Protein AF-0000000087533884 (afdb_homodimer)

Solvent-accessible surface area (backbone atoms only — not comparable to full-atom values): 26232 Å² total; per-residue (Å²): 124,80,74,74,57,83,64,92,46,55,67,60,48,50,40,49,46,63,72,70,50,83,48,59,67,35,56,43,48,51,43,68,72,65,62,40,49,29,36,37,28,45,60,34,49,60,36,67,68,52,66,65,42,54,90,74,40,65,33,42,37,31,31,24,64,39,62,66,26,44,54,52,22,58,70,34,65,66,32,66,78,35,52,93,36,49,46,79,42,80,41,55,60,72,80,44,74,65,100,55,66,24,36,28,36,36,34,45,72,62,43,68,25,66,48,73,44,68,68,54,47,52,46,29,52,53,34,49,55,71,26,40,40,84,86,19,38,39,38,37,35,39,63,37,78,57,72,82,63,48,46,74,40,93,56,74,36,85,73,53,70,46,70,64,97,44,52,29,39,36,28,38,26,31,45,48,36,51,50,67,32,31,33,34,39,39,35,38,37,40,37,66,88,65,50,72,49,74,50,68,37,71,31,32,64,58,50,53,53,46,46,52,48,57,44,42,74,68,46,32,38,76,76,42,54,19,11,48,64,85,64,44,69,54,50,55,84,32,58,27,43,30,36,38,29,31,65,106,126,80,72,75,57,82,64,91,45,57,67,60,50,50,41,51,46,64,71,71,52,81,48,59,66,35,54,44,48,53,42,69,74,64,62,40,49,28,37,36,29,47,64,33,48,59,37,68,67,50,66,65,43,53,90,74,40,65,33,42,36,31,30,23,62,37,62,66,24,44,53,53,23,60,69,33,65,66,34,64,77,34,51,92,35,49,47,79,41,81,40,55,60,73,80,44,72,64,100,53,66,23,36,28,38,36,34,45,74,61,40,68,25,66,48,71,43,69,69,54,47,52,46,29,53,54,33,49,55,71,27,40,38,83,86,18,38,39,38,38,35,40,62,35,78,57,72,82,61,47,47,73,42,94,55,75,36,83,72,53,71,48,70,63,96,44,53,29,40,36,28,38,25,31,44,50,36,51,50,69,31,32,32,34,40,36,35,38,38,40,38,64,88,67,52,74,49,74,51,69,37,72,31,31,63,57,49,54,54,45,48,52,46,56,44,43,74,67,48,33,38,76,76,42,52,20,11,48,64,85,63,45,70,55,50,55,83,33,59,27,42,28,37,38,30,32,67,106

Secondary structure (DSSP, 8-state):
-----SSS-HHHHHHHHHHH---HHHHHHHHHHH--SEEEEET-TT-HHHHHHGGG-SEEEEEES-HHHHHHHHHSHHHHHTTTTEEEEE--GGG---S--EEEEEE-TTTGGG--SHHHHHHHHHHHHHTEEEEEEEEEEEE---HHHHS--SS-EEEEEEESSSEEEEEEEEEEETTTTEEEEEEEEEETTS-EEEEEEEEE---HHHHHHHHHHTTEEEEEEESSTT-PBP-TT-SEEEEEEEE-/-----SSS-HHHHHHHHHHH---HHHHHHHHHHH--SEEEEET-TT-HHHHHHGGG-SEEEEEES-HHHHHHHHHSHHHHHTTTTEEEEE--GGG---S--EEEEEE-TTTGGG--SHHHHHHHHHHHHHTEEEEEEEEEEEE---HHHHS--SS-EEEEEEESSSEEEEEEEEEEETTTTEEEEEEEEEETTS-EEEEEEEEE---HHHHHHHHHHTTEEEEEEESSTT-PBP-TT-SEEEEEEEE-

Sequence (496 aa):
MQVKSLYKNPQLYDAECSKMMNDKKFWKNMINAYLPKTILEVGCGTGRVASYIINDIEEYIGIDISHDFLKYFKNKKIYLYNSNKIKLYERDIINTILDKKVNMIILSSQFLGHIYLYSDFIQIFANLKKMLLPDGKIIIDYCNPDLRFLEYKKEYNYCYEFQYKGNVKVYERNKYNQNTQINYEDRKYIFENGQELKQIIPFRIYFPQELDALLELQKLHIDYKYGDYSGGNFKDYCVKQLYVLSPNMQVKSLYKNPQLYDAECSKMMNDKKFWKNMINAYLPKTILEVGCGTGRVASYIINDIEEYIGIDISHDFLKYFKNKKIYLYNSNKIKLYERDIINTILDKKVNMIILSSQFLGHIYLYSDFIQIFANLKKMLLPDGKIIIDYCNPDLRFLEYKKEYNYCYEFQYKGNVKVYERNKYNQNTQINYEDRKYIFENGQELKQIIPFRIYFPQELDALLELQKLHIDYKYGDYSGGNFKDYCVKQLYVLSPN

Organism: NCBI:txid39488

Foldseek 3Di:
DQPPDLDDDLQVVVQVCVVPPPQLLLLCVVCVVQVWQEEEEEQCFLPPSVLSPVVSHQAYEYEDQHPNRVVNNCPDPSCVVRVVRYHYYNDDLLPDADPAATQEYEYAEQNVQPQQDLVSVLSNVVSNVNRYDQNHKYKYKYWADDPVQQDFDPDWDWDDWGDDVAIKTKTWTWHADPVSQWIWIWIWIAGPVGDIDIHTRITHDDHDVNVVVSCVVSQKDFPAWALDSVRHGNDPPGTITITIIGHD/DQPPDLDDDLLVVVQVCVVPPPQLLLLCVVCVVQVWQEEEEEQCFLPPSVLSPVVSHQAYEYEDQDPNRVVNNCPDPSCVVRVVRYHYYNDDLLPDADPAATQEYEYAEQNVQPQQDLVSVLSNVVSNVNRYDQNHKYKYKYWADDPVQQDFDPDWDWDDWGDDVAIKTKTWTWHADPVSQWIWIWIWIAGPVGDIDIHTRITHDDHDVNVVVSCVVSQKDFPAWALDSVRHGNDPPGTITITIIGHD

Nearest PDB structures (foldseek):
  3d2l-assembly1_A  TM=8.458E-01  e=2.831E-17  Exiguobacterium sibiricum 255-15
  7wzf-assembly1_A  TM=8.200E-01  e=2.798E-16  Streptomyces yunnanensis
  3bxo-assembly1_B  TM=8.136E-01  e=1.366E-15  Streptomyces venezuelae
  6m81-assembly1_C-2  TM=8.142E-01  e=1.288E-15  Streptomyces fradiae
  3px2-assembly1_D  TM=8.065E-01  e=5.595E-15  Streptomyces fradiae

pLDDT: mean 94.24, std 8.63, range [27.72, 98.88]

Radius of gyration: 26.24 Å; Cα contacts (8 Å, |Δi|>4): 1010; chains: 2; bounding box: 43×82×61 Å

InterPro domains:
  IPR025714 Methyltransferase domain [PF13847] (38-154)
  IPR029063 S-adenosyl-L-methionine-dependent methyltransferase superfamily [G3DSA:3.40.50.150] (9-188)
  IPR029063 S-adenosyl-L-methionine-dependent methyltransferase superfamily [SSF53335] (13-236)

Structure (mmCIF, N/CA/C/O backbone):
data_AF-0000000087533884-model_v1
#
loop_
_entity.id
_entity.type
_entity.pdbx_description
1 polymer 'Class I SAM-dependent methyltransferase'
#
loop_
_atom_site.group_PDB
_atom_site.id
_atom_site.type_symbol
_atom_site.label_atom_id
_atom_site.label_alt_id
_atom_site.label_comp_id
_atom_site.label_asym_id
_atom_site.label_entity_id
_atom_site.label_seq_id
_atom_site.pdbx_PDB_ins_code
_atom_site.Cartn_x
_atom_site.Cartn_y
_atom_site.Cartn_z
_atom_site.occupancy
_atom_site.B_iso_or_equiv
_atom_site.auth_seq_id
_atom_site.auth_comp_id
_atom_site.auth_asym_id
_atom_site.auth_atom_id
_atom_site.pdbx_PDB_model_num
ATOM 1 N N . MET A 1 1 ? -19.125 -25.484 2.527 1 27.72 1 MET A N 1
ATOM 2 C CA . MET A 1 1 ? -19.438 -24.656 1.362 1 27.72 1 MET A CA 1
ATOM 3 C C . MET A 1 1 ? -18.25 -24.625 0.397 1 27.72 1 MET A 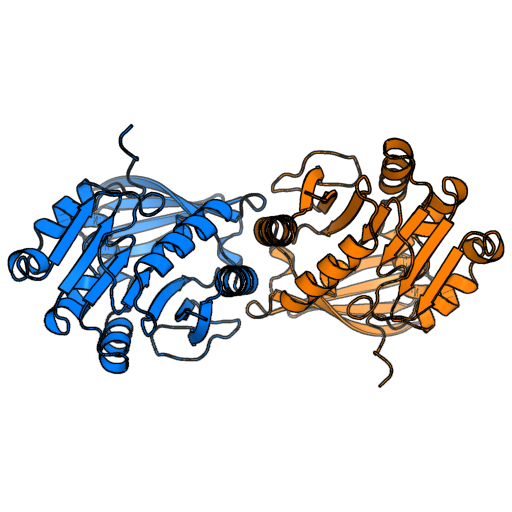C 1
ATOM 5 O O . MET A 1 1 ? -17.125 -24.359 0.806 1 27.72 1 MET A O 1
ATOM 9 N N . GLN A 1 2 ? -18.328 -25.375 -0.679 1 36.03 2 GLN A N 1
ATOM 10 C CA . GLN A 1 2 ? -17.312 -25.531 -1.704 1 36.03 2 GLN A CA 1
ATOM 11 C C . GLN A 1 2 ? -16.594 -24.203 -1.972 1 36.03 2 GLN A C 1
ATOM 13 O O . GLN A 1 2 ? -17.25 -23.188 -2.219 1 36.03 2 GLN A O 1
ATOM 18 N N . VAL A 1 3 ? -15.555 -23.953 -1.38 1 42.38 3 VAL A N 1
ATOM 19 C CA . VAL A 1 3 ? -14.797 -22.75 -1.733 1 42.38 3 VAL A CA 1
ATOM 20 C C . VAL A 1 3 ? -14.812 -22.562 -3.248 1 42.38 3 VAL A C 1
ATOM 22 O O . VAL A 1 3 ? -14.398 -23.438 -3.998 1 42.38 3 VAL A O 1
ATOM 25 N N . LYS A 1 4 ? -15.742 -21.828 -3.885 1 52.94 4 LYS A N 1
ATOM 26 C CA . LYS A 1 4 ? -15.953 -21.469 -5.285 1 52.94 4 LYS A CA 1
ATOM 27 C C . LYS A 1 4 ? -14.641 -21.031 -5.941 1 52.94 4 LYS A C 1
ATOM 29 O O . LYS A 1 4 ? -13.898 -20.234 -5.379 1 52.94 4 LYS A O 1
ATOM 34 N N . SER A 1 5 ? -14.125 -21.891 -6.883 1 66.56 5 SER A N 1
ATOM 35 C CA . SER A 1 5 ? -12.93 -21.656 -7.684 1 66.56 5 SER A CA 1
ATOM 36 C C . SER A 1 5 ? -12.945 -20.25 -8.297 1 66.56 5 SER A C 1
ATOM 38 O O . SER A 1 5 ? -13.984 -19.781 -8.742 1 66.56 5 SER A O 1
ATOM 40 N N . LEU A 1 6 ? -11.883 -19.5 -8 1 73.69 6 LEU A N 1
ATOM 41 C CA . LEU A 1 6 ? -11.703 -18.172 -8.586 1 73.69 6 LEU A CA 1
ATOM 42 C C . LEU A 1 6 ? -11.734 -18.234 -10.109 1 73.69 6 LEU A C 1
ATOM 44 O O . LEU A 1 6 ? -12.273 -17.344 -10.766 1 73.69 6 LEU A O 1
ATOM 48 N N . TYR A 1 7 ? -11.297 -19.469 -10.586 1 85.38 7 TYR A N 1
ATOM 49 C CA . TYR A 1 7 ? -11.266 -19.703 -12.023 1 85.38 7 TYR A CA 1
ATOM 50 C C . TYR A 1 7 ? -12.156 -20.891 -12.398 1 85.38 7 TYR A C 1
ATOM 52 O O . TYR A 1 7 ? -12.141 -21.922 -11.727 1 85.38 7 TYR A O 1
ATOM 60 N N . LYS A 1 8 ? -12.914 -20.844 -13.406 1 83.06 8 LYS A N 1
ATOM 61 C CA . LYS A 1 8 ? -13.984 -21.781 -13.719 1 83.06 8 LYS A CA 1
ATOM 62 C C . LYS A 1 8 ? -13.453 -23 -14.477 1 83.06 8 LYS A C 1
ATOM 64 O O . LYS A 1 8 ? -13.992 -24.094 -14.352 1 83.06 8 LYS A O 1
ATOM 69 N N . ASN A 1 9 ? -12.438 -22.781 -15.297 1 91.19 9 ASN A N 1
ATOM 70 C CA . ASN A 1 9 ? -11.969 -23.828 -16.203 1 91.19 9 ASN A CA 1
ATOM 71 C C . ASN A 1 9 ? -10.461 -24.016 -16.109 1 91.19 9 ASN A C 1
ATOM 73 O O . ASN A 1 9 ? -9.695 -23.234 -16.703 1 91.19 9 ASN A O 1
ATOM 77 N N . PRO A 1 10 ? -10.07 -25.125 -15.484 1 95 10 PRO A N 1
ATOM 78 C CA . PRO A 1 10 ? -8.633 -25.344 -15.297 1 95 10 PRO A CA 1
ATOM 79 C C . PRO A 1 10 ? -7.887 -25.516 -16.609 1 95 10 PRO A C 1
ATOM 81 O O . PRO A 1 10 ? -6.738 -25.078 -16.734 1 95 10 PRO A O 1
ATOM 84 N N . GLN A 1 11 ? -8.523 -26.141 -17.578 1 95.06 11 GLN A N 1
ATOM 85 C CA . GLN A 1 11 ? -7.875 -26.344 -18.859 1 95.06 11 GLN A CA 1
ATOM 86 C C . GLN A 1 11 ? -7.664 -25.031 -19.594 1 95.06 11 GLN A C 1
ATOM 88 O O . GLN A 1 11 ? -6.598 -24.781 -20.172 1 95.06 11 GLN A O 1
ATOM 93 N N . LEU A 1 12 ? -8.695 -24.266 -19.609 1 94.88 12 LEU A N 1
ATOM 94 C CA . LEU A 1 12 ? -8.602 -22.938 -20.203 1 94.88 12 LEU A CA 1
ATOM 95 C C . LEU A 1 12 ? -7.52 -22.109 -19.516 1 94.88 12 LEU A C 1
ATOM 97 O O . LEU A 1 12 ? -6.703 -21.469 -20.172 1 94.88 12 LEU A O 1
ATOM 101 N N . TYR A 1 13 ? -7.551 -22.156 -18.219 1 94.81 13 TYR A N 1
ATOM 102 C CA . TYR A 1 13 ? -6.57 -21.438 -17.422 1 94.81 13 TYR A CA 1
ATOM 103 C C . TYR A 1 13 ? -5.152 -21.891 -17.75 1 94.81 13 TYR A C 1
ATOM 105 O O . TYR A 1 13 ? -4.254 -21.062 -17.906 1 94.81 13 TYR A O 1
ATOM 113 N N . ASP A 1 14 ? -4.957 -23.156 -17.828 1 95.19 14 ASP A N 1
ATOM 114 C CA . ASP A 1 14 ? -3.654 -23.75 -18.125 1 95.19 14 ASP A CA 1
ATOM 115 C C . ASP A 1 14 ? -3.143 -23.266 -19.484 1 95.19 14 ASP A C 1
ATOM 117 O O . ASP A 1 14 ? -1.976 -22.891 -19.609 1 95.19 14 ASP A O 1
ATOM 121 N N . ALA A 1 15 ? -4.023 -23.266 -20.469 1 95.06 15 ALA A N 1
ATOM 122 C CA . ALA A 1 15 ? -3.672 -22.812 -21.812 1 95.06 15 ALA A CA 1
ATOM 123 C C . ALA A 1 15 ? -3.324 -21.328 -21.828 1 95.06 15 ALA A C 1
ATOM 125 O O . ALA A 1 15 ? -2.357 -20.922 -22.469 1 95.06 15 ALA A O 1
ATOM 126 N N . GLU A 1 16 ? -4.109 -20.594 -21.125 1 94.62 16 GLU A N 1
ATOM 127 C CA . GLU A 1 16 ? -3.885 -19.156 -21.047 1 94.62 16 GLU A CA 1
ATOM 128 C C . GLU A 1 16 ? -2.533 -18.844 -20.406 1 94.62 16 GLU A C 1
ATOM 130 O O . GLU A 1 16 ? -1.757 -18.047 -20.938 1 94.62 16 GLU A O 1
ATOM 135 N N . CYS A 1 17 ? -2.232 -19.438 -19.281 1 93.31 17 CYS A N 1
ATOM 136 C CA . CYS A 1 17 ? -0.999 -19.188 -18.547 1 93.31 17 CYS A CA 1
ATOM 137 C C . CYS A 1 17 ? 0.215 -19.656 -19.344 1 93.31 17 CYS A C 1
ATOM 139 O O . CYS A 1 17 ? 1.27 -19.016 -19.312 1 93.31 17 CYS A O 1
ATOM 141 N N . SER A 1 18 ? 0.055 -20.766 -20.016 1 88.62 18 SER A N 1
ATOM 142 C CA . SER A 1 18 ? 1.146 -21.281 -20.828 1 88.62 18 SER A CA 1
ATOM 143 C C . SER A 1 18 ? 1.545 -20.281 -21.906 1 88.62 18 SER A C 1
ATOM 145 O O . SER A 1 18 ? 2.723 -20.172 -22.266 1 88.62 18 SER A O 1
ATOM 147 N N . LYS A 1 19 ? 0.582 -19.578 -22.422 1 88.19 19 LYS A N 1
ATOM 148 C CA . LYS A 1 19 ? 0.828 -18.562 -23.438 1 88.19 19 LYS A CA 1
ATOM 149 C C . LYS A 1 19 ? 1.412 -17.297 -22.828 1 88.19 19 LYS A C 1
ATOM 151 O O . LYS A 1 19 ? 2.348 -16.703 -23.375 1 88.19 19 LYS A O 1
ATOM 156 N N . MET A 1 20 ? 0.884 -16.953 -21.688 1 87.06 20 MET A N 1
ATOM 157 C CA . MET A 1 20 ? 1.109 -15.602 -21.188 1 87.06 20 MET A CA 1
ATOM 158 C C . MET A 1 20 ? 2.322 -15.547 -20.266 1 87.06 20 MET A C 1
ATOM 160 O O . MET A 1 20 ? 2.979 -14.516 -20.156 1 87.06 20 MET A O 1
ATOM 164 N N . MET A 1 21 ? 2.551 -16.75 -19.719 1 87.12 21 MET A N 1
ATOM 165 C CA . MET A 1 21 ? 3.605 -16.719 -18.719 1 87.12 21 MET A CA 1
ATOM 166 C C . MET A 1 21 ? 4.938 -17.156 -19.297 1 87.12 21 MET A C 1
ATOM 168 O O . MET A 1 21 ? 5.031 -18.234 -19.906 1 87.12 21 MET A O 1
ATOM 172 N N . ASN A 1 22 ? 5.93 -16.391 -19.406 1 90.81 22 ASN A N 1
ATOM 173 C CA . ASN A 1 22 ? 7.281 -16.703 -19.844 1 90.81 22 ASN A CA 1
ATOM 174 C C . ASN A 1 22 ? 8.266 -16.734 -18.688 1 90.81 22 ASN A C 1
ATOM 176 O O . ASN A 1 22 ? 9.297 -16.062 -18.719 1 90.81 22 ASN A O 1
ATOM 180 N N . ASP A 1 23 ? 7.824 -17.609 -17.703 1 95.81 23 ASP A N 1
ATOM 181 C CA . ASP A 1 23 ? 8.57 -17.562 -16.453 1 95.81 23 ASP A CA 1
ATOM 182 C C . ASP A 1 23 ? 9.398 -18.828 -16.25 1 95.81 23 ASP A C 1
ATOM 184 O O . ASP A 1 23 ? 9.969 -19.047 -15.18 1 95.81 23 ASP A O 1
ATOM 188 N N . LYS A 1 24 ? 9.461 -19.719 -17.266 1 96.25 24 LYS A N 1
ATOM 189 C CA . LYS A 1 24 ? 10.164 -21 -17.125 1 96.25 24 LYS A CA 1
ATOM 190 C C . LYS A 1 24 ? 11.625 -20.781 -16.766 1 96.25 24 LYS A C 1
ATOM 192 O O . LYS A 1 24 ? 12.133 -21.406 -15.82 1 96.25 24 LYS A O 1
ATOM 197 N N . LYS A 1 25 ? 12.273 -19.938 -17.516 1 96.44 25 LYS A N 1
ATOM 198 C CA . LYS A 1 25 ? 13.695 -19.703 -17.297 1 96.44 25 LYS A CA 1
ATOM 199 C C . LYS A 1 25 ? 13.953 -19.156 -15.891 1 96.44 25 LYS A C 1
ATOM 201 O O . LYS A 1 25 ? 14.938 -19.516 -15.25 1 96.44 25 LYS A O 1
ATOM 206 N N . PHE A 1 26 ? 13.141 -18.344 -15.414 1 97.25 26 PHE A N 1
ATOM 207 C CA . PHE A 1 26 ? 13.273 -17.766 -14.086 1 97.25 26 PHE A CA 1
ATOM 208 C C . PHE A 1 26 ? 13.242 -18.844 -13.016 1 97.25 26 PHE A C 1
ATOM 210 O O . PHE A 1 26 ? 14.125 -18.906 -12.156 1 97.25 26 PHE A O 1
ATOM 217 N N . TRP A 1 27 ? 12.242 -19.703 -13.062 1 97.62 27 TRP A N 1
ATOM 218 C CA . TRP A 1 27 ? 12.086 -20.75 -12.055 1 97.62 27 TRP A CA 1
ATOM 219 C C . TRP A 1 27 ? 13.242 -21.734 -12.109 1 97.62 27 TRP A C 1
ATOM 221 O O . TRP A 1 27 ? 13.758 -22.156 -11.07 1 97.62 27 TRP A O 1
ATOM 231 N N . LYS A 1 28 ? 13.68 -22.062 -13.328 1 97.69 28 LYS A N 1
ATOM 232 C CA . LYS A 1 28 ? 14.836 -22.953 -13.461 1 97.69 28 LYS A CA 1
ATOM 233 C C . LYS A 1 28 ? 16.078 -22.328 -12.844 1 97.69 28 LYS A C 1
ATOM 235 O O . LYS A 1 28 ? 16.875 -23.016 -12.188 1 97.69 28 LYS A O 1
ATOM 240 N N . ASN A 1 29 ? 16.234 -21.047 -13.078 1 97.69 29 ASN A N 1
ATOM 241 C CA . ASN A 1 29 ? 17.375 -20.328 -12.5 1 97.69 29 ASN A CA 1
ATOM 242 C C . ASN A 1 29 ? 17.328 -20.359 -10.977 1 97.69 29 ASN A C 1
ATOM 244 O O . ASN A 1 29 ? 18.359 -20.5 -10.32 1 97.69 29 ASN A O 1
ATOM 248 N N . MET A 1 30 ? 16.156 -20.188 -10.422 1 97.81 30 MET A N 1
ATOM 249 C CA . MET A 1 30 ? 16.016 -20.234 -8.969 1 97.81 30 MET A CA 1
ATOM 250 C C . MET A 1 30 ? 16.406 -21.594 -8.422 1 97.81 30 MET A C 1
ATOM 252 O O . MET A 1 30 ? 17.094 -21.688 -7.406 1 97.81 30 MET A O 1
ATOM 256 N N . ILE A 1 31 ? 15.984 -22.656 -9.109 1 98.31 31 ILE A N 1
ATOM 257 C CA . ILE A 1 31 ? 16.281 -24 -8.672 1 98.31 31 ILE A CA 1
ATOM 258 C C . ILE A 1 31 ? 17.781 -24.266 -8.781 1 98.31 31 ILE A C 1
ATOM 260 O O . ILE A 1 31 ? 18.391 -24.828 -7.871 1 98.31 31 ILE A O 1
ATOM 264 N N . ASN A 1 32 ? 18.344 -23.797 -9.836 1 97.88 32 ASN A N 1
ATOM 265 C CA . ASN A 1 32 ? 19.766 -23.984 -10.055 1 97.88 32 ASN A CA 1
ATOM 266 C C . ASN A 1 32 ? 20.594 -23.203 -9.039 1 97.88 32 ASN A C 1
ATOM 268 O O . ASN A 1 32 ? 21.672 -23.656 -8.633 1 97.88 32 ASN A O 1
ATOM 272 N N . ALA A 1 33 ? 20.141 -22.062 -8.68 1 97.75 33 ALA A N 1
ATOM 273 C CA . ALA A 1 33 ? 20.891 -21.172 -7.793 1 97.75 33 ALA A CA 1
ATOM 274 C C . ALA A 1 33 ? 20.859 -21.703 -6.359 1 97.75 33 ALA A C 1
ATOM 276 O O . ALA A 1 33 ? 21.859 -21.578 -5.637 1 97.75 33 ALA A O 1
ATOM 277 N N . TYR A 1 34 ? 19.688 -22.297 -5.992 1 98.19 34 TYR A N 1
ATOM 278 C CA . TYR A 1 34 ? 19.547 -22.594 -4.57 1 98.19 34 TYR A CA 1
ATOM 279 C C . TYR A 1 34 ? 19.531 -24.094 -4.316 1 98.19 34 TYR A C 1
ATOM 281 O O . TYR A 1 34 ? 19.656 -24.547 -3.174 1 98.19 34 TYR A O 1
ATOM 289 N N . LEU A 1 35 ? 19.297 -24.906 -5.266 1 98.31 35 LEU A N 1
ATOM 290 C CA . LEU A 1 35 ? 19.375 -26.359 -5.258 1 98.31 35 LEU A CA 1
ATOM 291 C C . LEU A 1 35 ? 18.5 -26.953 -4.152 1 98.31 35 LEU A C 1
ATOM 293 O O . LEU A 1 35 ? 18.969 -27.75 -3.346 1 98.31 35 LEU A O 1
ATOM 297 N N . PRO A 1 36 ? 17.234 -26.547 -4.121 1 98.56 36 PRO A N 1
ATOM 298 C CA . PRO A 1 36 ? 16.344 -27.125 -3.115 1 98.56 36 PRO A CA 1
ATOM 299 C C . PRO A 1 36 ? 16.031 -28.594 -3.385 1 98.56 36 PRO A C 1
ATOM 301 O O . PRO A 1 36 ? 15.82 -28.984 -4.535 1 98.56 36 PRO A O 1
ATOM 304 N N . LYS A 1 37 ? 16 -29.359 -2.307 1 98.5 37 LYS A N 1
ATOM 305 C CA . LYS A 1 37 ? 15.602 -30.766 -2.43 1 98.5 37 LYS A CA 1
ATOM 306 C C . LYS A 1 37 ? 14.086 -30.906 -2.383 1 98.5 37 LYS A C 1
ATOM 308 O O . LYS A 1 37 ? 13.508 -31.734 -3.102 1 98.5 37 LYS A O 1
ATOM 313 N N . THR A 1 38 ? 13.484 -30.125 -1.549 1 98.81 38 THR A N 1
ATOM 314 C CA . THR A 1 38 ? 12.039 -30.188 -1.336 1 98.81 38 THR A CA 1
ATOM 315 C C . THR A 1 38 ? 11.414 -28.812 -1.529 1 98.81 38 THR A C 1
ATOM 317 O O . THR A 1 38 ? 11.953 -27.797 -1.077 1 98.81 38 THR A O 1
ATOM 320 N N . ILE A 1 39 ? 10.25 -28.766 -2.262 1 98.81 39 ILE A N 1
ATOM 321 C CA . ILE A 1 39 ? 9.594 -27.5 -2.586 1 98.81 39 ILE A CA 1
ATOM 322 C C . ILE A 1 39 ? 8.109 -27.594 -2.248 1 98.81 39 ILE A C 1
ATOM 324 O O . ILE A 1 39 ? 7.465 -28.609 -2.516 1 98.81 39 ILE A O 1
ATOM 328 N N . LEU A 1 40 ? 7.645 -26.594 -1.583 1 98.88 40 LEU A N 1
ATOM 329 C CA . LEU A 1 40 ? 6.215 -26.391 -1.39 1 98.88 40 LEU A CA 1
ATOM 330 C C . LEU A 1 40 ? 5.711 -25.234 -2.256 1 98.88 40 LEU A C 1
ATOM 332 O O . LEU A 1 40 ? 6.23 -24.125 -2.184 1 98.88 40 LEU A O 1
ATOM 336 N N . GLU A 1 41 ? 4.781 -25.5 -3.152 1 98.75 41 GLU A N 1
ATOM 337 C CA . GLU A 1 41 ? 4.105 -24.438 -3.898 1 98.75 41 GLU A CA 1
ATOM 338 C C . GLU A 1 41 ? 2.689 -24.219 -3.383 1 98.75 41 GLU A C 1
ATOM 340 O O . GLU A 1 41 ? 1.889 -25.156 -3.326 1 98.75 41 GLU A O 1
ATOM 345 N N . VAL A 1 42 ? 2.402 -22.969 -2.969 1 98.06 42 VAL A N 1
ATOM 346 C CA . VAL A 1 42 ? 1.066 -22.562 -2.547 1 98.06 42 VAL A CA 1
ATOM 347 C C . VAL A 1 42 ? 0.28 -22.047 -3.748 1 98.06 42 VAL A C 1
ATOM 349 O O . VAL A 1 42 ? 0.782 -21.219 -4.516 1 98.06 42 VAL A O 1
ATOM 352 N N . GLY A 1 43 ? -0.931 -22.484 -3.867 1 96.69 43 GLY A N 1
ATOM 353 C CA . GLY A 1 43 ? -1.665 -22.203 -5.09 1 96.69 43 GLY A CA 1
ATOM 354 C C . GLY A 1 43 ? -1.049 -22.844 -6.316 1 96.69 43 GLY A C 1
ATOM 355 O O . GLY A 1 43 ? -0.786 -22.156 -7.312 1 96.69 43 GLY A O 1
ATOM 356 N N . CYS A 1 44 ? -0.885 -24.172 -6.262 1 97.44 44 CYS A N 1
ATOM 357 C CA . CYS A 1 44 ? -0.125 -24.859 -7.305 1 97.44 44 CYS A CA 1
ATOM 358 C C . CYS A 1 44 ? -0.96 -25.016 -8.57 1 97.44 44 CYS A C 1
ATOM 360 O O . CYS A 1 44 ? -0.421 -25.297 -9.641 1 97.44 44 CYS A O 1
ATOM 362 N N . GLY A 1 45 ? -2.291 -24.859 -8.453 1 95.88 45 GLY A N 1
ATOM 363 C CA . GLY A 1 45 ? -3.178 -24.875 -9.609 1 95.88 45 GLY A CA 1
ATOM 364 C C . GLY A 1 45 ? -2.994 -26.094 -10.484 1 95.88 45 GLY A C 1
ATOM 365 O O . GLY A 1 45 ? -3.043 -27.234 -9.992 1 95.88 45 GLY A O 1
ATOM 366 N N . THR A 1 46 ? -2.688 -25.859 -11.734 1 96.25 46 THR A N 1
ATOM 367 C CA . THR A 1 46 ? -2.605 -26.938 -12.727 1 96.25 46 THR A CA 1
ATOM 368 C C . THR A 1 46 ? -1.197 -27.516 -12.781 1 96.25 46 THR A C 1
ATOM 370 O O . THR A 1 46 ? -0.906 -28.375 -13.617 1 96.25 46 THR A O 1
ATOM 373 N N . GLY A 1 47 ? -0.293 -27.047 -12.031 1 97.06 47 GLY A N 1
ATOM 374 C CA . GLY A 1 47 ? 1.041 -27.609 -11.93 1 97.06 47 GLY A CA 1
ATOM 375 C C . GLY A 1 47 ? 2.01 -27.047 -12.953 1 97.06 47 GLY A C 1
ATOM 376 O O . GLY A 1 47 ? 2.951 -27.734 -13.367 1 97.06 47 GLY A O 1
ATOM 377 N N . ARG A 1 48 ? 1.796 -25.812 -13.391 1 95.62 48 ARG A N 1
ATOM 378 C CA . ARG A 1 48 ? 2.65 -25.188 -14.391 1 95.62 48 ARG A CA 1
ATOM 379 C C . ARG A 1 48 ? 4.094 -25.094 -13.906 1 95.62 48 ARG A C 1
ATOM 381 O O . ARG A 1 48 ? 5.012 -25.562 -14.586 1 95.62 48 ARG A O 1
ATOM 388 N N . VAL A 1 49 ? 4.32 -24.594 -12.75 1 97.12 49 VAL A N 1
ATOM 389 C CA . VAL A 1 49 ? 5.668 -24.422 -12.219 1 97.12 49 VAL A CA 1
ATOM 390 C C . VAL A 1 49 ? 6.293 -25.797 -11.945 1 97.12 49 VAL A C 1
ATOM 392 O O . VAL A 1 49 ? 7.473 -26.016 -12.227 1 97.12 49 VAL A O 1
ATOM 395 N N . ALA A 1 50 ? 5.508 -26.703 -11.414 1 97.62 50 ALA A N 1
ATOM 396 C CA . ALA A 1 50 ? 5.98 -28.062 -11.188 1 97.62 50 ALA A CA 1
ATOM 397 C C . ALA A 1 50 ? 6.574 -28.656 -12.469 1 97.62 50 ALA A C 1
ATOM 399 O O . ALA A 1 50 ? 7.609 -29.312 -12.43 1 97.62 50 ALA A O 1
ATOM 400 N N . SER A 1 51 ? 5.945 -28.375 -13.555 1 96.38 51 SER A N 1
ATOM 401 C CA . SER A 1 51 ? 6.375 -28.938 -14.828 1 96.38 51 SER A CA 1
ATOM 402 C C . SER A 1 51 ? 7.758 -28.438 -15.219 1 96.38 51 SER A C 1
ATOM 404 O O . SER A 1 51 ? 8.477 -29.094 -15.977 1 96.38 51 SER A O 1
ATOM 406 N N . TYR A 1 52 ? 8.133 -27.234 -14.727 1 96.62 52 TYR A N 1
ATOM 407 C CA . TYR A 1 52 ? 9.43 -26.656 -15.055 1 96.62 52 TYR A CA 1
ATOM 408 C C . TYR A 1 52 ? 10.531 -27.281 -14.188 1 96.62 52 TYR A C 1
ATOM 410 O O . TYR A 1 52 ? 11.688 -27.344 -14.609 1 96.62 52 TYR A O 1
ATOM 418 N N . ILE A 1 53 ? 10.148 -27.797 -12.953 1 97.62 53 ILE A N 1
ATOM 419 C CA . ILE A 1 53 ? 11.234 -27.891 -11.984 1 97.62 53 ILE A CA 1
ATOM 420 C C . ILE A 1 53 ? 11.289 -29.312 -11.422 1 97.62 53 ILE A C 1
ATOM 422 O O . ILE A 1 53 ? 12.25 -29.672 -10.742 1 97.62 53 ILE A O 1
ATOM 426 N N . ILE A 1 54 ? 10.328 -30.172 -11.68 1 97.94 54 ILE A N 1
ATOM 427 C CA . ILE A 1 54 ? 10.133 -31.438 -10.984 1 97.94 54 ILE A CA 1
ATOM 428 C C . ILE A 1 54 ? 11.359 -32.312 -11.188 1 97.94 54 ILE A C 1
ATOM 430 O O . ILE A 1 54 ? 11.75 -33.062 -10.281 1 97.94 54 ILE A O 1
ATOM 434 N N . ASN A 1 55 ? 12 -32.281 -12.305 1 96.56 55 ASN A N 1
ATOM 435 C CA . ASN A 1 55 ? 13.117 -33.156 -12.633 1 96.56 55 ASN A CA 1
ATOM 436 C C . ASN A 1 55 ? 14.383 -32.719 -11.875 1 96.56 55 ASN A C 1
ATOM 438 O O . ASN A 1 55 ? 15.352 -33.5 -11.828 1 96.56 55 ASN A O 1
ATOM 442 N N . ASP A 1 56 ? 14.383 -31.578 -11.305 1 97.56 56 ASP A N 1
ATOM 443 C CA . ASP A 1 56 ? 15.586 -31.047 -10.68 1 97.56 56 ASP A CA 1
ATOM 444 C C . ASP A 1 56 ? 15.469 -31.078 -9.156 1 97.56 56 ASP A C 1
ATOM 446 O O . ASP A 1 56 ? 16.328 -30.547 -8.453 1 97.56 56 ASP A O 1
ATOM 450 N N . ILE A 1 57 ? 14.383 -31.688 -8.617 1 98.25 57 ILE A N 1
ATOM 451 C CA . ILE A 1 57 ? 14.188 -31.703 -7.172 1 98.25 57 ILE A CA 1
ATOM 452 C C . ILE A 1 57 ? 13.805 -33.125 -6.719 1 98.25 57 ILE A C 1
ATOM 454 O O . ILE A 1 57 ? 13.531 -34 -7.547 1 98.25 57 ILE A O 1
ATOM 458 N N . GLU A 1 58 ? 13.812 -33.312 -5.371 1 98.31 58 GLU A N 1
ATOM 459 C CA . GLU A 1 58 ? 13.516 -34.656 -4.816 1 98.31 58 GLU A CA 1
ATOM 460 C C . GLU A 1 58 ? 12.031 -34.781 -4.512 1 98.31 58 GLU A C 1
ATOM 462 O O . GLU A 1 58 ? 11.469 -35.875 -4.648 1 98.31 58 GLU A O 1
ATOM 467 N N . GLU A 1 59 ? 11.438 -33.719 -4.098 1 98.69 59 GLU A N 1
ATOM 468 C CA . GLU A 1 59 ? 10.031 -33.781 -3.703 1 98.69 59 GLU A CA 1
ATOM 469 C C . GLU A 1 59 ? 9.328 -32.469 -3.953 1 98.69 59 GLU A C 1
ATOM 471 O O . GLU A 1 59 ? 9.859 -31.406 -3.637 1 98.69 59 GLU A O 1
ATOM 476 N N . TYR A 1 60 ? 8.18 -32.531 -4.535 1 98.69 60 TYR A N 1
ATOM 477 C CA . TYR A 1 60 ? 7.301 -31.406 -4.785 1 98.69 60 TYR A CA 1
ATOM 478 C C . TYR A 1 60 ? 5.988 -31.562 -4.023 1 98.69 60 TYR A C 1
ATOM 480 O O . TYR A 1 60 ? 5.301 -32.562 -4.156 1 98.69 60 TYR A O 1
ATOM 488 N N . ILE A 1 61 ? 5.699 -30.594 -3.205 1 98.81 61 ILE A N 1
ATOM 489 C CA . ILE A 1 61 ? 4.426 -30.531 -2.5 1 98.81 61 ILE A CA 1
ATOM 490 C C . ILE A 1 61 ? 3.6 -29.359 -3.025 1 98.81 61 ILE A C 1
ATOM 492 O O . ILE A 1 61 ? 4.074 -28.234 -3.059 1 98.81 61 ILE A O 1
ATOM 496 N N . GLY A 1 62 ? 2.393 -29.625 -3.477 1 98.5 62 GLY A N 1
ATOM 497 C CA . GLY A 1 62 ? 1.478 -28.594 -3.936 1 98.5 62 GLY A CA 1
ATOM 498 C C . GLY A 1 62 ? 0.227 -28.484 -3.084 1 98.5 62 GLY A C 1
ATOM 499 O O . GLY A 1 62 ? -0.39 -29.484 -2.742 1 98.5 62 GLY A O 1
ATOM 500 N N . ILE A 1 63 ? -0.119 -27.266 -2.693 1 97.94 63 ILE A N 1
ATOM 501 C CA . ILE A 1 63 ? -1.367 -27 -1.986 1 97.94 63 ILE A CA 1
ATOM 502 C C . ILE A 1 63 ? -2.26 -26.109 -2.838 1 97.94 63 ILE A C 1
ATOM 504 O O . ILE A 1 63 ? -1.792 -25.109 -3.402 1 97.94 63 ILE A O 1
ATOM 508 N N . ASP A 1 64 ? -3.471 -26.469 -3.004 1 96.94 64 ASP A N 1
ATOM 509 C CA . ASP A 1 64 ? -4.488 -25.641 -3.658 1 96.94 64 ASP A CA 1
ATOM 510 C C . ASP A 1 64 ? -5.867 -25.891 -3.053 1 96.94 64 ASP A C 1
ATOM 512 O O . ASP A 1 64 ? -6.16 -27 -2.592 1 96.94 64 ASP A O 1
ATOM 516 N N . ILE A 1 65 ? -6.645 -24.844 -3.064 1 95.5 65 ILE A N 1
ATOM 517 C CA . ILE A 1 65 ? -7.973 -24.953 -2.469 1 95.5 65 ILE A CA 1
ATOM 518 C C . ILE A 1 65 ? -8.938 -25.594 -3.471 1 95.5 65 ILE A C 1
ATOM 520 O O . ILE A 1 65 ? -9.961 -26.156 -3.084 1 95.5 65 ILE A O 1
ATOM 524 N N . SER A 1 66 ? -8.617 -25.5 -4.75 1 94.94 66 SER A N 1
ATOM 525 C CA . SER A 1 66 ? -9.547 -25.891 -5.805 1 94.94 66 SER A CA 1
ATOM 526 C C . SER A 1 66 ? -9.406 -27.375 -6.137 1 94.94 66 SER A C 1
ATOM 528 O O . SER A 1 66 ? -8.375 -27.812 -6.656 1 94.94 66 SER A O 1
ATOM 530 N N . HIS A 1 67 ? -10.469 -28.062 -5.961 1 95.69 67 HIS A N 1
ATOM 531 C CA . HIS A 1 67 ? -10.508 -29.469 -6.301 1 95.69 67 HIS A CA 1
ATOM 532 C C . HIS A 1 67 ? -10.305 -29.688 -7.797 1 95.69 67 HIS A C 1
ATOM 534 O O . HIS A 1 67 ? -9.531 -30.562 -8.203 1 95.69 67 HIS A O 1
ATOM 540 N N . ASP A 1 68 ? -10.945 -28.922 -8.586 1 95.75 68 ASP A N 1
ATOM 541 C CA . ASP A 1 68 ? -10.914 -29.078 -10.039 1 95.75 68 ASP A CA 1
ATOM 542 C C . ASP A 1 68 ? -9.508 -28.844 -10.586 1 95.75 68 ASP A C 1
ATOM 544 O O . ASP A 1 68 ? -9.078 -29.531 -11.516 1 95.75 68 ASP A O 1
ATOM 548 N N . PHE A 1 69 ? -8.82 -27.922 -10.078 1 96.5 69 PHE A N 1
ATOM 549 C CA . PHE A 1 69 ? -7.465 -27.625 -10.539 1 96.5 69 PHE A CA 1
ATOM 550 C C . PHE A 1 69 ? -6.504 -28.734 -10.156 1 96.5 69 PHE A C 1
ATOM 552 O O . PHE A 1 69 ? -5.684 -29.172 -10.969 1 96.5 69 PHE A O 1
ATOM 559 N N . LEU A 1 70 ? -6.719 -29.281 -8.969 1 97.5 70 LEU A N 1
ATOM 560 C CA . LEU A 1 70 ? -5.875 -30.391 -8.539 1 97.5 70 LEU A CA 1
ATOM 561 C C . LEU A 1 70 ? -6.172 -31.656 -9.344 1 97.5 70 LEU A C 1
ATOM 563 O O . LEU A 1 70 ? -5.258 -32.406 -9.68 1 97.5 70 LEU A O 1
ATOM 567 N N . LYS A 1 71 ? -7.426 -31.859 -9.578 1 97.44 71 LYS A N 1
ATOM 568 C CA . LYS A 1 71 ? -7.805 -33 -10.398 1 97.44 71 LYS A CA 1
ATOM 569 C C . LYS A 1 71 ? -7.168 -32.906 -11.781 1 97.44 71 LYS A C 1
ATOM 571 O O . LYS A 1 71 ? -6.641 -33.906 -12.297 1 97.44 71 LYS A O 1
ATOM 576 N N . TYR A 1 72 ? -7.23 -31.734 -12.383 1 97.44 72 TYR A N 1
ATOM 577 C CA . TYR A 1 72 ? -6.59 -31.531 -13.672 1 97.44 72 TYR A CA 1
ATOM 578 C C . TYR A 1 72 ? -5.09 -31.766 -13.578 1 97.44 72 TYR A C 1
ATOM 580 O O . TYR A 1 72 ? -4.5 -32.406 -14.453 1 97.44 72 TYR A O 1
ATOM 588 N N . PHE A 1 73 ? -4.461 -31.234 -12.516 1 97.81 73 PHE A N 1
ATOM 589 C CA . PHE A 1 73 ? -3.039 -31.438 -12.266 1 97.81 73 PHE A CA 1
ATOM 590 C C . PHE A 1 73 ? -2.697 -32.906 -12.234 1 97.81 73 PHE A C 1
ATOM 592 O O . PHE A 1 73 ? -1.756 -33.375 -12.891 1 97.81 73 PHE A O 1
ATOM 599 N N . LYS A 1 74 ? -3.463 -33.75 -11.602 1 97.81 74 LYS A N 1
ATOM 600 C CA . LYS A 1 74 ? -3.227 -35.156 -11.414 1 97.81 74 LYS A CA 1
ATOM 601 C C . LYS A 1 74 ? -3.359 -35.938 -12.734 1 97.81 74 LYS A C 1
ATOM 603 O O . LYS A 1 74 ? -2.812 -37.031 -12.883 1 97.81 74 LYS A O 1
ATOM 608 N N . ASN A 1 75 ? -4.039 -35.312 -13.656 1 97.44 75 ASN A N 1
ATOM 609 C CA . ASN A 1 75 ? -4.27 -36 -14.938 1 97.44 75 ASN A CA 1
ATOM 610 C C . ASN A 1 75 ? -3.215 -35.594 -15.969 1 97.44 75 ASN A C 1
ATOM 612 O O . ASN A 1 75 ? -3.158 -36.188 -17.047 1 97.44 75 ASN A O 1
ATOM 616 N N . LYS A 1 76 ? -2.422 -34.688 -15.664 1 97.12 76 LYS A N 1
ATOM 617 C CA . LYS A 1 76 ? -1.379 -34.25 -16.594 1 97.12 76 LYS A CA 1
ATOM 618 C C . LYS A 1 76 ? -0.192 -35.219 -16.562 1 97.12 76 LYS A C 1
ATOM 620 O O . LYS A 1 76 ? 0.064 -35.875 -15.547 1 97.12 76 LYS A O 1
ATOM 625 N N . LYS A 1 77 ? 0.562 -35.281 -17.625 1 94.94 77 LYS A N 1
ATOM 626 C CA . LYS A 1 77 ? 1.703 -36.156 -17.766 1 94.94 77 LYS A CA 1
ATOM 627 C C . LYS A 1 77 ? 2.74 -35.938 -16.672 1 94.94 77 LYS A C 1
ATOM 629 O O . LYS A 1 77 ? 3.367 -36.875 -16.188 1 94.94 77 LYS A O 1
ATOM 634 N N . ILE A 1 78 ? 2.848 -34.688 -16.359 1 94.12 78 ILE A N 1
ATOM 635 C CA . ILE A 1 78 ? 3.875 -34.344 -15.391 1 94.12 78 ILE A CA 1
ATOM 636 C C . ILE A 1 78 ? 3.594 -35.031 -14.07 1 94.12 78 ILE A C 1
ATOM 638 O O . ILE A 1 78 ? 4.52 -35.5 -13.391 1 94.12 78 ILE A O 1
ATOM 642 N N . TYR A 1 79 ? 2.365 -35.094 -13.672 1 96 79 TYR A N 1
ATOM 643 C CA . TYR A 1 79 ? 2.018 -35.812 -12.453 1 96 79 TYR A CA 1
ATOM 644 C C . TYR A 1 79 ? 2.148 -37.312 -12.641 1 96 79 TYR A C 1
ATOM 646 O O . TYR A 1 79 ? 2.768 -38 -11.82 1 96 79 TYR A O 1
ATOM 654 N N . LEU A 1 80 ? 1.646 -37.812 -13.688 1 96 80 LEU A N 1
ATOM 655 C CA . LEU A 1 80 ? 1.58 -39.25 -13.93 1 96 80 LEU A CA 1
ATOM 656 C C . LEU A 1 80 ? 2.979 -39.844 -13.969 1 96 80 LEU A C 1
ATOM 658 O O . LEU A 1 80 ? 3.195 -40.938 -13.469 1 96 80 LEU A O 1
ATOM 662 N N . TYR A 1 81 ? 3.889 -39.125 -14.469 1 96.62 81 TYR A N 1
ATOM 663 C CA . TYR A 1 81 ? 5.238 -39.656 -14.625 1 96.62 81 TYR A CA 1
ATOM 664 C C . TYR A 1 81 ? 6.074 -39.406 -13.383 1 96.62 81 TYR A C 1
ATOM 666 O O . TYR A 1 81 ? 7.168 -39.969 -13.234 1 96.62 81 TYR A O 1
ATOM 674 N N . ASN A 1 82 ? 5.59 -38.562 -12.547 1 97.12 82 ASN A N 1
ATOM 675 C CA . ASN A 1 82 ? 6.363 -38.188 -11.367 1 97.12 82 ASN A CA 1
ATOM 676 C C . ASN A 1 82 ? 5.539 -38.312 -10.086 1 97.12 82 ASN A C 1
ATOM 678 O O . ASN A 1 82 ? 5.746 -37.594 -9.125 1 97.12 82 ASN A O 1
ATOM 682 N N . SER A 1 83 ? 4.578 -39.156 -10.07 1 95.44 83 SER A N 1
ATOM 683 C CA . SER A 1 83 ? 3.627 -39.312 -8.977 1 95.44 83 SER A CA 1
ATOM 684 C C . SER A 1 83 ? 4.332 -39.656 -7.676 1 95.44 83 SER A C 1
ATOM 686 O O . SER A 1 83 ? 3.826 -39.375 -6.586 1 95.44 83 SER A O 1
ATOM 688 N N . ASN A 1 84 ? 5.48 -40.281 -7.746 1 95.75 84 ASN A N 1
ATOM 689 C CA . ASN A 1 84 ? 6.238 -40.688 -6.562 1 95.75 84 ASN A CA 1
ATOM 690 C C . ASN A 1 84 ? 6.902 -39.5 -5.895 1 95.75 84 ASN A C 1
ATOM 692 O O . ASN A 1 84 ? 7.254 -39.531 -4.719 1 95.75 84 ASN A O 1
ATOM 696 N N . LYS A 1 85 ? 7.078 -38.375 -6.641 1 97.31 85 LYS A N 1
ATOM 697 C CA . LYS A 1 85 ? 7.773 -37.188 -6.145 1 97.31 85 LYS A CA 1
ATOM 698 C C . LYS A 1 85 ? 6.789 -36.062 -5.816 1 97.31 85 LYS A C 1
ATOM 700 O O . LYS A 1 85 ? 7.156 -35.094 -5.176 1 97.31 85 LYS A O 1
ATOM 705 N N . ILE A 1 86 ? 5.527 -36.188 -6.238 1 98.62 86 ILE A N 1
ATOM 706 C CA . ILE A 1 86 ? 4.574 -35.094 -6.125 1 98.62 86 ILE A CA 1
ATOM 707 C C . ILE A 1 86 ? 3.494 -35.438 -5.105 1 98.62 86 ILE A C 1
ATOM 709 O O . ILE A 1 86 ? 2.854 -36.5 -5.215 1 98.62 86 ILE A O 1
ATOM 713 N N . LYS A 1 87 ? 3.305 -34.656 -4.109 1 98.38 87 LYS A N 1
ATOM 714 C CA . LYS A 1 87 ? 2.197 -34.75 -3.16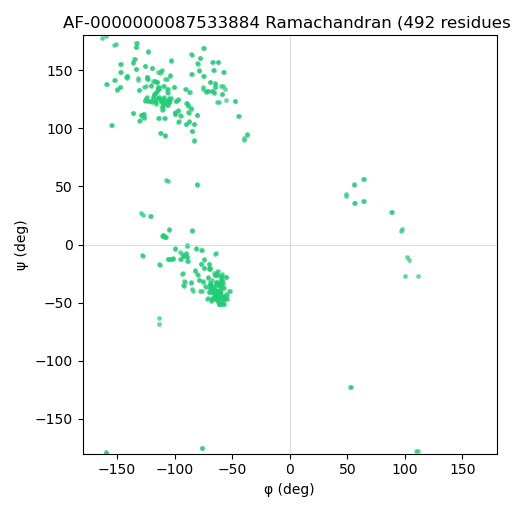2 1 98.38 87 LYS A CA 1
ATOM 715 C C . LYS A 1 87 ? 1.288 -33.531 -3.268 1 98.38 87 LYS A C 1
ATOM 717 O O . LYS A 1 87 ? 1.759 -32.375 -3.215 1 98.38 87 LYS A O 1
ATOM 722 N N . LEU A 1 88 ? 0.022 -33.75 -3.463 1 98.5 88 LEU A N 1
ATOM 723 C CA . LEU A 1 88 ? -0.94 -32.656 -3.611 1 98.5 88 LEU A CA 1
ATOM 724 C C . LEU A 1 88 ? -1.923 -32.656 -2.445 1 98.5 88 LEU A C 1
ATOM 726 O O . LEU A 1 88 ? -2.385 -33.719 -2 1 98.5 88 LEU A O 1
ATOM 730 N N . TYR A 1 89 ? -2.178 -31.5 -1.915 1 98.06 89 TYR A N 1
ATOM 731 C CA . TYR A 1 89 ? -3.131 -31.312 -0.827 1 98.06 89 TYR A CA 1
ATOM 732 C C . TYR A 1 89 ? -4.219 -30.312 -1.22 1 98.06 89 TYR A C 1
ATOM 734 O O . TYR A 1 89 ? -3.924 -29.188 -1.63 1 98.06 89 TYR A O 1
ATOM 742 N N . GLU A 1 90 ? -5.484 -30.734 -1.134 1 97.38 90 GLU A N 1
ATOM 743 C CA . GLU A 1 90 ? -6.625 -29.844 -1.262 1 97.38 90 GLU A CA 1
ATOM 744 C C . GLU A 1 90 ? -6.934 -29.156 0.064 1 97.38 90 GLU A C 1
ATOM 746 O O . GLU A 1 90 ? -7.746 -29.641 0.85 1 97.38 90 GLU A O 1
ATOM 751 N N . ARG A 1 91 ? -6.289 -27.984 0.272 1 96.75 91 ARG A N 1
ATOM 752 C CA . ARG A 1 91 ? -6.379 -27.297 1.551 1 96.75 91 ARG A CA 1
ATOM 753 C C . ARG A 1 91 ? -6.32 -25.781 1.354 1 96.75 91 ARG A C 1
ATOM 755 O O . ARG A 1 91 ? -5.863 -25.297 0.314 1 96.75 91 ARG A O 1
ATOM 762 N N . ASP A 1 92 ? -6.875 -25.109 2.309 1 96.56 92 ASP A N 1
ATOM 763 C CA . ASP A 1 92 ? -6.66 -23.672 2.449 1 96.56 92 ASP A CA 1
ATOM 764 C C . ASP A 1 92 ? -5.387 -23.391 3.242 1 96.56 92 ASP A C 1
ATOM 766 O O . ASP A 1 92 ? -5.281 -23.75 4.414 1 96.56 92 ASP A O 1
ATOM 770 N N . ILE A 1 93 ? -4.453 -22.766 2.65 1 97.06 93 ILE A N 1
ATOM 771 C CA . ILE A 1 93 ? -3.145 -22.531 3.252 1 97.06 93 ILE A CA 1
ATOM 772 C C . ILE A 1 93 ? -3.305 -21.734 4.539 1 97.06 93 ILE A C 1
ATOM 774 O O . ILE A 1 93 ? -2.482 -21.844 5.453 1 97.06 93 ILE A O 1
ATOM 778 N N . ILE A 1 94 ? -4.355 -20.938 4.629 1 96.56 94 ILE A N 1
ATOM 779 C CA . ILE A 1 94 ? -4.543 -20.078 5.78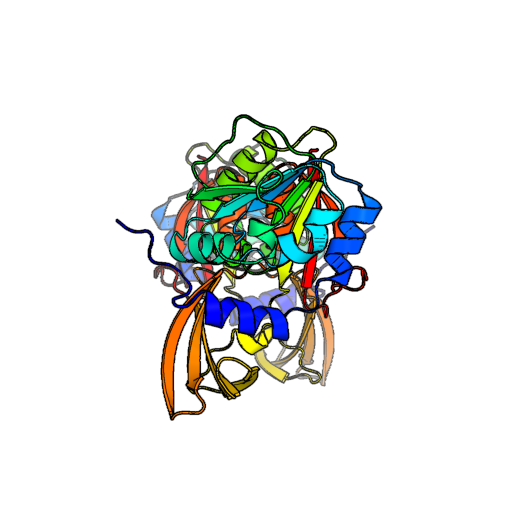9 1 96.56 94 ILE A CA 1
ATOM 780 C C . ILE A 1 94 ? -4.711 -20.922 7.043 1 96.56 94 ILE A C 1
ATOM 782 O O . ILE A 1 94 ? -4.375 -20.484 8.148 1 96.56 94 ILE A O 1
ATOM 786 N N . ASN A 1 95 ? -5.145 -22.188 6.848 1 96.56 95 ASN A N 1
ATOM 787 C CA . ASN A 1 95 ? -5.375 -23.078 7.977 1 96.56 95 ASN A CA 1
ATOM 788 C C . ASN A 1 95 ? -4.504 -24.328 7.883 1 96.56 95 ASN A C 1
ATOM 790 O O . ASN A 1 95 ? -4.867 -25.391 8.398 1 96.56 95 ASN A O 1
ATOM 794 N N . THR A 1 96 ? -3.43 -24.234 7.211 1 97.5 96 THR A N 1
ATOM 795 C CA . THR A 1 96 ? -2.664 -25.438 6.941 1 97.5 96 THR A CA 1
ATOM 796 C C . THR A 1 96 ? -1.217 -25.281 7.402 1 97.5 96 THR A C 1
ATOM 798 O O . THR A 1 96 ? -0.547 -24.312 7.035 1 97.5 96 THR A O 1
ATOM 801 N N . ILE A 1 97 ? -0.793 -26.141 8.227 1 98.06 97 ILE A N 1
ATOM 802 C CA . ILE A 1 97 ? 0.609 -26.375 8.562 1 98.06 97 ILE A CA 1
ATOM 803 C C . ILE A 1 97 ? 0.958 -27.844 8.383 1 98.06 97 ILE A C 1
ATOM 805 O O . ILE A 1 97 ? 0.43 -28.703 9.102 1 98.06 97 ILE A O 1
ATOM 809 N N . LEU A 1 98 ? 1.741 -28.109 7.461 1 97.69 98 LEU A N 1
ATOM 810 C CA . LEU A 1 98 ? 2.166 -29.484 7.234 1 97.69 98 LEU A CA 1
ATOM 811 C C . LEU A 1 98 ? 3.256 -29.891 8.219 1 97.69 98 LEU A C 1
ATOM 813 O O . LEU A 1 98 ? 4.023 -29.047 8.68 1 97.69 98 LEU A O 1
ATOM 817 N N . ASP A 1 99 ? 3.246 -31.188 8.531 1 95.62 99 ASP A N 1
ATOM 818 C CA . ASP A 1 99 ? 4.289 -31.719 9.398 1 95.62 99 ASP A CA 1
ATOM 819 C C . ASP A 1 99 ? 5.574 -31.984 8.617 1 95.62 99 ASP A C 1
ATOM 821 O O . ASP A 1 99 ? 6.074 -33.094 8.586 1 95.62 99 ASP A O 1
ATOM 825 N N . LYS A 1 100 ? 6.008 -31.062 7.93 1 95.94 100 LYS A N 1
ATOM 826 C CA . LYS A 1 100 ? 7.223 -31.141 7.121 1 95.94 100 LYS A CA 1
ATOM 827 C C . LYS A 1 100 ? 7.77 -29.75 6.816 1 95.94 100 LYS A C 1
ATOM 829 O O . LYS A 1 100 ? 7.012 -28.828 6.512 1 95.94 100 LYS A O 1
ATOM 834 N N . LYS A 1 101 ? 9.094 -29.672 6.922 1 98.19 101 LYS A N 1
ATOM 835 C CA . LYS A 1 101 ? 9.758 -28.438 6.508 1 98.19 101 LYS A CA 1
ATOM 836 C C . LYS A 1 101 ? 10.445 -28.609 5.156 1 98.19 101 LYS A C 1
ATOM 838 O O . LYS A 1 101 ? 10.977 -29.688 4.855 1 98.19 101 LYS A O 1
ATOM 843 N N . VAL A 1 102 ? 10.453 -27.578 4.398 1 98.81 102 VAL A N 1
ATOM 844 C CA . VAL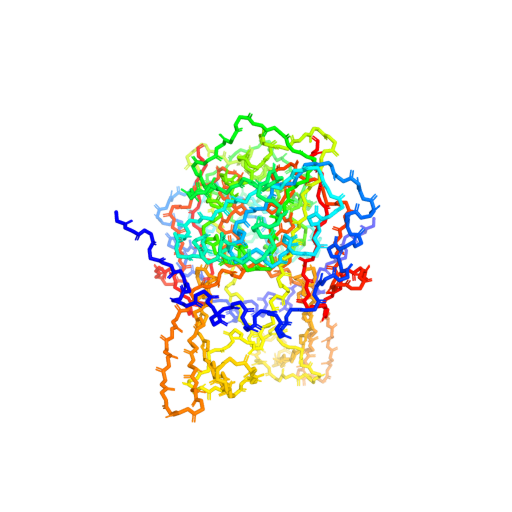 A 1 102 ? 10.977 -27.672 3.041 1 98.81 102 VAL A CA 1
ATOM 845 C C . VAL A 1 102 ? 12.102 -26.656 2.852 1 98.81 102 VAL A C 1
ATOM 847 O O . VAL A 1 102 ? 12.273 -25.75 3.668 1 98.81 102 VAL A O 1
ATOM 850 N N . ASN A 1 103 ? 12.828 -26.875 1.751 1 98.75 103 ASN A N 1
ATOM 851 C CA . ASN A 1 103 ? 13.945 -26 1.421 1 98.75 103 ASN A CA 1
ATOM 852 C C . ASN A 1 103 ? 13.461 -24.688 0.782 1 98.75 103 ASN A C 1
ATOM 854 O O . ASN A 1 103 ? 14.125 -23.656 0.888 1 98.75 103 ASN A O 1
ATOM 858 N N . MET A 1 104 ? 12.344 -24.797 0.077 1 98.88 104 MET A N 1
ATOM 859 C CA . MET A 1 104 ? 11.875 -23.641 -0.69 1 98.88 104 MET A CA 1
ATOM 860 C C . MET A 1 104 ? 10.352 -23.609 -0.756 1 98.88 104 MET A C 1
ATOM 862 O O . MET A 1 104 ? 9.711 -24.656 -0.922 1 98.88 104 MET A O 1
ATOM 866 N N . ILE A 1 105 ? 9.82 -22.469 -0.557 1 98.88 105 ILE A N 1
ATOM 867 C CA . ILE A 1 105 ? 8.391 -22.234 -0.746 1 98.88 105 ILE A CA 1
ATOM 868 C C . ILE A 1 105 ? 8.18 -21.266 -1.911 1 98.88 105 ILE A C 1
ATOM 870 O O . ILE A 1 105 ? 8.867 -20.25 -2.016 1 98.88 105 ILE A O 1
ATOM 874 N N . ILE A 1 106 ? 7.242 -21.625 -2.779 1 98.81 106 ILE A N 1
ATOM 875 C CA . ILE A 1 106 ? 6.973 -20.844 -3.979 1 98.81 106 ILE A CA 1
ATOM 876 C C . ILE A 1 106 ? 5.547 -20.297 -3.932 1 98.81 106 ILE A C 1
ATOM 878 O O . ILE A 1 106 ? 4.598 -21.047 -3.701 1 98.81 106 ILE A O 1
ATOM 882 N N . LEU A 1 107 ? 5.449 -19.031 -4.023 1 98.38 107 LEU A N 1
ATOM 883 C CA . LEU A 1 107 ? 4.199 -18.359 -4.355 1 98.38 107 LEU A CA 1
ATOM 884 C C . LEU A 1 107 ? 4.25 -17.781 -5.766 1 98.38 107 LEU A C 1
ATOM 886 O O . LEU A 1 107 ? 4.766 -16.672 -5.969 1 98.38 107 LEU A O 1
ATOM 890 N N . SER A 1 108 ? 3.783 -18.531 -6.695 1 95.19 108 SER A N 1
ATOM 891 C CA . SER A 1 108 ? 3.9 -18.141 -8.094 1 95.19 108 SER A CA 1
ATOM 892 C C . SER A 1 108 ? 2.889 -17.047 -8.445 1 95.19 108 SER A C 1
ATOM 894 O O . SER A 1 108 ? 2.199 -16.531 -7.57 1 95.19 108 SER A O 1
ATOM 896 N N . SER A 1 109 ? 2.893 -16.734 -9.711 1 84.12 109 SER A N 1
ATOM 897 C CA . SER A 1 109 ? 2.125 -15.578 -10.172 1 84.12 109 SER A CA 1
ATOM 898 C C . SER A 1 109 ? 0.658 -15.695 -9.773 1 84.12 109 SER A C 1
ATOM 900 O O . SER A 1 109 ? 0.178 -16.781 -9.461 1 84.12 109 SER A O 1
ATOM 902 N N . GLN A 1 110 ? -0.07 -14.742 -9.234 1 82.88 110 GLN A N 1
ATOM 903 C CA . GLN A 1 110 ? -1.503 -14.586 -9.008 1 82.88 110 GLN A CA 1
ATOM 904 C C . GLN A 1 110 ? -1.873 -14.914 -7.566 1 82.88 110 GLN A C 1
ATOM 906 O O . GLN A 1 110 ? -2.91 -14.469 -7.07 1 82.88 110 GLN A O 1
ATOM 911 N N . PHE A 1 111 ? -0.99 -15.828 -6.965 1 95.44 111 PHE A N 1
ATOM 912 C CA . PHE A 1 111 ? -1.414 -16.297 -5.652 1 95.44 111 PHE A CA 1
ATOM 913 C C . PHE A 1 111 ? -1.621 -15.125 -4.699 1 95.44 111 PHE A C 1
ATOM 915 O O . PHE A 1 111 ? -2.676 -15.008 -4.07 1 95.44 111 PHE A O 1
ATOM 922 N N . LEU A 1 112 ? -0.626 -14.211 -4.578 1 97.06 112 LEU A N 1
ATOM 923 C CA . LEU A 1 112 ? -0.703 -13.117 -3.617 1 97.06 112 LEU A CA 1
ATOM 924 C C . LEU A 1 112 ? -1.94 -12.258 -3.865 1 97.06 112 LEU A C 1
ATOM 926 O O . LEU A 1 112 ? -2.537 -11.734 -2.922 1 97.06 112 LEU A O 1
ATOM 930 N N . GLY A 1 113 ? -2.305 -12.148 -5.164 1 97 113 GLY A N 1
ATOM 931 C CA . GLY A 1 113 ? -3.475 -11.367 -5.527 1 97 113 GLY A CA 1
ATOM 932 C C . GLY A 1 113 ? -4.77 -11.938 -4.98 1 97 113 GLY A C 1
ATOM 933 O O . GLY A 1 113 ? -5.801 -11.266 -4.988 1 97 113 GLY A O 1
ATOM 934 N N . HIS A 1 114 ? -4.707 -13.109 -4.402 1 96.62 114 HIS A N 1
ATOM 935 C CA . HIS A 1 114 ? -5.91 -13.75 -3.887 1 96.62 114 HIS A CA 1
ATOM 936 C C . HIS A 1 114 ? -5.91 -13.781 -2.361 1 96.62 114 HIS A C 1
ATOM 938 O O . HIS A 1 114 ? -6.75 -14.438 -1.748 1 96.62 114 HIS A O 1
ATOM 944 N N . ILE A 1 115 ? -4.973 -13.117 -1.75 1 97.31 115 ILE A N 1
ATOM 945 C CA . ILE A 1 115 ? -4.996 -12.789 -0.329 1 97.31 115 ILE A CA 1
ATOM 946 C C . ILE A 1 115 ? -5.531 -11.375 -0.134 1 97.31 115 ILE A C 1
ATOM 948 O O . ILE A 1 115 ? -4.797 -10.398 -0.295 1 97.31 115 ILE A O 1
ATOM 952 N N . TYR A 1 116 ? -6.762 -11.258 0.335 1 97 116 TYR A N 1
ATOM 953 C CA . TYR A 1 116 ? -7.473 -9.992 0.23 1 97 116 TYR A CA 1
ATOM 954 C C . TYR A 1 116 ? -7.242 -9.133 1.471 1 97 116 TYR A C 1
ATOM 956 O O . TYR A 1 116 ? -7.129 -7.91 1.376 1 97 116 TYR A O 1
ATOM 964 N N . LEU A 1 117 ? -7.086 -9.805 2.613 1 96.44 117 LEU A N 1
ATOM 965 C CA . LEU A 1 117 ? -6.914 -9.078 3.863 1 96.44 117 LEU A CA 1
ATOM 966 C C . LEU A 1 117 ? -5.473 -9.164 4.355 1 96.44 117 LEU A C 1
ATOM 968 O O . LEU A 1 117 ? -4.84 -10.219 4.242 1 96.44 117 LEU A O 1
ATOM 972 N N . TYR A 1 118 ? -5 -8.086 4.902 1 95.25 118 TYR A N 1
ATOM 973 C CA . TYR A 1 118 ? -3.639 -8.125 5.426 1 95.25 118 TYR A CA 1
ATOM 974 C C . TYR A 1 118 ? -3.523 -9.117 6.574 1 95.25 118 TYR A C 1
ATOM 976 O O . TYR A 1 118 ? -2.467 -9.719 6.785 1 95.25 118 TYR A O 1
ATOM 984 N N . SER A 1 119 ? -4.617 -9.273 7.371 1 96.38 119 SER A N 1
ATOM 985 C CA . SER A 1 119 ? -4.598 -10.242 8.461 1 96.38 119 SER A CA 1
ATOM 986 C C . SER A 1 119 ? -4.363 -11.656 7.93 1 96.38 119 SER A C 1
ATOM 988 O O . SER A 1 119 ? -3.652 -12.445 8.547 1 96.38 119 SER A O 1
ATOM 990 N N . ASP A 1 120 ? -5.02 -11.977 6.785 1 97.62 120 ASP A N 1
ATOM 991 C CA . ASP A 1 120 ? -4.793 -13.273 6.145 1 97.62 120 ASP A CA 1
ATOM 992 C C . ASP A 1 120 ? -3.346 -13.406 5.676 1 97.62 120 ASP A C 1
ATOM 994 O O . ASP A 1 120 ? -2.742 -14.469 5.809 1 97.62 120 ASP A O 1
ATOM 998 N N . PHE A 1 121 ? -2.805 -12.297 5.125 1 98 121 PHE A N 1
ATOM 999 C CA . PHE A 1 121 ? -1.407 -12.266 4.711 1 98 121 PHE A CA 1
ATOM 1000 C C . PHE A 1 121 ? -0.49 -12.641 5.871 1 98 121 PHE A C 1
ATOM 1002 O O . PHE A 1 121 ? 0.376 -13.5 5.727 1 98 121 PHE A O 1
ATOM 1009 N N . ILE A 1 122 ? -0.735 -12.07 7 1 97.44 122 ILE A N 1
ATOM 1010 C CA . ILE A 1 122 ? 0.074 -12.305 8.188 1 97.44 122 ILE A CA 1
ATOM 1011 C C . ILE A 1 122 ? -0.033 -13.773 8.602 1 97.44 122 ILE A C 1
ATOM 1013 O O . ILE A 1 122 ? 0.98 -14.43 8.859 1 97.44 122 ILE A O 1
ATOM 1017 N N . GLN A 1 123 ? -1.227 -14.273 8.633 1 97.81 123 GLN A N 1
ATOM 1018 C CA . GLN A 1 123 ? -1.456 -15.656 9.055 1 97.81 123 GLN A CA 1
ATOM 1019 C C . GLN A 1 123 ? -0.799 -16.641 8.094 1 97.81 123 GLN A C 1
ATOM 1021 O O . GLN A 1 123 ? -0.153 -17.594 8.523 1 97.81 123 GLN A O 1
ATOM 1026 N N . ILE A 1 124 ? -0.952 -16.391 6.852 1 98.25 124 ILE A N 1
ATOM 1027 C CA . ILE A 1 124 ? -0.415 -17.281 5.832 1 98.25 124 ILE A CA 1
ATOM 1028 C C . ILE A 1 124 ? 1.109 -17.312 5.922 1 98.25 124 ILE A C 1
ATOM 1030 O O . ILE A 1 124 ? 1.717 -18.375 5.93 1 98.25 124 ILE A O 1
ATOM 1034 N N . PHE A 1 125 ? 1.73 -16.172 6.031 1 98.38 125 PHE A N 1
ATOM 1035 C CA . PHE A 1 125 ? 3.188 -16.141 6.066 1 98.38 125 PHE A CA 1
ATOM 1036 C C . PHE A 1 125 ? 3.713 -16.703 7.379 1 98.38 125 PHE A C 1
ATOM 1038 O O . PHE A 1 125 ? 4.805 -17.266 7.426 1 98.38 125 PHE A O 1
ATOM 1045 N N . ALA A 1 126 ? 2.93 -16.594 8.445 1 97.75 126 ALA A N 1
ATOM 1046 C CA . ALA A 1 126 ? 3.283 -17.266 9.68 1 97.75 126 ALA A CA 1
ATOM 1047 C C . ALA A 1 126 ? 3.312 -18.781 9.484 1 97.75 126 ALA A C 1
ATOM 1049 O O . ALA A 1 126 ? 4.242 -19.453 9.938 1 97.75 126 ALA A O 1
ATOM 1050 N N . ASN A 1 127 ? 2.283 -19.266 8.812 1 98.19 127 ASN A N 1
ATOM 1051 C CA . ASN A 1 127 ? 2.217 -20.703 8.523 1 98.19 127 ASN A CA 1
ATOM 1052 C C . ASN A 1 127 ? 3.363 -21.141 7.621 1 98.19 127 ASN A C 1
ATOM 1054 O O . ASN A 1 127 ? 3.965 -22.188 7.848 1 98.19 127 ASN A O 1
ATOM 1058 N N . LEU A 1 128 ? 3.686 -20.344 6.613 1 98.5 128 LEU A N 1
ATOM 1059 C CA . LEU A 1 128 ? 4.754 -20.672 5.68 1 98.5 128 LEU A CA 1
ATOM 1060 C C . LEU A 1 128 ? 6.098 -20.766 6.398 1 98.5 128 LEU A C 1
ATOM 1062 O O . LEU A 1 128 ? 6.875 -21.688 6.152 1 98.5 128 LEU A O 1
ATOM 1066 N N . LYS A 1 129 ? 6.324 -19.859 7.254 1 98.06 129 LYS A N 1
ATOM 1067 C CA . LYS A 1 129 ? 7.594 -19.844 7.98 1 98.06 129 LYS A CA 1
ATOM 1068 C C . LYS A 1 129 ? 7.75 -21.094 8.836 1 98.06 129 LYS A C 1
ATOM 1070 O O . LYS A 1 129 ? 8.859 -21.609 9 1 98.06 129 LYS A O 1
ATOM 1075 N N . LYS A 1 130 ? 6.652 -21.625 9.352 1 98.06 130 LYS A N 1
ATOM 1076 C CA . LYS A 1 130 ? 6.68 -22.828 10.172 1 98.06 130 LYS A CA 1
ATOM 1077 C C . LYS A 1 130 ? 7.02 -24.062 9.32 1 98.06 130 LYS A C 1
ATOM 1079 O O . LYS A 1 130 ? 7.41 -25.094 9.852 1 98.06 130 LYS A O 1
ATOM 1084 N N . MET A 1 131 ? 6.879 -23.875 8 1 98.62 131 MET A N 1
ATOM 1085 C CA . MET A 1 131 ? 7.102 -25 7.105 1 98.62 131 MET A CA 1
ATOM 1086 C C . MET A 1 131 ? 8.391 -24.812 6.309 1 98.62 131 MET A C 1
ATOM 1088 O O . MET A 1 131 ? 8.648 -25.562 5.355 1 98.62 131 MET A O 1
ATOM 1092 N N . LEU A 1 132 ? 9.109 -23.812 6.645 1 98.75 132 LEU A N 1
ATOM 1093 C CA . LEU A 1 132 ? 10.359 -23.5 5.957 1 98.75 132 LEU A CA 1
ATOM 1094 C C . LEU A 1 132 ? 11.562 -23.859 6.816 1 98.75 132 LEU A C 1
ATOM 1096 O O . LEU A 1 132 ? 11.578 -23.562 8.016 1 98.75 132 LEU A O 1
ATOM 1100 N N . LEU A 1 133 ? 12.547 -24.516 6.27 1 98.25 133 LEU A N 1
ATOM 1101 C CA . LEU A 1 133 ? 13.812 -24.781 6.961 1 98.25 133 LEU A CA 1
ATOM 1102 C C . LEU A 1 133 ? 14.523 -23.469 7.297 1 98.25 133 LEU A C 1
ATOM 1104 O O . LEU A 1 133 ? 14.328 -22.453 6.621 1 98.25 133 LEU A O 1
ATOM 1108 N N . PRO A 1 134 ? 15.414 -23.453 8.289 1 96.62 134 PRO A N 1
ATOM 1109 C CA . PRO A 1 134 ? 16.094 -22.219 8.719 1 96.62 134 PRO A CA 1
ATOM 1110 C C . PRO A 1 134 ? 16.891 -21.578 7.586 1 96.62 134 PRO A C 1
ATOM 1112 O O . PRO A 1 134 ? 16.984 -20.344 7.52 1 96.62 134 PRO A O 1
ATOM 1115 N N . ASP A 1 135 ? 17.375 -22.359 6.703 1 96.94 135 ASP A N 1
ATOM 1116 C CA . ASP A 1 135 ? 18.156 -21.828 5.594 1 96.94 135 ASP A CA 1
ATOM 1117 C C . ASP A 1 135 ? 17.344 -21.828 4.297 1 96.94 135 ASP A C 1
ATOM 1119 O O . ASP A 1 135 ? 17.906 -21.688 3.209 1 96.94 135 ASP A O 1
ATOM 1123 N N . GLY A 1 136 ? 16.047 -22.047 4.449 1 98.5 136 GLY A N 1
ATOM 1124 C CA . GLY A 1 136 ? 15.188 -22.125 3.283 1 98.5 136 GLY A CA 1
ATOM 1125 C C . GLY A 1 136 ? 14.906 -20.766 2.658 1 98.5 136 GLY A C 1
ATOM 1126 O O . GLY A 1 136 ? 15.289 -19.734 3.203 1 98.5 136 GLY A O 1
ATOM 1127 N N . LYS A 1 137 ? 14.305 -20.812 1.451 1 98.81 137 LYS A N 1
ATOM 1128 C CA . LYS A 1 137 ? 13.945 -19.609 0.716 1 98.81 137 LYS A CA 1
ATOM 1129 C C . LYS A 1 137 ? 12.461 -19.578 0.377 1 98.81 137 LYS A C 1
ATOM 1131 O O . LYS A 1 137 ? 11.844 -20.641 0.185 1 98.81 137 LYS A O 1
ATOM 1136 N N . ILE A 1 138 ? 11.922 -18.438 0.411 1 98.88 138 ILE A N 1
ATOM 1137 C CA . ILE A 1 138 ? 10.609 -18.188 -0.168 1 98.88 138 ILE A CA 1
ATOM 1138 C C . ILE A 1 138 ? 10.75 -17.359 -1.44 1 98.88 138 ILE A C 1
ATOM 1140 O O . ILE A 1 138 ? 11.391 -16.297 -1.431 1 98.88 138 ILE A O 1
ATOM 1144 N N . ILE A 1 139 ? 10.242 -17.844 -2.531 1 98.81 139 ILE A N 1
ATOM 1145 C CA . ILE A 1 139 ? 10.25 -17.094 -3.789 1 98.81 139 ILE A CA 1
ATOM 1146 C C . ILE A 1 139 ? 8.828 -16.656 -4.133 1 98.81 139 ILE A C 1
ATOM 1148 O O . ILE A 1 139 ? 7.902 -17.469 -4.148 1 98.81 139 ILE A O 1
ATOM 1152 N N . ILE A 1 140 ? 8.672 -15.367 -4.363 1 98.69 140 ILE A N 1
ATOM 1153 C CA . ILE A 1 140 ? 7.367 -14.797 -4.676 1 98.69 140 ILE A CA 1
ATOM 1154 C C . ILE A 1 140 ? 7.398 -14.18 -6.074 1 98.69 140 ILE A C 1
ATOM 1156 O O . ILE A 1 140 ? 8.328 -13.445 -6.418 1 98.69 140 ILE A O 1
ATOM 1160 N N . ASP A 1 141 ? 6.441 -14.539 -6.887 1 97.94 141 ASP A N 1
ATOM 1161 C CA . ASP A 1 141 ? 6.164 -13.891 -8.164 1 97.94 141 ASP A CA 1
ATOM 1162 C C . ASP A 1 141 ? 4.867 -13.086 -8.102 1 97.94 141 ASP A C 1
ATOM 1164 O O . ASP A 1 141 ? 3.777 -13.656 -8.039 1 97.94 141 ASP A O 1
ATOM 1168 N N . TYR A 1 142 ? 4.984 -11.789 -8.117 1 97.5 142 TYR A N 1
ATOM 1169 C CA . TYR A 1 142 ? 3.84 -10.883 -8.094 1 97.5 142 TYR A CA 1
ATOM 1170 C C . TYR A 1 142 ? 4.016 -9.766 -9.109 1 97.5 142 TYR A C 1
ATOM 1172 O O . TYR A 1 142 ? 5.133 -9.5 -9.562 1 97.5 142 TYR A O 1
ATOM 1180 N N . CYS A 1 143 ? 2.938 -9.156 -9.484 1 95.75 143 CYS A N 1
ATOM 1181 C CA . CYS A 1 143 ? 2.998 -8.086 -10.477 1 95.75 143 CYS A CA 1
ATOM 1182 C C . CYS A 1 143 ? 3.318 -6.754 -9.812 1 95.75 143 CYS A C 1
ATOM 1184 O O . CYS A 1 143 ? 3.057 -6.562 -8.625 1 95.75 143 CYS A O 1
ATOM 1186 N N . ASN A 1 144 ? 4.016 -5.938 -10.492 1 95.81 144 ASN A N 1
ATOM 1187 C CA . ASN A 1 144 ? 4.008 -4.508 -10.195 1 95.81 144 ASN A CA 1
ATOM 1188 C C . ASN A 1 144 ? 2.785 -3.818 -10.789 1 95.81 144 ASN A C 1
ATOM 1190 O O . ASN A 1 144 ? 2.633 -3.752 -12.008 1 95.81 144 ASN A O 1
ATOM 1194 N N . PRO A 1 145 ? 1.854 -3.344 -9.906 1 93 145 PRO A N 1
ATOM 1195 C CA . PRO A 1 145 ? 0.586 -2.832 -10.43 1 93 145 PRO A CA 1
ATOM 1196 C C . PRO A 1 145 ? 0.776 -1.667 -11.398 1 93 145 PRO A C 1
ATOM 1198 O O . PRO A 1 145 ? 1.537 -0.74 -11.109 1 93 145 PRO A O 1
ATOM 1201 N N . ASP A 1 146 ? 0.154 -1.784 -12.531 1 88.31 146 ASP A N 1
ATOM 1202 C CA . ASP A 1 146 ? 0.088 -0.688 -13.492 1 88.31 146 ASP A CA 1
ATOM 1203 C C . ASP A 1 146 ? -1.104 0.223 -13.211 1 88.31 146 ASP A C 1
ATOM 1205 O O . ASP A 1 146 ? -2.254 -0.168 -13.414 1 88.31 146 ASP A O 1
ATOM 1209 N N . LEU A 1 147 ? -0.82 1.446 -12.812 1 86.62 147 LEU A N 1
ATOM 1210 C CA . LEU A 1 147 ? -1.854 2.383 -12.391 1 86.62 147 LEU A CA 1
ATOM 1211 C C . LEU A 1 147 ? -2.855 2.637 -13.516 1 86.62 147 LEU A C 1
ATOM 1213 O O . LEU A 1 147 ? -4.035 2.889 -13.258 1 86.62 147 LEU A O 1
ATOM 1217 N N . ARG A 1 148 ? -2.504 2.584 -14.75 1 79.94 148 ARG A N 1
ATOM 1218 C CA . ARG A 1 148 ? -3.352 2.832 -15.914 1 79.94 148 ARG A CA 1
ATOM 1219 C C . ARG A 1 148 ? -4.461 1.791 -16.016 1 79.94 148 ARG A C 1
ATOM 1221 O O . ARG A 1 148 ? -5.527 2.064 -16.562 1 79.94 148 ARG A O 1
ATOM 1228 N N . PHE A 1 149 ? -4.176 0.659 -15.445 1 79.44 149 PHE A N 1
ATOM 1229 C CA . PHE A 1 149 ? -5.133 -0.437 -15.547 1 79.44 149 PHE A CA 1
ATOM 1230 C C . PHE A 1 149 ? -6.098 -0.426 -14.367 1 79.44 149 PHE A C 1
ATOM 1232 O O . PHE A 1 149 ? -7.086 -1.164 -14.359 1 79.44 149 PHE A O 1
ATOM 1239 N N . LEU A 1 150 ? -5.77 0.4 -13.414 1 84.12 150 LEU A N 1
ATOM 1240 C CA . LEU A 1 150 ? -6.637 0.451 -12.234 1 84.12 150 LEU A CA 1
ATOM 1241 C C . LEU A 1 150 ? -7.73 1.5 -12.414 1 84.12 150 LEU A C 1
ATOM 1243 O O . LEU A 1 150 ? -8.68 1.546 -11.633 1 84.12 150 LEU A O 1
ATOM 1247 N N . GLU A 1 151 ? -7.598 2.229 -13.461 1 76.62 151 GLU A N 1
ATOM 1248 C CA . GLU A 1 151 ? -8.648 3.193 -13.766 1 76.62 151 GLU A CA 1
ATOM 1249 C C . GLU A 1 151 ? -9.891 2.5 -14.328 1 76.62 151 GLU A C 1
ATOM 1251 O O . GLU A 1 151 ? -9.773 1.572 -15.133 1 76.62 151 GLU A O 1
ATOM 1256 N N . TYR A 1 152 ? -11 2.889 -13.812 1 71.62 152 TYR A N 1
ATOM 1257 C CA . TYR A 1 152 ? -12.242 2.258 -14.25 1 71.62 152 TYR A CA 1
ATOM 1258 C C . TYR A 1 152 ? -12.469 2.48 -15.742 1 71.62 152 TYR A C 1
ATOM 1260 O O . TYR A 1 152 ? -12.391 3.611 -16.234 1 71.62 152 TYR A O 1
ATOM 1268 N N . LYS A 1 153 ? -12.594 1.354 -16.375 1 71.38 153 LYS A N 1
ATOM 1269 C CA . LYS A 1 153 ? -12.984 1.386 -17.781 1 71.38 153 LYS A CA 1
ATOM 1270 C C . LYS A 1 153 ? -14.383 0.816 -17.969 1 71.38 153 LYS A C 1
ATOM 1272 O O . LYS A 1 153 ? -14.648 -0.339 -17.625 1 71.38 153 LYS A O 1
ATOM 1277 N N . LYS A 1 154 ? -15.227 1.546 -18.5 1 77 154 LYS A N 1
ATOM 1278 C CA . LYS A 1 154 ? -16.625 1.156 -18.688 1 77 154 LYS A CA 1
ATOM 1279 C C . LYS A 1 154 ? -16.75 0.055 -19.734 1 77 154 LYS A C 1
ATOM 1281 O O . LYS A 1 154 ? -17.547 -0.87 -19.578 1 77 154 LYS A O 1
ATOM 1286 N N . GLU A 1 155 ? -15.969 0.004 -20.672 1 86.12 155 GLU A N 1
ATOM 1287 C CA . GLU A 1 155 ? -16.109 -0.926 -21.797 1 86.12 155 GLU A CA 1
ATOM 1288 C C . GLU A 1 155 ? -15.016 -1.985 -21.766 1 86.12 155 GLU A C 1
ATOM 1290 O O . GLU A 1 155 ? -13.93 -1.755 -21.219 1 86.12 155 GLU A O 1
ATOM 1295 N N . TYR A 1 156 ? -15.461 -3.203 -22.328 1 89.75 156 TYR A N 1
ATOM 1296 C CA . TYR A 1 156 ? -14.453 -4.238 -22.516 1 89.75 156 TYR A CA 1
ATOM 1297 C C . TYR A 1 156 ? -13.414 -3.807 -23.547 1 89.75 156 TYR A C 1
ATOM 1299 O O . TYR A 1 156 ? -13.758 -3.223 -24.578 1 89.75 156 TYR A O 1
ATOM 1307 N N . ASN A 1 157 ? -12.195 -4.055 -23.203 1 90.19 157 ASN A N 1
ATOM 1308 C CA . ASN A 1 157 ? -11.102 -3.822 -24.125 1 90.19 157 ASN A CA 1
ATOM 1309 C C . ASN A 1 157 ? -10.422 -5.129 -24.531 1 90.19 157 ASN A C 1
ATOM 1311 O O . ASN A 1 157 ? -10.227 -6.016 -23.703 1 90.19 157 ASN A O 1
ATOM 1315 N N . TYR A 1 158 ? -10.211 -5.184 -25.844 1 91.5 158 TYR A N 1
ATOM 1316 C CA . TYR A 1 158 ? -9.438 -6.332 -26.312 1 91.5 158 TYR A CA 1
ATOM 1317 C C . TYR A 1 158 ? -8.07 -6.375 -25.641 1 91.5 158 TYR A C 1
ATOM 1319 O O . TYR A 1 158 ? -7.383 -5.355 -25.547 1 91.5 158 TYR A O 1
ATOM 1327 N N . CYS A 1 159 ? -7.691 -7.609 -25.219 1 92.19 159 CYS A N 1
ATOM 1328 C CA . CYS A 1 159 ? -6.41 -7.773 -24.531 1 92.19 159 CYS A CA 1
ATOM 1329 C C . CYS A 1 159 ? -5.449 -8.602 -25.391 1 92.19 159 CYS A C 1
ATOM 1331 O O . CYS A 1 159 ? -4.461 -8.078 -25.906 1 92.19 159 CYS A O 1
ATOM 1333 N N . TYR A 1 160 ? -5.773 -9.812 -25.531 1 94.5 160 TYR A N 1
ATOM 1334 C CA . TYR A 1 160 ? -4.934 -10.727 -26.281 1 94.5 160 TYR A CA 1
ATOM 1335 C C . TYR A 1 160 ? -5.723 -11.953 -26.734 1 94.5 160 TYR A C 1
ATOM 1337 O O . TYR A 1 160 ? -6.938 -12.031 -26.516 1 94.5 160 TYR A O 1
ATOM 1345 N N . GLU A 1 161 ? -5.027 -12.852 -27.453 1 96.62 161 GLU A N 1
ATOM 1346 C CA . GLU A 1 161 ? -5.617 -14.125 -27.859 1 96.62 161 GLU A CA 1
ATOM 1347 C C . GLU A 1 161 ? -4.645 -15.273 -27.641 1 96.62 161 GLU A C 1
ATOM 1349 O O . GLU A 1 161 ? -3.439 -15.062 -27.5 1 96.62 161 GLU A O 1
ATOM 1354 N N . PHE A 1 162 ? -5.207 -16.453 -27.516 1 96.12 162 PHE A N 1
ATOM 1355 C CA . PHE A 1 162 ? -4.41 -17.656 -27.359 1 96.12 162 PHE A CA 1
ATOM 1356 C C . PHE A 1 162 ? -5.156 -18.875 -27.891 1 96.12 162 PHE A C 1
ATOM 1358 O O . PHE A 1 162 ? -6.301 -18.766 -28.344 1 96.12 162 PHE A O 1
ATOM 1365 N N . GLN A 1 163 ? -4.414 -19.984 -27.938 1 96.06 163 GLN A N 1
ATOM 1366 C CA . GLN A 1 163 ? -4.996 -21.188 -28.531 1 96.06 163 GLN A CA 1
ATOM 1367 C C . GLN A 1 163 ? -5.527 -22.125 -27.438 1 96.06 163 GLN A C 1
ATOM 1369 O O . GLN A 1 163 ? -4.805 -22.484 -26.516 1 96.06 163 GLN A O 1
ATOM 1374 N N . TYR A 1 164 ? -6.773 -22.516 -27.422 1 95.94 164 TYR A N 1
ATOM 1375 C CA . TYR A 1 164 ? -7.488 -23.5 -26.625 1 95.94 164 TYR A CA 1
ATOM 1376 C C . TYR A 1 164 ? -8.719 -24.016 -27.359 1 95.94 164 TYR A C 1
ATOM 1378 O O . TYR A 1 164 ? -9.766 -23.359 -27.375 1 95.94 164 TYR A O 1
ATOM 1386 N N . LYS A 1 165 ? -8.633 -25.219 -27.922 1 95.31 165 LYS A N 1
ATOM 1387 C CA . LYS A 1 165 ? -9.672 -25.766 -28.797 1 95.31 165 LYS A CA 1
ATOM 1388 C C . LYS A 1 165 ? -10.086 -24.766 -29.859 1 95.31 165 LYS A C 1
ATOM 1390 O O . LYS A 1 165 ? -11.273 -24.547 -30.094 1 95.31 165 LYS A O 1
ATOM 1395 N N . GLY A 1 166 ? -9.062 -24.156 -30.406 1 96.56 166 GLY A N 1
ATOM 1396 C CA . GLY A 1 166 ? -9.227 -23.047 -31.328 1 96.56 166 GLY A CA 1
ATOM 1397 C C . GLY A 1 166 ? -8.797 -21.719 -30.75 1 96.56 166 GLY A C 1
ATOM 1398 O O . GLY A 1 166 ? -8.242 -21.656 -29.656 1 96.56 166 GLY A O 1
ATOM 1399 N N . ASN A 1 167 ? -9 -20.734 -31.578 1 97.25 167 ASN A N 1
ATOM 1400 C CA . ASN A 1 167 ? -8.594 -19.406 -31.141 1 97.25 167 ASN A CA 1
ATOM 1401 C C . ASN A 1 167 ? -9.531 -18.844 -30.078 1 97.25 167 ASN A C 1
ATOM 1403 O O . ASN A 1 167 ? -10.75 -18.938 -30.219 1 97.25 167 ASN A O 1
ATOM 1407 N N . VAL A 1 168 ? -8.984 -18.344 -29.031 1 97.75 168 VAL A N 1
ATOM 1408 C CA . VAL A 1 168 ? -9.75 -17.703 -27.969 1 97.75 168 VAL A CA 1
ATOM 1409 C C . VAL A 1 168 ? -9.328 -16.25 -27.828 1 97.75 168 VAL A C 1
ATOM 1411 O O . VAL A 1 168 ? -8.141 -15.953 -27.688 1 97.75 168 VAL A O 1
ATOM 1414 N N . LYS A 1 169 ? -10.289 -15.328 -27.875 1 98 169 LYS A N 1
ATOM 1415 C CA . LYS A 1 169 ? -10.031 -13.906 -27.656 1 98 169 LYS A CA 1
ATOM 1416 C C . LYS A 1 169 ? -10.422 -13.492 -26.25 1 98 169 LYS A C 1
ATOM 1418 O O . LYS A 1 169 ? -11.469 -13.898 -25.734 1 98 169 LYS A O 1
ATOM 1423 N N . VAL A 1 170 ? -9.578 -12.742 -25.641 1 96.88 170 VAL A N 1
ATOM 1424 C CA . VAL A 1 170 ? -9.828 -12.312 -24.266 1 96.88 170 VAL A CA 1
ATOM 1425 C C . VAL A 1 170 ? -10.055 -10.805 -24.234 1 96.88 170 VAL A C 1
ATOM 1427 O O . VAL A 1 170 ? -9.25 -10.039 -24.766 1 96.88 170 VAL A O 1
ATOM 1430 N N . TYR A 1 171 ? -11.148 -10.406 -23.656 1 95.81 171 TYR A N 1
ATOM 1431 C CA . TYR A 1 171 ? -11.492 -9.023 -23.359 1 95.81 171 TYR A CA 1
ATOM 1432 C C . TYR A 1 171 ? -11.555 -8.781 -21.859 1 95.81 171 TYR A C 1
ATOM 1434 O O . TYR A 1 171 ? -11.852 -9.703 -21.094 1 95.81 171 TYR A O 1
ATOM 1442 N N . GLU A 1 172 ? -11.219 -7.586 -21.516 1 93.19 172 GLU A N 1
ATOM 1443 C CA . GLU A 1 172 ? -11.211 -7.32 -20.078 1 93.19 172 GLU A CA 1
ATOM 1444 C C . GLU A 1 172 ? -11.711 -5.91 -19.766 1 93.19 172 GLU A C 1
ATOM 1446 O O . GLU A 1 172 ? -11.555 -5 -20.594 1 93.19 172 GLU A O 1
ATOM 1451 N N . ARG A 1 173 ? -12.414 -5.781 -18.672 1 92.56 173 ARG A N 1
ATOM 1452 C CA . ARG A 1 173 ? -12.695 -4.508 -18.016 1 92.56 173 ARG A CA 1
ATOM 1453 C C . ARG A 1 173 ? -12.414 -4.59 -16.516 1 92.56 173 ARG A C 1
ATOM 1455 O O . ARG A 1 173 ? -12.664 -5.621 -15.891 1 92.56 173 ARG A O 1
ATOM 1462 N N . ASN A 1 174 ? -11.875 -3.498 -16.016 1 91.19 174 ASN A N 1
ATOM 1463 C CA . ASN A 1 174 ? -11.445 -3.51 -14.617 1 91.19 174 ASN A CA 1
ATOM 1464 C C . ASN A 1 174 ? -12.227 -2.494 -13.789 1 91.19 174 ASN A C 1
ATOM 1466 O O . ASN A 1 174 ? -12.594 -1.428 -14.289 1 91.19 174 ASN A O 1
ATOM 1470 N N . LYS A 1 175 ? -12.539 -2.873 -12.664 1 91.62 175 LYS A N 1
ATOM 1471 C CA . LYS A 1 175 ? -13.094 -1.997 -11.633 1 91.62 175 LYS A CA 1
ATOM 1472 C C . LYS A 1 175 ? -12.297 -2.09 -10.336 1 91.62 175 LYS A C 1
ATOM 1474 O O . LYS A 1 175 ? -12.391 -3.084 -9.617 1 91.62 175 LYS A O 1
ATOM 1479 N N . TYR A 1 176 ? -11.594 -1.035 -10.078 1 92.88 176 TYR A N 1
ATOM 1480 C CA . TYR A 1 176 ? -10.727 -1.006 -8.906 1 92.88 176 TYR A CA 1
ATOM 1481 C C . TYR A 1 176 ? -11.406 -0.323 -7.73 1 92.88 176 TYR A C 1
ATOM 1483 O O . TYR A 1 176 ? -11.969 0.767 -7.875 1 92.88 176 TYR A O 1
ATOM 1491 N N . ASN A 1 177 ? -11.477 -1.028 -6.594 1 93.75 177 ASN A N 1
ATOM 1492 C CA . ASN A 1 177 ? -11.938 -0.444 -5.336 1 93.75 177 ASN A CA 1
ATOM 1493 C C . ASN A 1 177 ? -10.766 0.042 -4.484 1 93.75 177 ASN A C 1
ATOM 1495 O O . ASN A 1 177 ? -10.008 -0.766 -3.943 1 93.75 177 ASN A O 1
ATOM 1499 N N . GLN A 1 178 ? -10.641 1.322 -4.324 1 92 178 GLN A N 1
ATOM 1500 C CA . GLN A 1 178 ? -9.492 1.912 -3.646 1 92 178 GLN A CA 1
ATOM 1501 C C . GLN A 1 178 ? -9.508 1.59 -2.154 1 92 178 GLN A C 1
ATOM 1503 O O . GLN A 1 178 ? -8.453 1.444 -1.535 1 92 178 GLN A O 1
ATOM 1508 N N . ASN A 1 179 ? -10.664 1.512 -1.589 1 93.38 179 ASN A N 1
ATOM 1509 C CA . ASN A 1 179 ? -10.781 1.219 -0.164 1 93.38 179 ASN A CA 1
ATOM 1510 C C . ASN A 1 179 ? -10.211 -0.155 0.174 1 93.38 179 ASN A C 1
ATOM 1512 O O . ASN A 1 179 ? -9.398 -0.286 1.092 1 93.38 179 ASN A O 1
ATOM 1516 N N . THR A 1 180 ? -10.578 -1.133 -0.619 1 95.62 180 THR A N 1
ATOM 1517 C CA . THR A 1 180 ? -10.164 -2.504 -0.338 1 95.62 180 THR A CA 1
ATOM 1518 C C . THR A 1 180 ? -8.898 -2.857 -1.105 1 95.62 180 THR A C 1
ATOM 1520 O O . THR A 1 180 ? -8.258 -3.873 -0.826 1 95.62 180 THR A O 1
ATOM 1523 N N . GLN A 1 181 ? -8.5 -1.985 -2.107 1 96.62 181 GLN A N 1
ATOM 1524 C CA . GLN A 1 181 ? -7.395 -2.225 -3.031 1 96.62 181 GLN A CA 1
ATOM 1525 C C . GLN A 1 181 ? -7.586 -3.541 -3.783 1 96.62 181 GLN A C 1
ATOM 1527 O O . GLN A 1 181 ? -6.629 -4.297 -3.973 1 96.62 181 GLN A O 1
ATOM 1532 N N . ILE A 1 182 ? -8.828 -3.84 -4.094 1 96.31 182 ILE A N 1
ATOM 1533 C CA . ILE A 1 182 ? -9.164 -5.016 -4.895 1 96.31 182 ILE A CA 1
ATOM 1534 C C . ILE A 1 182 ? -9.633 -4.578 -6.277 1 96.31 182 ILE A C 1
ATOM 1536 O O . ILE A 1 182 ? -10.516 -3.73 -6.402 1 96.31 182 ILE A O 1
ATOM 1540 N N . ASN A 1 183 ? -8.93 -5.047 -7.27 1 95 183 ASN A N 1
ATOM 1541 C CA . ASN A 1 183 ? -9.359 -4.867 -8.656 1 95 183 ASN A CA 1
ATOM 1542 C C . ASN A 1 183 ? -10.242 -6.02 -9.117 1 95 183 ASN A C 1
ATOM 1544 O O . ASN A 1 183 ? -9.867 -7.188 -8.992 1 95 183 ASN A O 1
ATOM 1548 N N . TYR A 1 184 ? -11.406 -5.691 -9.523 1 94.12 184 TYR A N 1
ATOM 1549 C CA . TYR A 1 184 ? -12.289 -6.699 -10.102 1 94.12 184 TYR A CA 1
ATOM 1550 C C . TYR A 1 184 ? -12.094 -6.801 -11.609 1 94.12 184 TYR A C 1
ATOM 1552 O O . TYR A 1 184 ? -12.562 -5.941 -12.359 1 94.12 184 TYR A O 1
ATOM 1560 N N . GLU A 1 185 ? -11.398 -7.848 -11.984 1 92.69 185 GLU A N 1
ATOM 1561 C CA . GLU A 1 185 ? -11.133 -8.102 -13.398 1 92.69 185 GLU A CA 1
ATOM 1562 C C . GLU A 1 185 ? -12.312 -8.812 -14.055 1 92.69 185 GLU A C 1
ATOM 1564 O O . GLU A 1 185 ? -12.516 -10.016 -13.852 1 92.69 185 GLU A O 1
ATOM 1569 N N . ASP A 1 186 ? -13.047 -8.055 -14.797 1 93.31 186 ASP A N 1
ATOM 1570 C CA . ASP A 1 186 ? -14.148 -8.617 -15.57 1 93.31 186 ASP A CA 1
ATOM 1571 C C . ASP A 1 186 ? -13.664 -9.109 -16.938 1 93.31 186 ASP A C 1
ATOM 1573 O O . ASP A 1 186 ? -13.438 -8.312 -17.844 1 93.31 186 ASP A O 1
ATOM 1577 N N . ARG A 1 187 ? -13.562 -10.422 -17.094 1 94.44 187 ARG A N 1
ATOM 1578 C CA . ARG A 1 187 ? -12.984 -11.016 -18.297 1 94.44 187 ARG A CA 1
ATOM 1579 C C . ARG A 1 187 ? -14.062 -11.695 -19.141 1 94.44 187 ARG A C 1
ATOM 1581 O O . ARG A 1 187 ? -14.969 -12.32 -18.594 1 94.44 187 ARG A O 1
ATOM 1588 N N . LYS A 1 188 ? -13.953 -11.469 -20.344 1 95.88 188 LYS A N 1
ATOM 1589 C CA . LYS A 1 188 ? -14.797 -12.125 -21.344 1 95.88 188 LYS A CA 1
ATOM 1590 C C . LYS A 1 188 ? -13.961 -12.906 -22.344 1 95.88 188 LYS A C 1
ATOM 1592 O O . LYS A 1 188 ? -13.055 -12.352 -22.969 1 95.88 188 LYS A O 1
ATOM 1597 N N . TYR A 1 189 ? -14.25 -14.203 -22.453 1 96.88 189 TYR A N 1
ATOM 1598 C CA . TYR A 1 189 ? -13.602 -15.078 -23.422 1 96.88 189 TYR A CA 1
ATOM 1599 C C . TYR A 1 189 ? -14.531 -15.383 -24.594 1 96.88 189 TYR A C 1
ATOM 1601 O O . TYR A 1 189 ? -15.68 -15.789 -24.391 1 96.88 189 TYR A O 1
ATOM 1609 N N . ILE A 1 190 ? -14.055 -15.117 -25.734 1 97.75 190 ILE A N 1
ATOM 1610 C CA . ILE A 1 190 ? -14.805 -15.469 -26.938 1 97.75 190 ILE A CA 1
ATOM 1611 C C . ILE A 1 190 ? -14.094 -16.609 -27.672 1 97.75 190 ILE A C 1
ATOM 1613 O O . ILE A 1 190 ? -12.992 -16.422 -28.203 1 97.75 190 ILE A O 1
ATOM 1617 N N . PHE A 1 191 ? -14.797 -17.719 -27.75 1 97.38 191 PHE A N 1
ATOM 1618 C CA . PHE A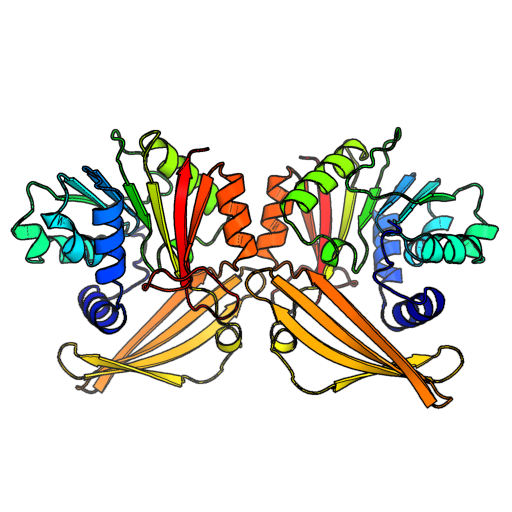 1 191 ? -14.227 -18.906 -28.359 1 97.38 191 PHE A CA 1
ATOM 1619 C C . PHE A 1 191 ? -14.438 -18.891 -29.875 1 97.38 191 PHE A C 1
ATOM 1621 O O . PHE A 1 191 ? -15.289 -18.156 -30.375 1 97.38 191 PHE A O 1
ATOM 1628 N N . GLU A 1 192 ? -13.664 -19.766 -30.578 1 96.88 192 GLU A N 1
ATOM 1629 C CA . GLU A 1 192 ? -13.727 -19.828 -32.031 1 96.88 192 GLU A CA 1
ATOM 1630 C C . GLU A 1 192 ? -15.133 -20.203 -32.5 1 96.88 192 GLU A C 1
ATOM 1632 O O . GLU A 1 192 ? -15.578 -19.734 -33.562 1 96.88 192 GLU A O 1
ATOM 1637 N N . ASN A 1 193 ? -15.844 -21.031 -31.766 1 96.19 193 ASN A N 1
ATOM 1638 C CA . ASN A 1 193 ? -17.172 -21.5 -32.156 1 96.19 193 ASN A CA 1
ATOM 1639 C C . ASN A 1 193 ? -18.25 -20.469 -31.812 1 96.19 193 ASN A C 1
ATOM 1641 O O . ASN A 1 193 ? -19.438 -20.734 -31.984 1 96.19 193 ASN A O 1
ATOM 1645 N N . GLY A 1 194 ? -17.891 -19.359 -31.172 1 95.19 194 GLY A N 1
ATOM 1646 C CA . GLY A 1 194 ? -18.828 -18.281 -30.891 1 95.19 194 GLY A CA 1
ATOM 1647 C C . GLY A 1 194 ? -19.312 -18.281 -29.453 1 95.19 194 GLY A C 1
ATOM 1648 O O . GLY A 1 194 ? -19.891 -17.297 -28.984 1 95.19 194 GLY A O 1
ATOM 1649 N N . GLN A 1 195 ? -19 -19.359 -28.766 1 96.44 195 GLN A N 1
ATOM 1650 C CA . GLN A 1 195 ? -19.375 -19.406 -27.359 1 96.44 195 GLN A CA 1
ATOM 1651 C C . GLN A 1 195 ? -18.609 -18.375 -26.547 1 96.44 195 GLN A C 1
ATOM 1653 O O . GLN A 1 195 ? -17.484 -18.016 -26.891 1 96.44 195 GLN A O 1
ATOM 1658 N N . GLU A 1 196 ? -19.281 -17.922 -25.469 1 96.19 196 GLU A N 1
ATOM 1659 C CA . GLU A 1 196 ? -18.656 -16.938 -24.594 1 96.19 196 GLU A CA 1
ATOM 1660 C C . GLU A 1 196 ? -18.609 -17.438 -23.156 1 96.19 196 GLU A C 1
ATOM 1662 O O . GLU A 1 196 ? -19.469 -18.203 -22.719 1 96.19 196 GLU A O 1
ATOM 1667 N N . LEU A 1 197 ? -17.531 -17.125 -22.484 1 95.31 197 LEU A N 1
ATOM 1668 C CA . LEU A 1 197 ? -17.391 -17.328 -21.047 1 95.31 197 LEU A CA 1
ATOM 1669 C C . LEU A 1 197 ? -17.031 -16.031 -20.344 1 95.31 197 LEU A C 1
ATOM 1671 O O . LEU A 1 197 ? -16.125 -15.312 -20.781 1 95.31 197 LEU A O 1
ATOM 1675 N N . LYS A 1 198 ? -17.797 -15.695 -19.359 1 94.62 198 LYS A N 1
ATOM 1676 C CA . LYS A 1 198 ? -17.516 -14.508 -18.547 1 94.62 198 LYS A CA 1
ATOM 1677 C C . LYS A 1 198 ? -17.188 -14.883 -17.109 1 94.62 198 LYS A C 1
ATOM 1679 O O . LYS A 1 198 ? -17.797 -15.781 -16.531 1 94.62 198 LYS A O 1
ATOM 1684 N N . GLN A 1 199 ? -16.219 -14.195 -16.562 1 94.56 199 GLN A N 1
ATOM 1685 C CA . GLN A 1 199 ? -15.891 -14.383 -15.156 1 94.56 199 GLN A CA 1
ATOM 1686 C C . GLN A 1 199 ? -15.281 -13.109 -14.562 1 94.56 199 GLN A C 1
ATOM 1688 O O . GLN A 1 199 ? -14.594 -12.359 -15.258 1 94.56 199 GLN A O 1
ATOM 1693 N N . ILE A 1 200 ? -15.633 -12.805 -13.336 1 93.81 200 ILE A N 1
ATOM 1694 C CA . ILE A 1 200 ? -15.062 -11.695 -12.586 1 93.81 200 ILE A CA 1
ATOM 1695 C C . ILE A 1 200 ? -14.086 -12.219 -11.539 1 93.81 200 ILE A C 1
ATOM 1697 O O . ILE A 1 200 ? -14.445 -13.055 -10.703 1 93.81 200 ILE A O 1
ATOM 1701 N N . ILE A 1 201 ? -12.867 -11.766 -11.602 1 93.94 201 ILE A N 1
ATOM 1702 C CA . ILE A 1 201 ? -11.812 -12.242 -10.711 1 93.94 201 ILE A CA 1
ATOM 1703 C C . ILE A 1 201 ? -11.375 -11.102 -9.789 1 93.94 201 ILE A C 1
ATOM 1705 O O . ILE A 1 201 ? -10.742 -10.148 -10.234 1 93.94 201 ILE A O 1
ATOM 1709 N N . PRO A 1 202 ? -11.703 -11.172 -8.523 1 95.69 202 PRO A N 1
ATOM 1710 C CA . PRO A 1 202 ? -11.109 -10.211 -7.59 1 95.69 202 PRO A CA 1
ATOM 1711 C C . PRO A 1 202 ? -9.609 -10.414 -7.402 1 95.69 202 PRO A C 1
ATOM 1713 O O . PRO A 1 202 ? -9.148 -11.547 -7.246 1 95.69 202 PRO A O 1
ATOM 1716 N N . PHE A 1 203 ? -8.898 -9.375 -7.484 1 96.12 203 PHE A N 1
ATOM 1717 C CA . PHE A 1 203 ? -7.445 -9.406 -7.41 1 96.12 203 PHE A CA 1
ATOM 1718 C C . PHE A 1 203 ? -6.922 -8.281 -6.52 1 96.12 203 PHE A C 1
ATOM 1720 O O . PHE A 1 203 ? -7.07 -7.105 -6.848 1 96.12 203 PHE A O 1
ATOM 1727 N N . ARG A 1 204 ? -6.336 -8.648 -5.371 1 97.69 204 ARG A N 1
ATOM 1728 C CA . ARG A 1 204 ? -5.789 -7.684 -4.426 1 97.69 204 ARG A CA 1
ATOM 1729 C C . ARG A 1 204 ? -4.527 -7.031 -4.984 1 97.69 204 ARG A C 1
ATOM 1731 O O . ARG A 1 204 ? -3.625 -7.719 -5.469 1 97.69 204 ARG A O 1
ATOM 1738 N N . ILE A 1 205 ? -4.477 -5.711 -4.891 1 96.94 205 ILE A N 1
ATOM 1739 C CA . ILE A 1 205 ? -3.342 -4.957 -5.406 1 96.94 205 ILE A CA 1
ATOM 1740 C C . ILE A 1 205 ? -2.4 -4.59 -4.262 1 96.94 205 ILE A C 1
ATOM 1742 O O . ILE A 1 205 ? -2.762 -3.812 -3.377 1 96.94 205 ILE A O 1
ATOM 1746 N N . TYR A 1 206 ? -1.214 -5.172 -4.273 1 97.62 206 TYR A N 1
ATOM 1747 C CA . TYR A 1 206 ? -0.139 -4.793 -3.365 1 97.62 206 TYR A CA 1
ATOM 1748 C C . TYR A 1 206 ? 0.86 -3.871 -4.055 1 97.62 206 TYR A C 1
ATOM 1750 O O . TYR A 1 206 ? 1.572 -4.289 -4.969 1 97.62 206 TYR A O 1
ATOM 1758 N N . PHE A 1 207 ? 0.925 -2.66 -3.615 1 96.69 207 PHE A N 1
ATOM 1759 C CA . PHE A 1 207 ? 1.945 -1.759 -4.137 1 96.69 207 PHE A CA 1
ATOM 1760 C C . PHE A 1 207 ? 3.303 -2.057 -3.512 1 96.69 207 PHE A C 1
ATOM 1762 O O . PHE A 1 207 ? 3.381 -2.701 -2.463 1 96.69 207 PHE A O 1
ATOM 1769 N N . PRO A 1 208 ? 4.383 -1.636 -4.121 1 97.12 208 PRO A N 1
ATOM 1770 C CA . PRO A 1 208 ? 5.727 -2.105 -3.768 1 97.12 208 PRO A CA 1
ATOM 1771 C C . PRO A 1 208 ? 6.074 -1.856 -2.303 1 97.12 208 PRO A C 1
ATOM 1773 O O . PRO A 1 208 ? 6.543 -2.764 -1.612 1 97.12 208 PRO A O 1
ATOM 1776 N N . GLN A 1 209 ? 5.785 -0.702 -1.779 1 97.69 209 GLN A N 1
ATOM 1777 C CA . GLN A 1 209 ? 6.199 -0.405 -0.413 1 97.69 209 GLN A CA 1
ATOM 1778 C C . GLN A 1 209 ? 5.324 -1.135 0.601 1 97.69 209 GLN A C 1
ATOM 1780 O O . GLN A 1 209 ? 5.797 -1.524 1.671 1 97.69 209 GLN A O 1
ATOM 1785 N N . GLU A 1 210 ? 4.066 -1.312 0.229 1 97.81 210 GLU A N 1
ATOM 1786 C CA . GLU A 1 210 ? 3.199 -2.121 1.082 1 97.81 210 GLU A CA 1
ATOM 1787 C C . GLU A 1 210 ? 3.725 -3.549 1.207 1 97.81 210 GLU A C 1
ATOM 1789 O O . GLU A 1 210 ? 3.836 -4.078 2.314 1 97.81 210 GLU A O 1
ATOM 1794 N N . LEU A 1 211 ? 3.984 -4.109 0.045 1 98.12 211 LEU A N 1
ATOM 1795 C CA . LEU A 1 211 ? 4.418 -5.5 0.03 1 98.12 211 LEU A CA 1
ATOM 1796 C C . LEU A 1 211 ? 5.75 -5.664 0.751 1 98.12 211 LEU A C 1
ATOM 1798 O O . LEU A 1 211 ? 5.918 -6.582 1.557 1 98.12 211 LEU A O 1
ATOM 1802 N N . ASP A 1 212 ? 6.727 -4.73 0.525 1 97.94 212 ASP A N 1
ATOM 1803 C CA . ASP A 1 212 ? 8 -4.75 1.24 1 97.94 212 ASP A CA 1
ATOM 1804 C C . ASP A 1 212 ? 7.781 -4.707 2.75 1 97.94 212 ASP A C 1
ATOM 1806 O O . ASP A 1 212 ? 8.367 -5.504 3.49 1 97.94 212 ASP A O 1
ATOM 1810 N N . ALA A 1 213 ? 6.949 -3.826 3.156 1 97.62 213 ALA A N 1
ATOM 1811 C CA . ALA A 1 213 ? 6.707 -3.637 4.582 1 97.62 213 ALA A CA 1
ATOM 1812 C C . ALA A 1 213 ? 6.078 -4.879 5.203 1 97.62 213 ALA A C 1
ATOM 1814 O O . ALA A 1 213 ? 6.5 -5.336 6.266 1 97.62 213 ALA A O 1
ATOM 1815 N N . LEU A 1 214 ? 5.043 -5.438 4.535 1 97.88 214 LEU A N 1
ATOM 1816 C CA . LEU A 1 214 ? 4.352 -6.609 5.055 1 97.88 214 LEU A CA 1
ATOM 1817 C C . LEU A 1 214 ? 5.309 -7.789 5.191 1 97.88 214 LEU A C 1
ATOM 1819 O O . LEU A 1 214 ? 5.277 -8.508 6.195 1 97.88 214 LEU A O 1
ATOM 1823 N N . LEU A 1 215 ? 6.184 -7.984 4.195 1 98.12 215 LEU A N 1
ATOM 1824 C CA . LEU A 1 215 ? 7.145 -9.086 4.227 1 98.12 215 LEU A CA 1
ATOM 1825 C C . LEU A 1 215 ? 8.148 -8.891 5.355 1 98.12 215 LEU A C 1
ATOM 1827 O O . LEU A 1 215 ? 8.406 -9.82 6.133 1 98.12 215 LEU A O 1
ATOM 1831 N N . GLU A 1 216 ? 8.68 -7.672 5.508 1 96.88 216 GLU A N 1
ATOM 1832 C CA . GLU A 1 216 ? 9.695 -7.402 6.52 1 96.88 216 GLU A CA 1
ATOM 1833 C C . GLU A 1 216 ? 9.102 -7.469 7.926 1 96.88 216 GLU A C 1
ATOM 1835 O O . GLU A 1 216 ? 9.758 -7.93 8.859 1 96.88 216 GLU A O 1
ATOM 1840 N N . LEU A 1 217 ? 7.914 -7.062 8.031 1 94.44 217 LEU A N 1
ATOM 1841 C CA . LEU A 1 217 ? 7.25 -7.094 9.328 1 94.44 217 LEU A CA 1
ATOM 1842 C C . LEU A 1 217 ? 6.945 -8.523 9.75 1 94.44 217 LEU A C 1
ATOM 1844 O O . LEU A 1 217 ? 6.684 -8.789 10.93 1 94.44 217 LEU A O 1
ATOM 1848 N N . GLN A 1 218 ? 6.91 -9.438 8.805 1 95.81 218 GLN A N 1
ATOM 1849 C CA . GLN A 1 218 ? 6.801 -10.867 9.102 1 95.81 218 GLN A CA 1
ATOM 1850 C C . GLN A 1 218 ? 8.172 -11.477 9.383 1 95.81 218 GLN A C 1
ATOM 1852 O O . GLN A 1 218 ? 8.328 -12.695 9.359 1 95.81 218 GLN A O 1
ATOM 1857 N N . LYS A 1 219 ? 9.164 -10.609 9.555 1 96 219 LYS A N 1
ATOM 1858 C CA . LYS A 1 219 ? 10.523 -11.039 9.875 1 96 219 LYS A CA 1
ATOM 1859 C C . LYS A 1 219 ? 11.125 -11.859 8.742 1 96 219 LYS A C 1
ATOM 1861 O O . LYS A 1 219 ? 11.734 -12.906 8.977 1 96 219 LYS A O 1
ATOM 1866 N N . LEU A 1 220 ? 10.836 -11.5 7.551 1 98.06 220 LEU A N 1
ATOM 1867 C CA . LEU A 1 220 ? 11.477 -12.039 6.355 1 98.06 220 LEU A CA 1
ATOM 1868 C C . LEU A 1 220 ? 12.445 -11.023 5.754 1 98.06 220 LEU A C 1
ATOM 1870 O O . LEU A 1 220 ? 12.117 -9.844 5.641 1 98.06 220 LEU A O 1
ATOM 1874 N N . HIS A 1 221 ? 13.578 -11.5 5.516 1 98.06 221 HIS A N 1
ATOM 1875 C CA . HIS A 1 221 ? 14.594 -10.672 4.879 1 98.06 221 HIS A CA 1
ATOM 1876 C C . HIS A 1 221 ? 14.477 -10.734 3.361 1 98.06 221 HIS A C 1
ATOM 1878 O O . HIS A 1 221 ? 14.375 -11.82 2.785 1 98.06 221 HIS A O 1
ATOM 1884 N N . ILE A 1 222 ? 14.484 -9.609 2.729 1 98.25 222 ILE A N 1
ATOM 1885 C CA . ILE A 1 222 ? 14.477 -9.547 1.271 1 98.25 222 ILE A CA 1
ATOM 1886 C C . ILE A 1 222 ? 15.898 -9.656 0.737 1 98.25 222 ILE A C 1
ATOM 1888 O O . ILE A 1 222 ? 16.625 -8.656 0.677 1 98.25 222 ILE A O 1
ATOM 1892 N N . ASP A 1 223 ? 16.234 -10.836 0.361 1 98.25 223 ASP A N 1
ATOM 1893 C CA . ASP A 1 223 ? 17.562 -11.055 -0.206 1 98.25 223 ASP A CA 1
ATOM 1894 C C . ASP A 1 223 ? 17.688 -10.367 -1.563 1 98.25 223 ASP A C 1
ATOM 1896 O O . ASP A 1 223 ? 18.703 -9.727 -1.841 1 98.25 223 ASP A O 1
ATOM 1900 N N . TYR A 1 224 ? 16.703 -10.57 -2.428 1 98 224 TYR A N 1
ATOM 1901 C CA . TYR A 1 224 ? 16.641 -9.977 -3.762 1 98 224 TYR A CA 1
ATOM 1902 C C . TYR A 1 224 ? 15.227 -9.562 -4.125 1 98 224 TYR A C 1
ATOM 1904 O O . TYR A 1 224 ? 14.258 -10.195 -3.697 1 98 224 TYR A O 1
ATOM 1912 N N . LYS A 1 225 ? 15.141 -8.539 -4.816 1 98 225 LYS A N 1
ATOM 1913 C CA . LYS A 1 225 ? 13.914 -8.078 -5.461 1 98 225 LYS A CA 1
ATOM 1914 C C . LYS A 1 225 ? 14.148 -7.781 -6.941 1 98 225 LYS A C 1
ATOM 1916 O O . LYS A 1 225 ? 14.836 -6.812 -7.285 1 98 225 LYS A O 1
ATOM 1921 N N . TYR A 1 226 ? 13.555 -8.602 -7.785 1 97.38 226 TYR A N 1
ATOM 1922 C CA . TYR A 1 226 ? 13.75 -8.469 -9.227 1 97.38 226 TYR A CA 1
ATOM 1923 C C . TYR A 1 226 ? 12.539 -7.824 -9.883 1 97.38 226 TYR A C 1
ATOM 1925 O O . TYR A 1 226 ? 11.422 -7.891 -9.352 1 97.38 226 TYR A O 1
ATOM 1933 N N . GLY A 1 227 ? 12.797 -7.246 -11.078 1 96.69 227 GLY A N 1
ATOM 1934 C CA . GLY A 1 227 ? 11.75 -6.5 -11.75 1 96.69 227 GLY A CA 1
ATOM 1935 C C . GLY A 1 227 ? 11.125 -7.262 -12.906 1 96.69 227 GLY A C 1
ATOM 1936 O O . GLY A 1 227 ? 10.117 -6.828 -13.469 1 96.69 227 GLY A O 1
ATOM 1937 N N . ASP A 1 228 ? 11.758 -8.328 -13.289 1 94.94 228 ASP A N 1
ATOM 1938 C CA . ASP A 1 228 ? 11.266 -9.188 -14.352 1 94.94 228 ASP A CA 1
ATOM 1939 C C . ASP A 1 228 ? 11.883 -10.586 -14.266 1 94.94 228 ASP A C 1
ATOM 1941 O O . ASP A 1 228 ? 12.672 -10.867 -13.359 1 94.94 228 ASP A O 1
ATOM 1945 N N . TYR A 1 229 ? 11.531 -11.43 -15.172 1 95.44 229 TYR A N 1
ATOM 1946 C CA . TYR A 1 229 ? 11.961 -12.82 -15.133 1 95.44 229 TYR A CA 1
ATOM 1947 C C . TYR A 1 229 ? 13.406 -12.961 -15.578 1 95.44 229 TYR A C 1
ATOM 1949 O O . TYR A 1 229 ? 14.008 -14.031 -15.453 1 95.44 229 TYR A O 1
ATOM 1957 N N . SER A 1 230 ? 14.062 -11.891 -16.031 1 92.44 230 SER A N 1
ATOM 1958 C CA . SER A 1 230 ? 15.445 -11.953 -16.5 1 92.44 230 SER A CA 1
ATOM 1959 C C . SER A 1 230 ? 16.422 -11.719 -15.359 1 92.44 230 SER A C 1
ATOM 1961 O O . SER A 1 230 ? 17.641 -11.898 -15.523 1 92.44 230 SER A O 1
ATOM 1963 N N . GLY A 1 231 ? 15.922 -11.305 -14.281 1 89.5 231 GLY A N 1
ATOM 1964 C CA . GLY A 1 231 ? 16.766 -11.18 -13.102 1 89.5 231 GLY A CA 1
ATOM 1965 C C . GLY A 1 231 ? 17.281 -9.766 -12.883 1 89.5 231 GLY A C 1
ATOM 1966 O O . GLY A 1 231 ? 18.141 -9.539 -12.039 1 89.5 231 GLY A O 1
ATOM 1967 N N . GLY A 1 232 ? 16.766 -8.812 -13.539 1 92.44 232 GLY A N 1
ATOM 1968 C CA . GLY A 1 232 ? 17.141 -7.434 -13.297 1 92.44 232 GLY A CA 1
ATOM 1969 C C . GLY A 1 232 ? 16.547 -6.863 -12.023 1 92.44 232 GLY A C 1
ATOM 1970 O O . GLY A 1 232 ? 15.43 -7.219 -11.648 1 92.44 232 GLY A O 1
ATOM 1971 N N . ASN A 1 233 ? 17.328 -6.008 -11.375 1 94.31 233 ASN A N 1
ATOM 1972 C CA . ASN A 1 233 ? 16.859 -5.402 -10.133 1 94.31 233 ASN A CA 1
ATOM 1973 C C . ASN A 1 233 ? 15.547 -4.648 -10.336 1 94.31 233 ASN A C 1
ATOM 1975 O O . ASN A 1 233 ? 15.312 -4.066 -11.398 1 94.31 233 ASN A O 1
ATOM 1979 N N . PHE A 1 234 ? 14.742 -4.617 -9.352 1 95.75 234 PHE A N 1
ATOM 1980 C CA . PHE A 1 234 ? 13.453 -3.938 -9.375 1 95.75 234 PHE A CA 1
ATOM 1981 C C . PHE A 1 234 ? 13.641 -2.43 -9.5 1 95.75 234 PHE A C 1
ATOM 1983 O O . PHE A 1 234 ? 14.484 -1.844 -8.82 1 95.75 234 PHE A O 1
ATOM 1990 N N . LYS A 1 235 ? 12.93 -1.84 -10.398 1 92.06 235 LYS A N 1
ATOM 1991 C CA . LYS A 1 235 ? 12.828 -0.397 -10.602 1 92.06 235 LYS A CA 1
ATOM 1992 C C . LYS A 1 235 ? 11.375 0.037 -10.766 1 92.06 235 LYS A C 1
ATOM 1994 O O . LYS A 1 235 ? 10.477 -0.803 -10.859 1 92.06 235 LYS A O 1
ATOM 1999 N N . ASP A 1 236 ? 11.133 1.267 -10.82 1 87.56 236 ASP A N 1
ATOM 2000 C CA . ASP A 1 236 ? 9.789 1.839 -10.82 1 87.56 236 ASP A CA 1
ATOM 2001 C C . ASP A 1 236 ? 9.008 1.405 -12.055 1 87.56 236 ASP A C 1
ATOM 2003 O O . ASP A 1 236 ? 7.793 1.215 -11.992 1 87.56 236 ASP A O 1
ATOM 2007 N N . TYR A 1 237 ? 9.68 1.08 -13.133 1 87.75 237 TYR A N 1
ATOM 2008 C CA . TYR A 1 237 ? 9 0.809 -14.398 1 87.75 237 TYR A CA 1
ATOM 2009 C C . TYR A 1 237 ? 8.852 -0.691 -14.625 1 87.75 237 TYR A C 1
ATOM 2011 O O . TYR A 1 237 ? 8.273 -1.119 -15.625 1 87.75 237 TYR A O 1
ATOM 2019 N N . CYS A 1 238 ? 9.406 -1.42 -13.719 1 92.38 238 CYS A N 1
ATOM 2020 C CA . CYS A 1 238 ? 9.391 -2.867 -13.891 1 92.38 238 CYS A CA 1
ATOM 2021 C C . CYS A 1 238 ? 7.973 -3.416 -13.789 1 92.38 238 CYS A C 1
ATOM 2023 O O . CYS A 1 238 ? 7.109 -2.805 -13.156 1 92.38 238 CYS A O 1
ATOM 2025 N N . VAL A 1 239 ? 7.727 -4.578 -14.359 1 92.88 239 VAL A N 1
ATOM 2026 C CA . VAL A 1 239 ? 6.363 -5.082 -14.469 1 92.88 239 VAL A CA 1
ATOM 2027 C C . VAL A 1 239 ? 6.109 -6.133 -13.391 1 92.88 239 VAL A C 1
ATOM 2029 O O . VAL A 1 239 ? 4.961 -6.516 -13.148 1 92.88 239 VAL A O 1
ATOM 2032 N N . LYS A 1 240 ? 7.207 -6.551 -12.75 1 96.44 240 LYS A N 1
ATOM 2033 C CA . LYS A 1 240 ? 7.07 -7.59 -11.734 1 96.44 240 LYS A CA 1
ATOM 2034 C C . LYS A 1 240 ? 7.68 -7.137 -10.406 1 96.44 240 LYS A C 1
ATOM 2036 O O . LYS A 1 240 ? 8.477 -6.199 -10.367 1 96.44 240 LYS A O 1
ATOM 2041 N N . GLN A 1 241 ? 7.199 -7.672 -9.375 1 97.62 241 GLN A N 1
ATOM 2042 C CA . GLN A 1 241 ? 7.852 -7.754 -8.07 1 97.62 241 GLN A CA 1
ATOM 2043 C C . GLN A 1 241 ? 8.203 -9.195 -7.727 1 97.62 241 GLN A C 1
ATOM 2045 O O . GLN A 1 241 ? 7.352 -9.961 -7.27 1 97.62 241 GLN A O 1
ATOM 2050 N N . LEU A 1 242 ? 9.438 -9.586 -8 1 98.31 242 LEU A N 1
ATOM 2051 C CA . LEU A 1 242 ? 9.906 -10.938 -7.707 1 98.31 242 LEU A CA 1
ATOM 2052 C C . LEU A 1 242 ? 10.82 -10.938 -6.484 1 98.31 242 LEU A C 1
ATOM 2054 O O . LEU A 1 242 ? 11.82 -10.219 -6.453 1 98.31 242 LEU A O 1
ATOM 2058 N N . TYR A 1 243 ? 10.477 -11.758 -5.516 1 98.5 243 TYR A N 1
ATOM 2059 C CA . TYR A 1 243 ? 11.227 -11.727 -4.262 1 98.5 243 TYR A CA 1
ATOM 2060 C C . TYR A 1 243 ? 11.945 -13.047 -4.023 1 98.5 243 TYR A C 1
ATOM 2062 O O . TYR A 1 243 ? 11.398 -14.117 -4.316 1 98.5 243 TYR A O 1
ATOM 2070 N N . VAL A 1 244 ? 13.117 -12.969 -3.539 1 98.75 244 VAL A N 1
ATOM 2071 C CA . VAL A 1 244 ? 13.781 -14.047 -2.816 1 98.75 244 VAL A CA 1
ATOM 2072 C C . VAL A 1 244 ? 13.914 -13.672 -1.341 1 98.75 244 VAL A C 1
ATOM 2074 O O . VAL A 1 244 ? 14.539 -12.664 -1.001 1 98.75 244 VAL A O 1
ATOM 2077 N N . LEU A 1 245 ? 13.281 -14.492 -0.545 1 98.75 245 LEU A N 1
ATOM 2078 C CA . LEU A 1 245 ? 13.219 -14.172 0.876 1 98.75 245 LEU A CA 1
ATOM 2079 C C . LEU A 1 245 ? 13.875 -15.258 1.712 1 98.75 245 LEU A C 1
ATOM 2081 O O . LEU A 1 245 ? 13.875 -16.438 1.328 1 98.75 245 LEU A O 1
ATOM 2085 N N . SER A 1 246 ? 14.383 -14.859 2.846 1 98.19 246 SER A N 1
ATOM 2086 C CA . SER A 1 246 ? 14.883 -15.773 3.867 1 98.19 246 SER A CA 1
ATOM 2087 C C . SER A 1 246 ? 14.375 -15.391 5.254 1 98.19 246 SER A C 1
ATOM 2089 O O . SER A 1 246 ? 14.055 -14.227 5.496 1 98.19 246 SER A O 1
ATOM 2091 N N . PRO A 1 247 ? 14.25 -16.406 6.105 1 94.69 247 PRO A N 1
ATOM 2092 C CA . PRO A 1 247 ? 13.875 -16.062 7.477 1 94.69 247 PRO A CA 1
ATOM 2093 C C . PRO A 1 247 ? 14.953 -15.234 8.188 1 94.69 247 PRO A C 1
ATOM 2095 O O . PRO A 1 247 ? 16.141 -15.445 7.961 1 94.69 247 PRO A O 1
ATOM 2098 N N . ASN A 1 248 ? 14.508 -14.141 9 1 86 248 ASN A N 1
ATOM 2099 C CA . ASN A 1 248 ? 15.445 -13.359 9.812 1 86 248 ASN A CA 1
ATOM 2100 C C . ASN A 1 248 ? 15.961 -14.172 10.992 1 86 248 ASN A C 1
ATOM 2102 O O . ASN A 1 248 ? 15.273 -15.055 11.5 1 86 248 ASN A O 1
ATOM 2106 N N . MET B 1 1 ? 23.656 19.422 9.82 1 27.95 1 MET B N 1
ATOM 2107 C CA . MET B 1 1 ? 23.156 19.828 8.516 1 27.95 1 MET B CA 1
ATOM 2108 C C . MET B 1 1 ? 21.688 20.234 8.602 1 27.95 1 MET B C 1
ATOM 2110 O O . MET B 1 1 ? 20.875 19.516 9.172 1 27.95 1 MET B O 1
ATOM 2114 N N . GLN B 1 2 ? 21.422 21.516 8.57 1 36.09 2 GLN B N 1
ATOM 2115 C CA . GLN B 1 2 ? 20.094 22.125 8.672 1 36.09 2 GLN B CA 1
ATOM 2116 C C . GLN B 1 2 ? 19.062 21.266 7.949 1 36.09 2 GLN B C 1
ATOM 2118 O O . GLN B 1 2 ? 19.25 20.906 6.781 1 36.09 2 GLN B O 1
ATOM 2123 N N . VAL B 1 3 ? 18.406 20.453 8.578 1 42.41 3 VAL B N 1
ATOM 2124 C CA . VAL B 1 3 ? 17.312 19.734 7.93 1 42.41 3 VAL B CA 1
ATOM 2125 C C . VAL B 1 3 ? 16.547 20.688 7.016 1 42.41 3 VAL B C 1
ATOM 2127 O O . VAL B 1 3 ? 16.031 21.719 7.469 1 42.41 3 VAL B O 1
ATOM 2130 N N . LYS B 1 4 ? 16.859 20.875 5.711 1 52.78 4 LYS B N 1
ATOM 2131 C CA . LYS B 1 4 ? 16.281 21.672 4.637 1 52.78 4 LYS B CA 1
ATOM 2132 C C . LYS B 1 4 ? 14.758 21.562 4.621 1 52.78 4 LYS B C 1
ATOM 2134 O O . LYS B 1 4 ? 14.211 20.469 4.691 1 52.78 4 LYS B O 1
ATOM 2139 N N . SER B 1 5 ? 14.07 22.672 4.977 1 66.69 5 SER B N 1
ATOM 2140 C CA . SER B 1 5 ? 12.617 22.812 4.969 1 66.69 5 SER B CA 1
ATOM 2141 C C . SER B 1 5 ? 12.023 22.312 3.654 1 66.69 5 SER B C 1
ATOM 2143 O O . SER B 1 5 ? 12.594 22.547 2.584 1 66.69 5 SER B O 1
ATOM 2145 N N . LEU B 1 6 ? 11.094 21.359 3.785 1 73.88 6 LEU B N 1
ATOM 2146 C CA . LEU B 1 6 ? 10.367 20.844 2.627 1 73.88 6 LEU B CA 1
ATOM 2147 C C . LEU B 1 6 ? 9.68 21.969 1.868 1 73.88 6 LEU B C 1
ATOM 2149 O O . LEU B 1 6 ? 9.609 21.953 0.637 1 73.88 6 LEU B O 1
ATOM 2153 N N . TYR B 1 7 ? 9.352 23.031 2.688 1 85.62 7 TYR B N 1
ATOM 2154 C CA . TYR B 1 7 ? 8.688 24.203 2.123 1 85.62 7 TYR B CA 1
ATOM 2155 C C . TYR B 1 7 ? 9.523 25.469 2.34 1 85.62 7 TYR B C 1
ATOM 2157 O O . TYR B 1 7 ? 10.07 25.672 3.426 1 85.62 7 TYR B O 1
ATOM 2165 N N . LYS B 1 8 ? 9.688 26.312 1.43 1 83.06 8 LYS B N 1
ATOM 2166 C CA . LYS B 1 8 ? 10.664 27.406 1.414 1 83.06 8 LYS B CA 1
ATOM 2167 C C . LYS B 1 8 ? 10.117 28.641 2.125 1 83.06 8 LYS B C 1
ATOM 2169 O O . LYS B 1 8 ? 10.875 29.406 2.707 1 83.06 8 LYS B O 1
ATOM 2174 N N . ASN B 1 9 ? 8.812 28.844 2.049 1 91.25 9 ASN B N 1
ATOM 2175 C CA . ASN B 1 9 ? 8.211 30.078 2.535 1 91.25 9 ASN B CA 1
ATOM 2176 C C . ASN B 1 9 ? 7.012 29.797 3.441 1 91.25 9 ASN B C 1
ATOM 2178 O O . ASN B 1 9 ? 5.914 29.516 2.959 1 91.25 9 ASN B O 1
ATOM 2182 N N . PRO B 1 10 ? 7.242 30.016 4.75 1 95 10 PRO B N 1
ATOM 2183 C CA . PRO B 1 10 ? 6.164 29.703 5.688 1 95 10 PRO B CA 1
ATOM 2184 C C . PRO B 1 10 ? 4.934 30.578 5.488 1 95 10 PRO B C 1
ATOM 2186 O O . PRO B 1 10 ? 3.803 30.125 5.672 1 95 10 PRO B O 1
ATOM 2189 N N . GLN B 1 11 ? 5.156 31.828 5.137 1 95.12 11 GLN B N 1
ATOM 2190 C CA . GLN B 1 11 ? 4.027 32.719 4.93 1 95.12 11 GLN B CA 1
ATOM 2191 C C . GLN B 1 11 ? 3.201 32.312 3.717 1 95.12 11 GLN B C 1
ATOM 2193 O O . GLN B 1 11 ? 1.97 32.312 3.764 1 95.12 11 GLN B O 1
ATOM 2198 N N . LEU B 1 12 ? 3.9 32.031 2.672 1 94.88 12 LEU B N 1
ATOM 2199 C CA . LEU B 1 12 ? 3.23 31.531 1.473 1 94.88 12 LEU B CA 1
ATOM 2200 C C . LEU B 1 12 ? 2.463 30.25 1.767 1 94.88 12 LEU B C 1
ATOM 2202 O O . LEU B 1 12 ? 1.307 30.109 1.362 1 94.88 12 LEU B O 1
ATOM 2206 N N . TYR B 1 13 ? 3.121 29.391 2.451 1 94.81 13 TYR B N 1
ATOM 2207 C CA . TYR B 1 13 ? 2.518 28.109 2.838 1 94.81 13 TYR B CA 1
ATOM 2208 C C . TYR B 1 13 ? 1.257 28.344 3.666 1 94.81 13 TYR B C 1
ATOM 2210 O O . TYR B 1 13 ? 0.232 27.688 3.436 1 94.81 13 TYR B O 1
ATOM 2218 N N . ASP B 1 14 ? 1.343 29.203 4.617 1 95.25 14 ASP B N 1
ATOM 2219 C CA . ASP B 1 14 ? 0.224 29.516 5.5 1 95.25 14 ASP B CA 1
ATOM 2220 C C . ASP B 1 14 ? -0.97 30.047 4.707 1 95.25 14 ASP B C 1
ATOM 2222 O O . ASP B 1 14 ? -2.107 29.625 4.938 1 95.25 14 ASP B O 1
ATOM 2226 N N . ALA B 1 15 ? -0.707 30.938 3.771 1 95.12 15 ALA B N 1
ATOM 2227 C CA . ALA B 1 15 ? -1.752 31.516 2.928 1 95.12 15 ALA B CA 1
ATOM 2228 C C . ALA B 1 15 ? -2.383 30.438 2.037 1 95.12 15 ALA B C 1
ATOM 2230 O O . ALA B 1 15 ? -3.605 30.406 1.878 1 95.12 15 ALA B O 1
ATOM 2231 N N . GLU B 1 16 ? -1.557 29.625 1.497 1 94.62 16 GLU B N 1
ATOM 2232 C CA . GLU B 1 16 ? -2.031 28.547 0.625 1 94.62 16 GLU B CA 1
ATOM 2233 C C . GLU B 1 16 ? -2.939 27.578 1.382 1 94.62 16 GLU B C 1
ATOM 2235 O O . GLU B 1 16 ? -4.031 27.25 0.913 1 94.62 16 GLU B O 1
ATOM 2240 N N . CYS B 1 17 ? -2.514 27.141 2.535 1 93.44 17 CYS B N 1
ATOM 2241 C CA . CYS B 1 17 ? -3.266 26.172 3.33 1 93.44 17 CYS B CA 1
ATOM 2242 C C . CYS B 1 17 ? -4.574 26.781 3.824 1 93.44 17 CYS B C 1
ATOM 2244 O O . CYS B 1 17 ? -5.594 26.094 3.9 1 93.44 17 CYS B O 1
ATOM 2246 N N . SER B 1 18 ? -4.5 28.047 4.188 1 88.75 18 SER B N 1
ATOM 2247 C CA . SER B 1 18 ? -5.707 28.719 4.641 1 88.75 18 SER B CA 1
ATOM 2248 C C . SER B 1 18 ? -6.785 28.734 3.562 1 88.75 18 SER B C 1
ATOM 2250 O O . SER B 1 18 ? -7.977 28.641 3.867 1 88.75 18 SER B O 1
ATOM 2252 N N . LYS B 1 19 ? -6.367 28.812 2.348 1 88.12 19 LYS B N 1
ATOM 2253 C CA . LYS B 1 19 ? -7.289 28.797 1.216 1 88.12 19 LYS B CA 1
ATOM 2254 C C . LYS B 1 19 ? -7.777 27.391 0.921 1 88.12 19 LYS B C 1
ATOM 2256 O O . LYS B 1 19 ? -8.969 27.172 0.671 1 88.12 19 LYS B O 1
ATOM 2261 N N . MET B 1 20 ? -6.871 26.469 1.024 1 87.06 20 MET B N 1
ATOM 2262 C CA . MET B 1 20 ? -7.129 25.156 0.438 1 87.06 20 MET B CA 1
ATOM 2263 C C . MET B 1 20 ? -7.73 24.203 1.47 1 87.06 20 MET B C 1
ATOM 2265 O O . MET B 1 20 ? -8.469 23.281 1.117 1 87.06 20 MET B O 1
ATOM 2269 N N . MET B 1 21 ? -7.387 24.562 2.703 1 87.44 21 MET B N 1
ATOM 2270 C CA . MET B 1 21 ? -7.801 23.594 3.715 1 87.44 21 MET B CA 1
ATOM 2271 C C . MET B 1 21 ? -9.117 24.016 4.367 1 87.44 21 MET B C 1
ATOM 2273 O O . MET B 1 21 ? -9.234 25.141 4.855 1 87.44 21 MET B O 1
ATOM 2277 N N . ASN B 1 22 ? -10.172 23.344 4.254 1 90.88 22 ASN B N 1
ATOM 2278 C CA . ASN B 1 22 ? -11.453 23.578 4.902 1 90.88 22 ASN B CA 1
ATOM 2279 C C . ASN B 1 22 ? -11.727 22.547 5.996 1 90.88 22 ASN B C 1
ATOM 2281 O O . ASN B 1 22 ? -12.773 21.891 5.996 1 90.88 22 ASN B O 1
ATOM 2285 N N . ASP B 1 23 ? -10.695 22.547 6.906 1 95.81 23 ASP B N 1
ATOM 2286 C CA . ASP B 1 23 ? -10.734 21.453 7.875 1 95.81 23 ASP B CA 1
ATOM 2287 C C . ASP B 1 23 ? -11.055 21.969 9.273 1 95.81 23 ASP B C 1
ATOM 2289 O O . ASP B 1 23 ? -10.984 21.234 10.258 1 95.81 23 ASP B O 1
ATOM 2293 N N . LYS B 1 24 ? -11.391 23.266 9.414 1 96.25 24 LYS B N 1
ATOM 2294 C CA . LYS B 1 24 ? -11.633 23.875 10.727 1 96.25 24 LYS B CA 1
ATOM 2295 C C . LYS B 1 24 ? -12.75 23.141 11.469 1 96.25 24 LYS B C 1
ATOM 2297 O O . LYS B 1 24 ? -12.586 22.766 12.633 1 96.25 24 LYS B O 1
ATOM 2302 N N . LYS B 1 25 ? -13.844 22.969 10.797 1 96.44 25 LYS B N 1
ATOM 2303 C CA . LYS B 1 25 ? -15 22.328 11.422 1 96.44 25 LYS B CA 1
ATOM 2304 C C . LYS B 1 25 ? -14.656 20.906 11.891 1 96.44 25 LYS B C 1
ATOM 2306 O O . LYS B 1 25 ? -15.109 20.469 12.945 1 96.44 25 LYS B O 1
ATOM 2311 N N . PHE B 1 26 ? -13.922 20.219 11.164 1 97.25 26 PHE B N 1
ATOM 2312 C CA . PHE B 1 26 ? -13.531 18.859 11.508 1 97.25 26 PHE B CA 1
ATOM 2313 C C . PHE B 1 26 ? -12.742 18.828 12.812 1 97.25 26 PHE B C 1
ATOM 2315 O O . PHE B 1 26 ? -13.062 18.0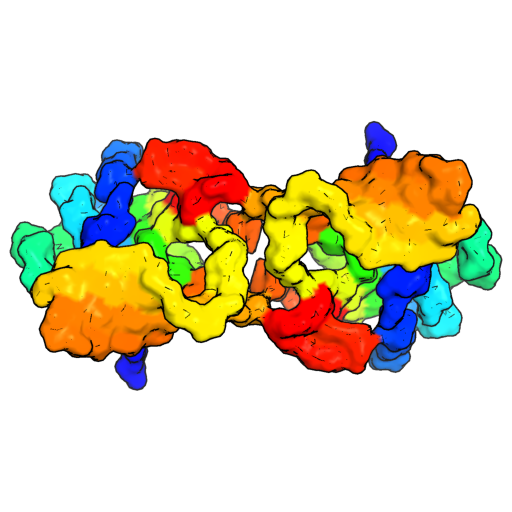62 13.727 1 97.25 26 PHE B O 1
ATOM 2322 N N . TRP B 1 27 ? -11.727 19.656 12.906 1 97.62 27 TRP B N 1
ATOM 2323 C CA . TRP B 1 27 ? -10.875 19.688 14.094 1 97.62 27 TRP B CA 1
ATOM 2324 C C . TRP B 1 27 ? -11.664 20.125 15.32 1 97.62 27 TRP B C 1
ATOM 2326 O O . TRP B 1 27 ? -11.5 19.562 16.406 1 97.62 27 TRP B O 1
ATOM 2336 N N . LYS B 1 28 ? -12.555 21.109 15.141 1 97.62 28 LYS B N 1
ATOM 2337 C CA . LYS B 1 28 ? -13.398 21.547 16.25 1 97.62 28 LYS B CA 1
ATOM 2338 C C . LYS B 1 28 ? -14.297 20.406 16.719 1 97.62 28 LYS B C 1
ATOM 2340 O O . LYS B 1 28 ? -14.492 20.219 17.922 1 97.62 28 LYS B O 1
ATOM 2345 N N . ASN B 1 29 ? -14.82 19.672 15.766 1 97.69 29 ASN B N 1
ATOM 2346 C CA . ASN B 1 29 ? -15.664 18.531 16.109 1 97.69 29 ASN B CA 1
ATOM 2347 C C . ASN B 1 29 ? -14.891 17.484 16.891 1 97.69 29 ASN B C 1
ATOM 2349 O O . ASN B 1 29 ? -15.422 16.875 17.828 1 97.69 29 ASN B O 1
ATOM 2353 N N . MET B 1 30 ? -13.672 17.234 16.5 1 97.81 30 MET B N 1
ATOM 2354 C CA . MET B 1 30 ? -12.844 16.266 17.219 1 97.81 30 MET B CA 1
ATOM 2355 C C . MET B 1 30 ? -12.602 16.703 18.656 1 97.81 30 MET B C 1
ATOM 2357 O O . MET B 1 30 ? -12.68 15.898 19.578 1 97.81 30 MET B O 1
ATOM 2361 N N . ILE B 1 31 ? -12.344 18 18.844 1 98.31 31 ILE B N 1
ATOM 2362 C CA . ILE B 1 31 ? -12.086 18.531 20.172 1 98.31 31 ILE B CA 1
ATOM 2363 C C . ILE B 1 31 ? -13.352 18.438 21.016 1 98.31 31 ILE B C 1
ATOM 2365 O O . ILE B 1 31 ? -13.305 18.047 22.188 1 98.31 31 ILE B O 1
ATOM 2369 N N . ASN B 1 32 ? -14.438 18.75 20.406 1 97.88 32 ASN B N 1
ATOM 2370 C CA . ASN B 1 32 ? -15.711 18.719 21.125 1 97.88 32 ASN B CA 1
ATOM 2371 C C . ASN B 1 32 ? -16.094 17.281 21.484 1 97.88 32 ASN B C 1
ATOM 2373 O O . ASN B 1 32 ? -16.719 17.047 22.531 1 97.88 32 ASN B O 1
ATOM 2377 N N . ALA B 1 33 ? -15.797 16.375 20.641 1 97.75 33 ALA B N 1
ATOM 2378 C CA . ALA B 1 33 ? -16.203 14.984 20.828 1 97.75 33 ALA B CA 1
ATOM 2379 C C . ALA B 1 33 ? -15.375 14.32 21.938 1 97.75 33 ALA B C 1
ATOM 2381 O O . ALA B 1 33 ? -15.898 13.5 22.703 1 97.75 33 ALA B O 1
ATOM 2382 N N . TYR B 1 34 ? -14.062 14.727 21.984 1 98.19 34 TYR B N 1
ATOM 2383 C CA . TYR B 1 34 ? -13.195 13.953 22.859 1 98.19 34 TYR B CA 1
ATOM 2384 C C . TYR B 1 34 ? -12.719 14.781 24.031 1 98.19 34 TYR B C 1
ATOM 2386 O O . TYR B 1 34 ? -12.18 14.242 25 1 98.19 34 TYR B O 1
ATOM 2394 N N . LEU B 1 35 ? -12.805 16.047 24.016 1 98.25 35 LEU B N 1
ATOM 2395 C CA . LEU B 1 35 ? -12.539 17 25.094 1 98.25 35 LEU B CA 1
ATOM 2396 C C . LEU B 1 35 ? -11.133 16.812 25.641 1 98.25 35 LEU B C 1
ATOM 2398 O O . LEU B 1 35 ? -10.953 16.672 26.859 1 98.25 35 LEU B O 1
ATOM 2402 N N . PRO B 1 36 ? -10.141 16.797 24.766 1 98.56 36 PRO B N 1
ATOM 2403 C CA . PRO B 1 36 ? -8.773 16.672 25.266 1 98.56 36 PRO B CA 1
ATOM 2404 C C . PRO B 1 36 ? -8.305 17.922 26.016 1 98.56 36 PRO B C 1
ATOM 2406 O O . PRO B 1 36 ? -8.594 19.047 25.594 1 98.56 36 PRO B O 1
ATOM 2409 N N . LYS B 1 37 ? -7.582 17.688 27.109 1 98.5 37 LYS B N 1
ATOM 2410 C CA . LYS B 1 37 ? -6.988 18.797 27.844 1 98.5 37 LYS B CA 1
ATOM 2411 C C . LYS B 1 37 ? -5.648 19.203 27.234 1 98.5 37 LYS B C 1
ATOM 2413 O O . LYS B 1 37 ? -5.324 20.391 27.172 1 98.5 37 LYS B O 1
ATOM 2418 N N . THR B 1 38 ? -4.91 18.219 26.844 1 98.81 38 THR B N 1
ATOM 2419 C CA . THR B 1 38 ? -3.57 18.438 26.297 1 98.81 38 THR B CA 1
ATOM 2420 C C . THR B 1 38 ? -3.436 17.797 24.922 1 98.81 38 THR B C 1
ATOM 2422 O O . THR B 1 38 ? -3.904 16.672 24.703 1 98.81 38 THR B O 1
ATOM 2425 N N . ILE B 1 39 ? -2.809 18.547 23.953 1 98.81 39 ILE B N 1
ATOM 2426 C CA . ILE B 1 39 ? -2.691 18.078 22.578 1 98.81 39 ILE B CA 1
ATOM 2427 C C . ILE B 1 39 ? -1.247 18.234 22.109 1 98.81 39 ILE B C 1
ATOM 2429 O O . ILE B 1 39 ? -0.6 19.234 22.375 1 98.81 39 ILE B O 1
ATOM 2433 N N . LEU B 1 40 ? -0.767 17.188 21.516 1 98.88 40 LEU B N 1
ATOM 2434 C CA . LEU B 1 40 ? 0.493 17.234 20.781 1 98.88 40 LEU B CA 1
ATOM 2435 C C . LEU B 1 40 ? 0.247 17.203 19.281 1 98.88 40 LEU B C 1
ATOM 2437 O O . LEU B 1 40 ? -0.417 16.281 18.781 1 98.88 40 LEU B O 1
ATOM 2441 N N . GLU B 1 41 ? 0.668 18.203 18.547 1 98.75 41 GLU B N 1
ATOM 2442 C CA . GLU B 1 41 ? 0.641 18.172 17.094 1 98.75 41 GLU B CA 1
ATOM 2443 C C . GLU B 1 41 ? 2.041 17.969 16.516 1 98.75 41 GLU B C 1
ATOM 2445 O O . GLU B 1 41 ? 2.957 18.734 16.828 1 98.75 41 GLU B O 1
ATOM 2450 N N . VAL B 1 42 ? 2.189 16.922 15.711 1 98.06 42 VAL B N 1
ATOM 2451 C CA . VAL B 1 42 ? 3.432 16.641 15 1 98.06 42 VAL B CA 1
ATOM 2452 C C . VAL B 1 42 ? 3.404 17.312 13.633 1 98.06 42 VAL B C 1
ATOM 2454 O O . VAL B 1 42 ? 2.424 17.203 12.891 1 98.06 42 VAL B O 1
ATOM 2457 N N . GLY B 1 43 ? 4.473 17.969 13.297 1 96.69 43 GLY B N 1
ATOM 2458 C CA . GLY B 1 43 ? 4.445 18.812 12.109 1 96.69 43 GLY B CA 1
ATOM 2459 C C . GLY B 1 43 ? 3.479 19.969 12.227 1 96.69 43 GLY B C 1
ATOM 2460 O O . GLY B 1 43 ? 2.623 20.172 11.359 1 96.69 43 GLY B O 1
ATOM 2461 N N . CYS B 1 44 ? 3.67 20.781 13.281 1 97.44 44 CYS B N 1
ATOM 2462 C CA . CYS B 1 44 ? 2.678 21.812 13.586 1 97.44 44 CYS B CA 1
ATOM 2463 C C . CYS B 1 44 ? 2.814 23 12.648 1 97.44 44 CYS B C 1
ATOM 2465 O O . CYS B 1 44 ? 1.904 23.828 12.539 1 97.44 44 CYS B O 1
ATOM 2467 N N . GLY B 1 45 ? 3.965 23.125 11.945 1 95.88 45 GLY B N 1
ATOM 2468 C CA . GLY B 1 45 ? 4.164 24.141 10.938 1 95.88 45 GLY B CA 1
ATOM 2469 C C . GLY B 1 45 ? 3.865 25.547 11.445 1 95.88 45 GLY B C 1
ATOM 2470 O O . GLY B 1 45 ? 4.395 25.969 12.477 1 95.88 45 GLY B O 1
ATOM 2471 N N . THR B 1 46 ? 2.953 26.203 10.781 1 96.25 46 THR B N 1
ATOM 2472 C CA . THR B 1 46 ? 2.645 27.609 11.062 1 96.25 46 THR B CA 1
ATOM 2473 C C . THR B 1 46 ? 1.557 27.719 12.125 1 96.25 46 THR B C 1
ATOM 2475 O O . THR B 1 46 ? 1.102 28.812 12.438 1 96.25 46 THR B O 1
ATOM 2478 N N . GLY B 1 47 ? 1.042 26.656 12.609 1 97.06 47 GLY B N 1
ATOM 2479 C CA . GLY B 1 47 ? 0.088 26.672 13.703 1 97.06 47 GLY B CA 1
ATOM 2480 C C . GLY B 1 47 ? -1.352 26.797 13.242 1 97.06 47 GLY B C 1
ATOM 2481 O O . GLY B 1 47 ? -2.195 27.328 13.961 1 97.06 47 GLY B O 1
ATOM 2482 N N . ARG B 1 48 ? -1.657 26.328 12.039 1 95.56 48 ARG B N 1
ATOM 2483 C CA . ARG B 1 48 ? -3.004 26.422 11.484 1 95.56 48 ARG B CA 1
ATOM 2484 C C . ARG B 1 48 ? -4.012 25.703 12.375 1 95.56 48 ARG B C 1
ATOM 2486 O O . ARG B 1 48 ? -5.02 26.281 12.781 1 95.56 48 ARG B O 1
ATOM 2493 N N . VAL B 1 49 ? -3.762 24.5 12.727 1 97.12 49 VAL B N 1
ATOM 2494 C CA . VAL B 1 49 ? -4.688 23.703 13.531 1 97.12 49 VAL B CA 1
ATOM 2495 C C . VAL B 1 49 ? -4.781 24.281 14.938 1 97.12 49 VAL B C 1
ATOM 2497 O O . VAL B 1 49 ? -5.867 24.375 15.516 1 97.12 49 VAL B O 1
ATOM 2500 N N . ALA B 1 50 ? -3.66 24.703 15.484 1 97.69 50 ALA B N 1
ATOM 2501 C CA . ALA B 1 50 ? -3.652 25.359 16.781 1 97.69 50 ALA B CA 1
ATOM 2502 C C . ALA B 1 50 ? -4.637 26.516 16.828 1 97.69 50 ALA B C 1
ATOM 2504 O O . ALA B 1 50 ? -5.344 26.719 17.812 1 97.69 50 ALA B O 1
ATOM 2505 N N . SER B 1 51 ? -4.688 27.234 15.758 1 96.38 51 SER B N 1
ATOM 2506 C CA . SER B 1 51 ? -5.535 28.422 15.695 1 96.38 51 SER B CA 1
ATOM 2507 C C . SER B 1 51 ? -7.012 28.047 15.805 1 96.38 51 SER B C 1
ATOM 2509 O O . SER B 1 51 ? -7.836 28.875 16.219 1 96.38 51 SER B O 1
ATOM 2511 N N . TYR B 1 52 ? -7.355 26.828 15.406 1 96.62 52 TYR B N 1
ATOM 2512 C CA . TYR B 1 52 ? -8.742 26.375 15.453 1 96.62 52 TYR B CA 1
ATOM 2513 C C . TYR B 1 52 ? -9.125 25.922 16.859 1 96.62 52 TYR B C 1
ATOM 2515 O O . TYR B 1 52 ? -10.289 26.016 17.25 1 96.62 52 TYR B O 1
ATOM 2523 N N . ILE B 1 53 ? -8.102 25.484 17.688 1 97.62 53 ILE B N 1
ATOM 2524 C CA . ILE B 1 53 ? -8.531 24.625 18.781 1 97.62 53 ILE B CA 1
ATOM 2525 C C . ILE B 1 53 ? -7.984 25.156 20.109 1 97.62 53 ILE B C 1
ATOM 2527 O O . ILE B 1 53 ? -8.391 24.703 21.172 1 97.62 53 ILE B O 1
ATOM 2531 N N . ILE B 1 54 ? -7.102 26.125 20.109 1 97.94 54 ILE B N 1
ATOM 2532 C CA . ILE B 1 54 ? -6.316 26.531 21.266 1 97.94 54 ILE B CA 1
ATOM 2533 C C . ILE B 1 54 ? -7.25 26.984 22.391 1 97.94 54 ILE B C 1
ATOM 2535 O O . ILE B 1 54 ? -6.984 26.75 23.562 1 97.94 54 ILE B O 1
ATOM 2539 N N . ASN B 1 55 ? -8.344 27.594 22.078 1 96.56 55 ASN B N 1
ATOM 2540 C CA . ASN B 1 55 ? -9.258 28.156 23.078 1 96.56 55 ASN B CA 1
ATOM 2541 C C . ASN B 1 55 ? -10.062 27.062 23.781 1 96.56 55 ASN B C 1
ATOM 2543 O O . ASN B 1 55 ? -10.688 27.328 24.812 1 96.56 55 ASN B O 1
ATOM 2547 N N . ASP B 1 56 ? -10.039 25.891 23.266 1 97.5 56 ASP B N 1
ATOM 2548 C CA . ASP B 1 56 ? -10.875 24.828 23.781 1 97.5 56 ASP B CA 1
ATOM 2549 C C . ASP B 1 56 ? -10.039 23.781 24.531 1 97.5 56 ASP B C 1
ATOM 2551 O O . ASP B 1 56 ? -10.555 22.75 24.953 1 97.5 56 ASP B O 1
ATOM 2555 N N . ILE B 1 57 ? -8.734 24.062 24.719 1 98.19 57 ILE B N 1
ATOM 2556 C CA . ILE B 1 57 ? -7.867 23.109 25.391 1 98.19 57 ILE B CA 1
ATOM 2557 C C . ILE B 1 57 ? -7.012 23.812 26.438 1 98.19 57 ILE B C 1
ATOM 2559 O O . ILE B 1 57 ? -6.988 25.047 26.5 1 98.19 57 ILE B O 1
ATOM 2563 N N . GLU B 1 58 ? -6.305 23 27.281 1 98.31 58 GLU B N 1
ATOM 2564 C CA . GLU B 1 58 ? -5.492 23.547 28.359 1 98.31 58 GLU B CA 1
ATOM 2565 C C . GLU B 1 58 ? -4.051 23.766 27.906 1 98.31 58 GLU B C 1
ATOM 256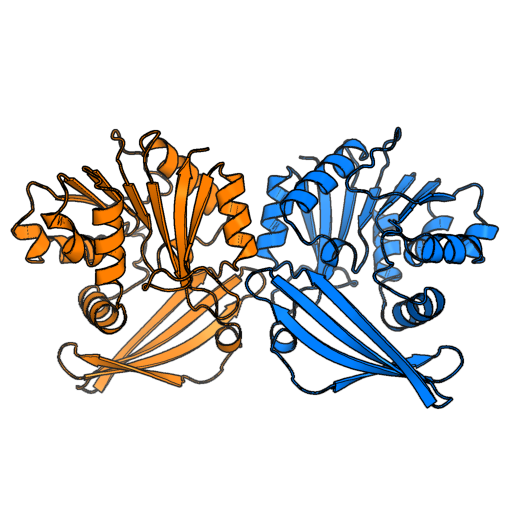7 O O . GLU B 1 58 ? -3.398 24.719 28.344 1 98.31 58 GLU B O 1
ATOM 2572 N N . GLU B 1 59 ? -3.594 22.891 27.078 1 98.62 59 GLU B N 1
ATOM 2573 C CA . GLU B 1 59 ? -2.197 22.969 26.656 1 98.62 59 GLU B CA 1
ATOM 2574 C C . GLU B 1 59 ? -2.014 22.422 25.25 1 98.62 59 GLU B C 1
ATOM 2576 O O . GLU B 1 59 ? -2.561 21.375 24.906 1 98.62 59 GLU B O 1
ATOM 2581 N N . TYR B 1 60 ? -1.31 23.141 24.453 1 98.69 60 TYR B N 1
ATOM 2582 C CA . TYR B 1 60 ? -0.937 22.766 23.094 1 98.69 60 TYR B CA 1
ATOM 2583 C C . TYR B 1 60 ? 0.575 22.625 22.953 1 98.69 60 TYR B C 1
ATOM 2585 O O . TYR B 1 60 ? 1.32 23.547 23.266 1 98.69 60 TYR B O 1
ATOM 2593 N N . ILE B 1 61 ? 1.002 21.453 22.562 1 98.81 61 ILE B N 1
ATOM 2594 C CA . ILE B 1 61 ? 2.41 21.203 22.281 1 98.81 61 ILE B CA 1
ATOM 2595 C C . ILE B 1 61 ? 2.594 20.969 20.781 1 98.81 61 ILE B C 1
ATOM 2597 O O . ILE B 1 61 ? 1.924 20.125 20.188 1 98.81 61 ILE B O 1
ATOM 2601 N N . GLY B 1 62 ? 3.465 21.734 20.141 1 98.5 62 GLY B N 1
ATOM 2602 C CA . GLY B 1 62 ? 3.785 21.578 18.734 1 98.5 62 GLY B CA 1
ATOM 2603 C C . GLY B 1 62 ? 5.23 21.172 18.5 1 98.5 62 GLY B C 1
ATOM 2604 O O . GLY B 1 62 ? 6.145 21.75 19.094 1 98.5 62 GLY B O 1
ATOM 2605 N N . ILE B 1 63 ? 5.43 20.172 17.672 1 97.94 63 ILE B N 1
ATOM 2606 C CA . ILE B 1 63 ? 6.77 19.781 17.25 1 97.94 63 ILE B CA 1
ATOM 2607 C C . ILE B 1 63 ? 6.914 19.969 15.742 1 97.94 63 ILE B C 1
ATOM 2609 O O . ILE B 1 63 ? 6.023 19.609 14.977 1 97.94 63 ILE B O 1
ATOM 2613 N N . ASP B 1 64 ? 7.941 20.609 15.336 1 96.88 64 ASP B N 1
ATOM 2614 C CA . ASP B 1 64 ? 8.305 20.75 13.93 1 96.88 64 ASP B CA 1
ATOM 2615 C C . ASP B 1 64 ? 9.82 20.781 13.75 1 96.88 64 ASP B C 1
ATOM 2617 O O . ASP B 1 64 ? 10.539 21.266 14.633 1 96.88 64 ASP B O 1
ATOM 2621 N N . ILE B 1 65 ? 10.25 20.266 12.633 1 95.44 65 ILE B N 1
ATOM 2622 C CA . ILE B 1 65 ? 11.688 20.219 12.391 1 95.44 65 ILE B CA 1
ATOM 2623 C C . ILE B 1 65 ? 12.164 21.562 11.852 1 95.44 65 ILE B C 1
ATOM 2625 O O . ILE B 1 65 ? 13.344 21.906 11.961 1 95.44 65 ILE B O 1
ATOM 2629 N N . SER B 1 66 ? 11.258 22.344 11.281 1 94.94 66 SER B N 1
ATOM 2630 C CA . SER B 1 66 ? 11.617 23.562 10.562 1 94.94 66 SER B CA 1
ATOM 2631 C C . SER B 1 66 ? 11.672 24.766 11.508 1 94.94 66 SER B C 1
ATOM 2633 O O . SER B 1 66 ? 10.648 25.188 12.039 1 94.94 66 SER B O 1
ATOM 2635 N N . HIS B 1 67 ? 12.82 25.328 11.562 1 95.75 67 HIS B N 1
ATOM 2636 C CA . HIS B 1 67 ? 13.008 26.531 12.367 1 95.75 67 HIS B CA 1
ATOM 2637 C C . HIS B 1 67 ? 12.164 27.688 11.844 1 95.75 67 HIS B C 1
ATOM 2639 O O . HIS B 1 67 ? 11.508 28.375 12.625 1 95.75 67 HIS B O 1
ATOM 2645 N N . ASP B 1 68 ? 12.148 27.875 10.586 1 95.75 68 ASP B N 1
ATOM 2646 C CA . ASP B 1 68 ? 11.461 29 9.969 1 95.75 68 ASP B CA 1
ATOM 2647 C C . ASP B 1 68 ? 9.953 28.906 10.188 1 95.75 68 ASP B C 1
ATOM 2649 O O . ASP B 1 68 ? 9.297 29.938 10.406 1 95.75 68 ASP B O 1
ATOM 2653 N N . PHE B 1 69 ? 9.406 27.766 10.125 1 96.5 69 PHE B N 1
ATOM 2654 C CA . PHE B 1 69 ? 7.969 27.594 10.328 1 96.5 69 PHE B CA 1
ATOM 2655 C C . PHE B 1 69 ? 7.59 27.859 11.773 1 96.5 69 PHE B C 1
ATOM 2657 O O . PHE B 1 69 ? 6.598 28.531 12.055 1 96.5 69 PHE B O 1
ATOM 2664 N N . LEU B 1 70 ? 8.461 27.438 12.68 1 97.5 70 LEU B N 1
ATOM 2665 C CA . LEU B 1 70 ? 8.211 27.672 14.094 1 97.5 70 LEU B CA 1
ATOM 2666 C C . LEU B 1 70 ? 8.359 29.156 14.43 1 97.5 70 LEU B C 1
ATOM 2668 O O . LEU B 1 70 ? 7.594 29.703 15.227 1 97.5 70 LEU B O 1
ATOM 2672 N N . LYS B 1 71 ? 9.352 29.734 13.844 1 97.44 71 LYS B N 1
ATOM 2673 C CA . LYS B 1 71 ? 9.531 31.172 14.047 1 97.44 71 LYS B CA 1
ATOM 2674 C C . LYS B 1 71 ? 8.305 31.953 13.57 1 97.44 71 LYS B C 1
ATOM 2676 O O . LYS B 1 71 ? 7.844 32.875 14.258 1 97.44 71 LYS B O 1
ATOM 2681 N N . TYR B 1 72 ? 7.816 31.609 12.406 1 97.44 72 TYR B N 1
ATOM 2682 C CA . TYR B 1 72 ? 6.605 32.25 11.898 1 97.44 72 TYR B CA 1
ATOM 2683 C C . TYR B 1 72 ? 5.426 32 12.828 1 97.44 72 TYR B C 1
ATOM 2685 O O . TYR B 1 72 ? 4.648 32.906 13.117 1 97.44 72 TYR B O 1
ATOM 2693 N N . PHE B 1 73 ? 5.293 30.734 13.312 1 97.81 73 PHE B N 1
ATOM 2694 C CA . PHE B 1 73 ? 4.25 30.375 14.266 1 97.81 73 PHE B CA 1
ATOM 2695 C C . PHE B 1 73 ? 4.312 31.266 15.5 1 97.81 73 PHE B C 1
ATOM 2697 O O . PHE B 1 73 ? 3.293 31.812 15.93 1 97.81 73 PHE B O 1
ATOM 2704 N N . LYS B 1 74 ? 5.449 31.547 16.031 1 97.88 74 LYS B N 1
ATOM 2705 C CA . LYS B 1 74 ? 5.66 32.312 17.25 1 97.88 74 LYS B CA 1
ATOM 2706 C C . LYS B 1 74 ? 5.309 33.781 17.047 1 97.88 74 LYS B C 1
ATOM 2708 O O . LYS B 1 74 ? 5.016 34.5 18 1 97.88 74 LYS B O 1
ATOM 2713 N N . ASN B 1 75 ? 5.305 34.188 15.812 1 97.44 75 ASN B N 1
ATOM 2714 C CA . ASN B 1 75 ? 5.035 35.594 15.508 1 97.44 75 ASN B CA 1
ATOM 2715 C C . ASN B 1 75 ? 3.559 35.844 15.211 1 97.44 75 ASN B C 1
ATOM 2717 O O . ASN B 1 75 ? 3.119 36.969 15.086 1 97.44 75 ASN B O 1
ATOM 2721 N N . LYS B 1 76 ? 2.82 34.812 15.102 1 97.12 76 LYS B N 1
ATOM 2722 C CA . LYS B 1 76 ? 1.394 34.969 14.82 1 97.12 76 LYS B CA 1
ATOM 2723 C C . LYS B 1 76 ? 0.616 35.312 16.094 1 97.12 76 LYS B C 1
ATOM 2725 O O . LYS B 1 76 ? 1.033 34.969 17.203 1 97.12 76 LYS B O 1
ATOM 2730 N N . LYS B 1 77 ? -0.518 35.938 15.945 1 94.81 77 LYS B N 1
ATOM 2731 C CA . LYS B 1 77 ? -1.355 36.375 17.047 1 94.81 77 LYS B CA 1
ATOM 2732 C C . LYS B 1 77 ? -1.764 35.219 17.938 1 94.81 77 LYS B C 1
ATOM 2734 O O . LYS B 1 77 ? -1.854 35.375 19.156 1 94.81 77 LYS B O 1
ATOM 2739 N N . ILE B 1 78 ? -1.986 34.156 17.281 1 94.06 78 ILE B N 1
ATOM 2740 C CA . ILE B 1 78 ? -2.469 33 18.031 1 94.06 78 ILE B CA 1
ATOM 2741 C C . ILE B 1 78 ? -1.438 32.594 19.078 1 94.06 78 ILE B C 1
ATOM 2743 O O . ILE B 1 78 ? -1.798 32.219 20.203 1 94.06 78 ILE B O 1
ATOM 2747 N N . TYR B 1 79 ? -0.197 32.625 18.734 1 95.94 79 TYR B N 1
ATOM 2748 C CA . TYR B 1 79 ? 0.846 32.312 19.703 1 95.94 79 TYR B CA 1
ATOM 2749 C C . TYR B 1 79 ? 0.984 33.438 20.734 1 95.94 79 TYR B C 1
ATOM 2751 O O . TYR B 1 79 ? 1.004 33.156 21.938 1 95.94 79 TYR B O 1
ATOM 2759 N N . LEU B 1 80 ? 1.023 34.594 20.297 1 95.94 80 LEU B N 1
ATOM 2760 C CA . LEU B 1 80 ? 1.287 35.75 21.156 1 95.94 80 LEU B CA 1
ATOM 2761 C C . LEU B 1 80 ? 0.221 35.875 22.234 1 95.94 80 LEU B C 1
ATOM 2763 O O . LEU B 1 80 ? 0.53 36.219 23.375 1 95.94 80 LEU B O 1
ATOM 2767 N N . TYR B 1 81 ? -0.95 35.562 21.906 1 96.56 81 TYR B N 1
ATOM 2768 C CA . TYR B 1 81 ? -2.051 35.719 22.859 1 96.56 81 TYR B CA 1
ATOM 2769 C C . TYR B 1 81 ? -2.217 34.469 23.719 1 96.56 81 TYR B C 1
ATOM 2771 O O . TYR B 1 81 ? -2.949 34.5 24.719 1 96.56 81 TYR B O 1
ATOM 2779 N N . ASN B 1 82 ? -1.601 33.406 23.312 1 97.12 82 ASN B N 1
ATOM 2780 C CA . ASN B 1 82 ? -1.773 32.156 24.031 1 97.12 82 ASN B CA 1
ATOM 2781 C C . ASN B 1 82 ? -0.43 31.531 24.406 1 97.12 82 ASN B C 1
ATOM 2783 O O . ASN B 1 82 ? -0.314 30.312 24.484 1 97.12 82 ASN B O 1
ATOM 2787 N N . SER B 1 83 ? 0.578 32.312 24.531 1 95.44 83 SER B N 1
ATOM 2788 C CA . SER B 1 83 ? 1.943 31.828 24.75 1 95.44 83 SER B CA 1
ATOM 2789 C C . SER B 1 83 ? 2.055 31 26.016 1 95.44 83 SER B C 1
ATOM 2791 O O . SER B 1 83 ? 2.947 30.156 26.141 1 95.44 83 SER B O 1
ATOM 2793 N N . ASN B 1 84 ? 1.192 31.203 26.984 1 95.75 84 ASN B N 1
ATOM 2794 C CA . ASN B 1 84 ? 1.206 30.469 28.234 1 95.75 84 ASN B CA 1
ATOM 2795 C C . ASN B 1 84 ? 0.692 29.047 28.047 1 95.75 84 ASN B C 1
ATOM 2797 O O . ASN B 1 84 ? 0.97 28.172 28.859 1 95.75 84 ASN B O 1
ATOM 2801 N N . LYS B 1 85 ? -0.063 28.781 26.953 1 97.31 85 LYS B N 1
ATOM 2802 C CA . LYS B 1 85 ? -0.683 27.484 26.719 1 97.31 85 LYS B CA 1
ATOM 2803 C C . LYS B 1 85 ? 0.059 26.719 25.625 1 97.31 85 LYS B C 1
ATOM 2805 O O . LYS B 1 85 ? -0.162 25.531 25.438 1 97.31 85 LYS B O 1
ATOM 2810 N N . ILE B 1 86 ? 0.953 27.391 24.875 1 98.62 86 ILE B N 1
ATOM 2811 C CA . ILE B 1 86 ? 1.568 26.781 23.703 1 98.62 86 ILE B CA 1
ATOM 2812 C C . ILE B 1 86 ? 3.055 26.547 23.969 1 98.62 86 ILE B C 1
ATOM 2814 O O . ILE B 1 86 ? 3.779 27.469 24.344 1 98.62 86 ILE B O 1
ATOM 2818 N N . LYS B 1 87 ? 3.52 25.359 23.828 1 98.38 87 LYS B N 1
ATOM 2819 C CA . LYS B 1 87 ? 4.934 25 23.844 1 98.38 87 LYS B CA 1
ATOM 2820 C C . LYS B 1 87 ? 5.379 24.453 22.484 1 98.38 87 LYS B C 1
ATOM 2822 O O . LYS B 1 87 ? 4.754 23.547 21.938 1 98.38 87 LYS B O 1
ATOM 2827 N N . LEU B 1 88 ? 6.406 25.031 21.938 1 98.5 88 LEU B N 1
ATOM 2828 C CA . LEU B 1 88 ? 6.906 24.625 20.625 1 98.5 88 LEU B CA 1
ATOM 2829 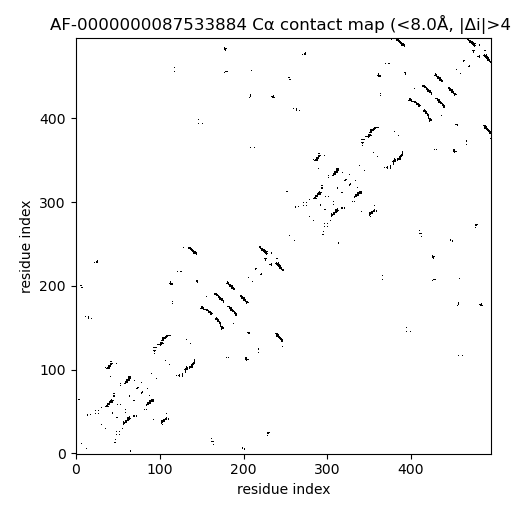C C . LEU B 1 88 ? 8.297 24 20.75 1 98.5 88 LEU B C 1
ATOM 2831 O O . LEU B 1 88 ? 9.141 24.5 21.5 1 98.5 88 LEU B O 1
ATOM 2835 N N . TYR B 1 89 ? 8.508 22.922 20.078 1 98.06 89 TYR B N 1
ATOM 2836 C CA . TYR B 1 89 ? 9.797 22.234 20.047 1 98.06 89 TYR B CA 1
ATOM 2837 C C . TYR B 1 89 ? 10.312 22.094 18.625 1 98.06 89 TYR B C 1
ATOM 2839 O O . TYR B 1 89 ? 9.609 21.562 17.75 1 98.06 89 TYR B O 1
ATOM 2847 N N . GLU B 1 90 ? 11.523 22.594 18.359 1 97.38 90 GLU B N 1
ATOM 2848 C CA . GLU B 1 90 ? 12.227 22.328 17.109 1 97.38 90 GLU B CA 1
ATOM 2849 C C . GLU B 1 90 ? 12.969 21 17.156 1 97.38 90 GLU B C 1
ATOM 2851 O O . GLU B 1 90 ? 14.148 20.953 17.516 1 97.38 90 GLU B O 1
ATOM 2856 N N . ARG B 1 91 ? 12.266 19.938 16.75 1 96.81 91 ARG B N 1
ATOM 2857 C CA . ARG B 1 91 ? 12.797 18.578 16.875 1 96.81 91 ARG B CA 1
ATOM 2858 C C . ARG B 1 91 ? 12.312 17.703 15.727 1 96.81 91 ARG B C 1
ATOM 2860 O O . ARG B 1 91 ? 11.312 18 15.078 1 96.81 91 ARG B O 1
ATOM 2867 N N . ASP B 1 92 ? 13.094 16.703 15.484 1 96.56 92 ASP B N 1
ATOM 2868 C CA . ASP B 1 92 ? 12.656 15.594 14.641 1 96.56 92 ASP B CA 1
ATOM 2869 C C . ASP B 1 92 ? 11.898 14.547 15.461 1 96.56 92 ASP B C 1
ATOM 2871 O O . ASP B 1 92 ? 12.453 13.938 16.375 1 96.56 92 ASP B O 1
ATOM 2875 N N . ILE B 1 93 ? 10.672 14.352 15.164 1 97.12 93 ILE B N 1
ATOM 2876 C CA . ILE B 1 93 ? 9.805 13.477 15.945 1 97.12 93 ILE B CA 1
ATOM 2877 C C . ILE B 1 93 ? 10.375 12.062 15.961 1 97.12 93 ILE B C 1
ATOM 2879 O O . ILE B 1 93 ? 10.141 11.305 16.906 1 97.12 93 ILE B O 1
ATOM 2883 N N . ILE B 1 94 ? 11.125 11.695 14.93 1 96.5 94 ILE B N 1
ATOM 2884 C CA . ILE B 1 94 ? 11.648 10.344 14.836 1 96.5 94 ILE B CA 1
ATOM 2885 C C . ILE B 1 94 ? 12.586 10.055 16 1 96.5 94 ILE B C 1
ATOM 2887 O O . ILE B 1 94 ? 12.727 8.906 16.422 1 96.5 94 ILE B O 1
ATOM 2891 N N . ASN B 1 95 ? 13.141 11.133 16.594 1 96.56 95 ASN B N 1
ATOM 2892 C CA . ASN B 1 95 ? 14.078 10.984 17.703 1 96.56 95 ASN B CA 1
ATOM 2893 C C . ASN B 1 95 ? 13.578 11.695 18.953 1 96.56 95 ASN B C 1
ATOM 2895 O O . ASN B 1 95 ? 14.375 12.117 19.797 1 96.56 95 ASN B O 1
ATOM 2899 N N . THR B 1 96 ? 12.32 11.867 19.047 1 97.5 96 THR B N 1
ATOM 2900 C CA . THR B 1 96 ? 11.82 12.695 20.141 1 97.5 96 THR B CA 1
ATOM 2901 C C . THR B 1 96 ? 10.781 11.945 20.953 1 97.5 96 THR B C 1
ATOM 2903 O O . THR B 1 96 ? 9.812 11.406 20.406 1 97.5 96 THR B O 1
ATOM 2906 N N . ILE B 1 97 ? 11 11.844 22.219 1 98.06 97 ILE B N 1
ATOM 2907 C CA . ILE B 1 97 ? 10.023 11.438 23.219 1 98.06 97 ILE B CA 1
ATOM 2908 C C . ILE B 1 97 ? 9.977 12.477 24.344 1 98.06 97 ILE B C 1
ATOM 2910 O O . ILE B 1 97 ? 10.961 12.664 25.062 1 98.06 97 ILE B O 1
ATOM 2914 N N . LEU B 1 98 ? 8.93 13.125 24.422 1 97.69 98 LEU B N 1
ATOM 2915 C CA . LEU B 1 98 ? 8.773 14.117 25.484 1 97.69 98 LEU B CA 1
ATOM 2916 C C . LEU B 1 98 ? 8.414 13.438 26.797 1 97.69 98 LEU B C 1
ATOM 2918 O O . LEU B 1 98 ? 7.793 12.375 26.812 1 97.69 98 LEU B O 1
ATOM 2922 N N . ASP B 1 99 ? 8.859 14.094 27.875 1 95.56 99 ASP B N 1
ATOM 2923 C CA . ASP B 1 99 ? 8.508 13.602 29.203 1 95.56 99 ASP B CA 1
ATOM 2924 C C . ASP B 1 99 ? 7.102 14.047 29.594 1 95.56 99 ASP B C 1
ATOM 2926 O O . ASP B 1 99 ? 6.918 14.711 30.625 1 95.56 99 ASP B O 1
ATOM 2930 N N . LYS B 1 100 ? 6.191 13.812 28.812 1 95.94 100 LYS B N 1
ATOM 2931 C CA . LYS B 1 100 ? 4.793 14.156 29.031 1 95.94 100 LYS B CA 1
ATOM 2932 C C . LYS B 1 100 ? 3.869 13.32 28.156 1 95.94 100 LYS B C 1
ATOM 2934 O O . LYS B 1 100 ? 4.16 13.086 26.969 1 95.94 100 LYS B O 1
ATOM 2939 N N . LYS B 1 101 ? 2.789 12.898 28.797 1 98.19 101 LYS B N 1
ATOM 2940 C CA . LYS B 1 101 ? 1.749 12.211 28.031 1 98.19 101 LYS B CA 1
ATOM 2941 C C . LYS B 1 101 ? 0.556 13.133 27.781 1 98.19 101 LYS B C 1
ATOM 2943 O O . LYS B 1 101 ? 0.202 13.945 28.641 1 98.19 101 LYS B O 1
ATOM 2948 N N . VAL B 1 102 ? -0.044 12.984 26.656 1 98.81 102 VAL B N 1
ATOM 2949 C CA . VAL B 1 102 ? -1.121 13.891 26.281 1 98.81 102 VAL B CA 1
ATOM 2950 C C . VAL B 1 102 ? -2.395 13.094 26 1 98.81 102 VAL B C 1
ATOM 2952 O O . VAL B 1 102 ? -2.348 11.867 25.859 1 98.81 102 VAL B O 1
ATOM 2955 N N . ASN B 1 103 ? -3.49 13.859 25.938 1 98.75 103 ASN B N 1
ATOM 2956 C CA . ASN B 1 103 ? -4.793 13.25 25.672 1 98.75 103 ASN B CA 1
ATOM 2957 C C . ASN B 1 103 ? -4.98 12.945 24.203 1 98.75 103 ASN B C 1
ATOM 2959 O O . ASN B 1 103 ? -5.723 12.023 23.844 1 98.75 103 ASN B O 1
ATOM 2963 N N . MET B 1 104 ? -4.352 13.766 23.359 1 98.88 104 MET B N 1
ATOM 2964 C CA . MET B 1 104 ? -4.586 13.641 21.922 1 98.88 104 MET B CA 1
ATOM 2965 C C . MET B 1 104 ? -3.334 14.008 21.125 1 98.88 104 MET B C 1
ATOM 2967 O O . MET B 1 104 ? -2.637 14.961 21.469 1 98.88 104 MET B O 1
ATOM 2971 N N . ILE B 1 105 ? -3.037 13.219 20.172 1 98.88 105 ILE B N 1
ATOM 2972 C CA . ILE B 1 105 ? -1.974 13.516 19.219 1 98.88 105 ILE B CA 1
ATOM 2973 C C . ILE B 1 105 ? -2.572 13.742 17.828 1 98.88 105 ILE B C 1
ATOM 2975 O O . ILE B 1 105 ? -3.432 12.977 17.375 1 98.88 105 ILE B O 1
ATOM 2979 N N . ILE B 1 106 ? -2.115 14.805 17.188 1 98.81 106 ILE B N 1
ATOM 2980 C CA . ILE B 1 106 ? -2.643 15.188 15.875 1 98.81 106 ILE B CA 1
ATOM 2981 C C . ILE B 1 106 ? -1.535 15.109 14.828 1 98.81 106 ILE B C 1
ATOM 2983 O O . ILE B 1 106 ? -0.45 15.664 15.023 1 98.81 106 ILE B O 1
ATOM 2987 N N . LEU B 1 107 ? -1.782 14.344 13.828 1 98.38 107 LEU B N 1
ATOM 2988 C CA . LEU B 1 107 ? -1.033 14.406 12.578 1 98.38 107 LEU B CA 1
ATOM 2989 C C . LEU B 1 107 ? -1.886 15 11.461 1 98.38 107 LEU B C 1
ATOM 2991 O O . LEU B 1 107 ? -2.668 14.289 10.828 1 98.38 107 LEU B O 1
ATOM 2995 N N . SER B 1 108 ? -1.767 16.281 11.273 1 95.12 108 SER B N 1
ATOM 2996 C CA . SER B 1 108 ? -2.627 16.969 10.32 1 95.12 108 SER B CA 1
ATOM 2997 C C . SER B 1 108 ? -2.188 16.703 8.883 1 95.12 108 SER B C 1
ATOM 2999 O O . SER B 1 108 ? -1.301 15.883 8.641 1 95.12 108 SER B O 1
ATOM 3001 N N . SER B 1 109 ? -2.895 17.406 8 1 82.88 109 SER B N 1
ATOM 3002 C CA . SER B 1 109 ? -2.74 17.141 6.574 1 82.88 109 SER B CA 1
ATOM 3003 C C . SER B 1 109 ? -1.282 17.266 6.141 1 82.88 109 SER B C 1
ATOM 3005 O O . SER B 1 109 ? -0.479 17.906 6.828 1 82.88 109 SER B O 1
ATOM 3007 N N . GLN B 1 110 ? -0.546 16.391 5.535 1 83.06 110 GLN B N 1
ATOM 3008 C CA . GLN B 1 110 ? 0.738 16.469 4.844 1 83.06 110 GLN B CA 1
ATOM 3009 C C . GLN B 1 110 ? 1.823 15.734 5.633 1 83.06 110 GLN B C 1
ATOM 3011 O O . GLN B 1 110 ? 2.842 15.328 5.07 1 83.06 110 GLN B O 1
ATOM 3016 N N . PHE B 1 111 ? 1.553 15.711 6.973 1 95.44 111 PHE B N 1
ATOM 3017 C CA . PHE B 1 111 ? 2.65 15.188 7.777 1 95.44 111 PHE B CA 1
ATOM 3018 C C . PHE B 1 111 ? 3.02 13.781 7.336 1 95.44 111 PHE B C 1
ATOM 3020 O O . PHE B 1 111 ? 4.188 13.492 7.07 1 95.44 111 PHE B O 1
ATOM 3027 N N . LEU B 1 112 ? 2.027 12.859 7.219 1 97.06 112 LEU B N 1
ATOM 3028 C CA . LEU B 1 112 ? 2.309 11.461 6.898 1 97.06 112 LEU B CA 1
ATOM 3029 C C . LEU B 1 112 ? 3.045 11.344 5.57 1 97.06 112 LEU B C 1
ATOM 3031 O O . LEU B 1 112 ? 3.885 10.461 5.395 1 97.06 112 LEU B O 1
ATOM 3035 N N . GLY B 1 113 ? 2.699 12.281 4.656 1 97 113 GLY B N 1
ATOM 3036 C CA . GLY B 1 113 ? 3.336 12.281 3.348 1 97 113 GLY B CA 1
ATOM 3037 C C . GLY B 1 113 ? 4.824 12.57 3.408 1 97 113 GLY B C 1
ATOM 3038 O O . GLY B 1 113 ? 5.543 12.359 2.428 1 97 113 GLY B O 1
ATOM 3039 N N . HIS B 1 114 ? 5.309 12.93 4.566 1 96.62 114 HIS B N 1
ATOM 3040 C CA . HIS B 1 114 ? 6.723 13.258 4.703 1 96.62 114 HIS B CA 1
ATOM 3041 C C . HIS B 1 114 ? 7.465 12.195 5.512 1 96.62 114 HIS B C 1
ATOM 3043 O O . HIS B 1 114 ? 8.625 12.391 5.887 1 96.62 114 HIS B O 1
ATOM 3049 N N . ILE B 1 115 ? 6.816 11.109 5.812 1 97.31 115 ILE B N 1
ATOM 3050 C CA . ILE B 1 115 ? 7.441 9.883 6.305 1 97.31 115 ILE B CA 1
ATOM 3051 C C . ILE B 1 115 ? 7.672 8.922 5.145 1 97.31 115 ILE B C 1
ATOM 3053 O O . ILE B 1 115 ? 6.75 8.219 4.719 1 97.31 115 ILE B O 1
ATOM 3057 N N . TYR B 1 116 ? 8.914 8.781 4.719 1 97 116 TYR B N 1
ATOM 3058 C CA . TYR B 1 116 ? 9.18 8.172 3.422 1 97 116 TYR B CA 1
ATOM 3059 C C . TYR B 1 116 ? 9.391 6.668 3.564 1 97 116 TYR B C 1
ATOM 3061 O O . TYR B 1 116 ? 9 5.891 2.693 1 97 116 TYR B O 1
ATOM 3069 N N . LEU B 1 117 ? 9.945 6.273 4.711 1 96.44 117 LEU B N 1
ATOM 3070 C CA . LEU B 1 117 ? 10.242 4.859 4.922 1 96.44 117 LEU B CA 1
ATOM 3071 C C . LEU B 1 117 ? 9.281 4.246 5.934 1 96.44 117 LEU B C 1
ATOM 3073 O O . LEU B 1 117 ? 8.93 4.887 6.926 1 96.44 117 LEU B O 1
ATOM 3077 N N . TYR B 1 118 ? 8.906 3.021 5.684 1 95.25 118 TYR B N 1
ATOM 3078 C CA . TYR B 1 118 ? 8.016 2.375 6.637 1 95.25 118 TYR B CA 1
ATOM 3079 C C . TYR B 1 118 ? 8.695 2.197 7.992 1 95.25 118 TYR B C 1
ATOM 3081 O O . TYR B 1 118 ? 8.031 2.215 9.031 1 95.25 118 TYR B O 1
ATOM 3089 N N . SER B 1 119 ? 10.039 1.99 7.98 1 96.38 119 SER B N 1
ATOM 3090 C CA . SER B 1 119 ? 10.766 1.871 9.242 1 96.38 119 SER B CA 1
ATOM 3091 C C . SER B 1 119 ? 10.625 3.139 10.078 1 96.38 119 SER B C 1
ATOM 3093 O O . SER B 1 119 ? 10.5 3.07 11.305 1 96.38 119 SER B O 1
ATOM 3095 N N . ASP B 1 120 ? 10.711 4.312 9.398 1 97.62 120 ASP B N 1
ATOM 3096 C CA . ASP B 1 120 ? 10.508 5.578 10.086 1 97.62 120 ASP B CA 1
ATOM 3097 C C . ASP B 1 120 ? 9.086 5.676 10.641 1 97.62 120 ASP B C 1
ATOM 3099 O O . ASP B 1 120 ? 8.875 6.164 11.75 1 97.62 120 ASP B O 1
ATOM 3103 N N . PHE B 1 121 ? 8.109 5.207 9.828 1 98 121 PHE B N 1
ATOM 3104 C CA . PHE B 1 121 ? 6.723 5.164 10.258 1 98 121 PHE B CA 1
ATOM 3105 C C . PHE B 1 121 ? 6.586 4.391 11.57 1 98 121 PHE B C 1
ATOM 3107 O O . PHE B 1 121 ? 5.973 4.875 12.523 1 98 121 PHE B O 1
ATOM 3114 N N . ILE B 1 122 ? 7.203 3.26 11.648 1 97.5 122 ILE B N 1
ATOM 3115 C CA . ILE B 1 122 ? 7.145 2.395 12.82 1 97.5 122 ILE B CA 1
ATOM 3116 C C . ILE B 1 122 ? 7.762 3.109 14.016 1 97.5 122 ILE B C 1
ATOM 3118 O O . ILE B 1 122 ? 7.176 3.137 15.102 1 97.5 122 ILE B O 1
ATOM 3122 N N . GLN B 1 123 ? 8.906 3.695 13.812 1 97.81 123 GLN B N 1
ATOM 3123 C CA . GLN B 1 123 ? 9.609 4.371 14.891 1 97.81 123 GLN B CA 1
ATOM 3124 C C . GLN B 1 123 ? 8.812 5.562 15.406 1 97.81 123 GLN B C 1
ATOM 3126 O O . GLN B 1 123 ? 8.688 5.758 16.625 1 97.81 123 GLN B O 1
ATOM 3131 N N . ILE B 1 124 ? 8.289 6.305 14.516 1 98.25 124 ILE B N 1
ATOM 3132 C CA . ILE B 1 124 ? 7.543 7.504 14.875 1 98.25 124 ILE B CA 1
ATOM 3133 C C . ILE B 1 124 ? 6.301 7.117 15.68 1 98.25 124 ILE B C 1
ATOM 3135 O O . ILE B 1 124 ? 6.031 7.695 16.734 1 98.25 124 ILE B O 1
ATOM 3139 N N . PHE B 1 125 ? 5.574 6.141 15.234 1 98.38 125 PHE B N 1
ATOM 3140 C CA . PHE B 1 125 ? 4.348 5.762 15.922 1 98.38 125 PHE B CA 1
ATOM 3141 C C . PHE B 1 125 ? 4.66 5.09 17.25 1 98.38 125 PHE B C 1
ATOM 3143 O O . PHE B 1 125 ? 3.883 5.191 18.203 1 98.38 125 PHE B O 1
ATOM 3150 N N . ALA B 1 126 ? 5.805 4.438 17.344 1 97.75 126 ALA B N 1
ATOM 3151 C CA . ALA B 1 126 ? 6.258 3.939 18.641 1 97.75 126 ALA B CA 1
ATOM 3152 C C . ALA B 1 126 ? 6.477 5.086 19.625 1 97.75 126 ALA B C 1
ATOM 3154 O O . ALA B 1 126 ? 6.062 5.008 20.781 1 97.75 126 ALA B O 1
ATOM 3155 N N . ASN B 1 127 ? 7.129 6.121 19.141 1 98.19 127 ASN B N 1
ATOM 3156 C CA . ASN B 1 127 ? 7.367 7.297 19.969 1 98.19 127 ASN B CA 1
ATOM 3157 C C . ASN B 1 127 ? 6.059 7.977 20.359 1 98.19 127 ASN B C 1
ATOM 3159 O O . ASN B 1 127 ? 5.891 8.383 21.516 1 98.19 127 ASN B O 1
ATOM 3163 N N . LEU B 1 128 ? 5.129 8.078 19.422 1 98.5 128 LEU B N 1
ATOM 3164 C CA . LEU B 1 128 ? 3.848 8.727 19.688 1 98.5 128 LEU B CA 1
ATOM 3165 C C . LEU B 1 128 ? 3.08 7.977 20.781 1 98.5 128 LEU B C 1
ATOM 3167 O O . LEU B 1 128 ? 2.504 8.602 21.672 1 98.5 128 LEU B O 1
ATOM 3171 N N . LYS B 1 129 ? 3.09 6.707 20.703 1 98.06 129 LYS B N 1
ATOM 3172 C CA . LYS B 1 129 ? 2.363 5.898 21.672 1 98.06 129 LYS B CA 1
ATOM 3173 C C . LYS B 1 129 ? 2.924 6.098 23.078 1 98.06 129 LYS B C 1
ATOM 3175 O O . LYS B 1 129 ? 2.178 6.074 24.062 1 98.06 129 LYS B O 1
ATOM 3180 N N . LYS B 1 130 ? 4.223 6.336 23.188 1 98.06 130 LYS B N 1
ATOM 3181 C CA . LYS B 1 130 ? 4.863 6.566 24.469 1 98.06 130 LYS B CA 1
ATOM 3182 C C . LYS B 1 130 ? 4.441 7.91 25.062 1 98.06 130 LYS B C 1
ATOM 3184 O O . LYS B 1 130 ? 4.594 8.141 26.266 1 98.06 130 LYS B O 1
ATOM 3189 N N . MET B 1 131 ? 3.889 8.742 24.172 1 98.62 131 MET B N 1
ATOM 3190 C CA . MET B 1 131 ? 3.523 10.086 24.609 1 98.62 131 MET B CA 1
ATOM 3191 C C . MET B 1 131 ? 2.008 10.242 24.703 1 98.62 131 MET B C 1
ATOM 3193 O O . MET B 1 131 ? 1.497 11.352 24.859 1 98.62 131 MET B O 1
ATOM 3197 N N . LEU B 1 132 ? 1.327 9.172 24.516 1 98.75 132 LEU B N 1
ATOM 3198 C CA . LEU B 1 132 ? -0.131 9.172 24.531 1 98.75 132 LEU B CA 1
ATOM 3199 C C . LEU B 1 132 ? -0.659 8.531 25.812 1 98.75 132 LEU B C 1
ATOM 3201 O O . LEU B 1 132 ? -0.157 7.488 26.25 1 98.75 132 LEU B O 1
ATOM 3205 N N . LEU B 1 133 ? -1.617 9.141 26.469 1 98.25 133 LEU B N 1
ATOM 3206 C CA . LEU B 1 133 ? -2.297 8.547 27.609 1 98.25 133 LEU B CA 1
ATOM 3207 C C . LEU B 1 133 ? -3.033 7.273 27.203 1 98.25 133 LEU B C 1
ATOM 3209 O O . LEU B 1 133 ? -3.42 7.117 26.047 1 98.25 133 LEU B O 1
ATOM 3213 N N . PRO B 1 134 ? -3.318 6.352 28.141 1 96.56 134 PRO B N 1
ATOM 3214 C CA . PRO B 1 134 ? -3.969 5.078 27.812 1 96.56 134 PRO B CA 1
ATOM 3215 C C . PRO B 1 134 ? -5.332 5.262 27.156 1 96.56 134 PRO B C 1
ATOM 3217 O O . PRO B 1 134 ? -5.715 4.465 26.297 1 96.56 134 PRO B O 1
ATOM 3220 N N . ASP B 1 135 ? -5.984 6.305 27.5 1 96.88 135 ASP B N 1
ATOM 3221 C CA . ASP B 1 135 ? -7.301 6.559 26.906 1 96.88 135 ASP B CA 1
ATOM 3222 C C . ASP B 1 135 ? -7.23 7.66 25.859 1 96.88 135 ASP B C 1
ATOM 3224 O O . ASP B 1 135 ? -8.258 8.211 25.453 1 96.88 135 ASP B O 1
ATOM 3228 N N . GLY B 1 136 ? -6.02 7.988 25.469 1 98.5 136 GLY B N 1
ATOM 3229 C CA . GLY B 1 136 ? -5.828 9.062 24.5 1 98.5 136 GLY B CA 1
ATOM 3230 C C . GLY B 1 136 ? -6.188 8.656 23.078 1 98.5 136 GLY B C 1
ATOM 3231 O O . GLY B 1 136 ? -6.488 7.492 22.812 1 98.5 136 GLY B O 1
ATOM 3232 N N . LYS B 1 137 ? -6.25 9.672 22.188 1 98.81 137 LYS B N 1
ATOM 3233 C CA . LYS B 1 137 ? -6.574 9.461 20.781 1 98.81 137 LYS B CA 1
ATOM 3234 C C . LYS B 1 137 ? -5.48 10.016 19.875 1 98.81 137 LYS B C 1
ATOM 3236 O O . LYS B 1 137 ? -4.82 11 20.219 1 98.81 137 LYS B O 1
ATOM 3241 N N . ILE B 1 138 ? -5.266 9.344 18.828 1 98.88 138 ILE B N 1
ATOM 3242 C CA . ILE B 1 138 ? -4.484 9.891 17.719 1 98.88 138 ILE B CA 1
ATOM 3243 C C . ILE B 1 138 ? -5.406 10.195 16.531 1 98.88 138 ILE B C 1
ATOM 3245 O O . ILE B 1 138 ? -6.184 9.344 16.109 1 98.88 138 ILE B O 1
ATOM 3249 N N . ILE B 1 139 ? -5.387 11.406 16.078 1 98.81 139 ILE B N 1
ATOM 3250 C CA . ILE B 1 139 ? -6.164 11.797 14.906 1 98.81 139 ILE B CA 1
ATOM 3251 C C . ILE B 1 139 ? -5.227 12.062 13.727 1 98.81 139 ILE B C 1
ATOM 3253 O O . ILE B 1 139 ? -4.266 12.828 13.852 1 98.81 139 ILE B O 1
ATOM 3257 N N . ILE B 1 140 ? -5.5 11.406 12.617 1 98.69 140 ILE B N 1
ATOM 3258 C CA . ILE B 1 140 ? -4.676 11.539 11.422 1 98.69 140 ILE B CA 1
ATOM 3259 C C . ILE B 1 140 ? -5.512 12.109 10.281 1 98.69 140 ILE B C 1
ATOM 3261 O O . ILE B 1 140 ? -6.629 11.656 10.031 1 98.69 140 ILE B O 1
ATOM 3265 N N . ASP B 1 141 ? -5.016 13.148 9.664 1 97.94 141 ASP B N 1
ATOM 3266 C CA . ASP B 1 141 ? -5.539 13.68 8.406 1 97.94 141 ASP B CA 1
ATOM 3267 C C . ASP B 1 141 ? -4.59 13.391 7.246 1 97.94 141 ASP B C 1
ATOM 3269 O O . ASP B 1 141 ? -3.512 13.977 7.156 1 97.94 141 ASP B O 1
ATOM 3273 N N . TYR B 1 142 ? -4.992 12.492 6.383 1 97.5 142 TYR B N 1
ATOM 3274 C CA . TYR B 1 142 ? -4.215 12.125 5.203 1 97.5 142 TYR B CA 1
ATOM 3275 C C . TYR B 1 142 ? -5.102 12.062 3.965 1 97.5 142 TYR B C 1
ATOM 3277 O O . TYR B 1 142 ? -6.328 11.961 4.078 1 97.5 142 TYR B O 1
ATOM 3285 N N . CYS B 1 143 ? -4.5 12.156 2.822 1 95.75 143 CYS B N 1
ATOM 3286 C CA . CYS B 1 143 ? -5.266 12.133 1.581 1 95.75 143 CYS B CA 1
ATOM 3287 C C . CYS B 1 143 ? -5.52 10.703 1.128 1 95.75 143 CYS B C 1
ATOM 3289 O O . CYS B 1 143 ? -4.77 9.789 1.48 1 95.75 143 CYS B O 1
ATOM 3291 N N . ASN B 1 144 ? -6.621 10.484 0.536 1 95.88 144 ASN B N 1
ATOM 3292 C CA . ASN B 1 144 ? -6.797 9.32 -0.322 1 95.88 144 ASN B CA 1
ATOM 3293 C C . ASN B 1 144 ? -6.199 9.547 -1.708 1 95.88 144 ASN B C 1
ATOM 3295 O O . ASN B 1 144 ? -6.672 10.406 -2.457 1 95.88 144 ASN B O 1
ATOM 3299 N N . PRO B 1 145 ? -5.086 8.805 -2.033 1 93.06 145 PRO B N 1
ATOM 3300 C CA . PRO B 1 145 ? -4.383 9.117 -3.279 1 93.06 145 PRO B CA 1
ATOM 3301 C C . PRO B 1 145 ? -5.277 8.984 -4.512 1 93.06 145 PRO B C 1
ATOM 3303 O O . PRO B 1 145 ? -6.012 8 -4.641 1 93.06 145 PRO B O 1
ATOM 3306 N N . ASP B 1 146 ? -5.262 10 -5.312 1 88.31 146 ASP B N 1
ATOM 3307 C CA . ASP B 1 146 ? -5.918 9.961 -6.613 1 88.31 146 ASP B CA 1
ATOM 3308 C C . ASP B 1 146 ? -4.977 9.422 -7.688 1 88.31 146 ASP B C 1
ATOM 3310 O O . ASP B 1 146 ? -4.012 10.086 -8.07 1 88.31 146 ASP B O 1
ATOM 3314 N N . LEU B 1 147 ? -5.309 8.266 -8.219 1 86.56 147 LEU B N 1
ATOM 3315 C CA . LEU B 1 147 ? -4.441 7.57 -9.164 1 86.56 147 LEU B CA 1
ATOM 3316 C C . LEU B 1 147 ? -4.191 8.422 -10.398 1 86.56 147 LEU B C 1
ATOM 3318 O O . LEU B 1 147 ? -3.125 8.336 -11.016 1 86.56 147 LEU B O 1
ATOM 3322 N N . ARG B 1 148 ? -5.07 9.266 -10.82 1 80.06 148 ARG B N 1
ATOM 3323 C CA . ARG B 1 148 ? -4.969 10.109 -12.008 1 80.06 148 ARG B CA 1
ATOM 3324 C C . ARG B 1 148 ? -3.846 11.133 -11.852 1 80.06 148 ARG B C 1
ATOM 3326 O O . ARG B 1 148 ? -3.279 11.586 -12.852 1 80.06 148 ARG B O 1
ATOM 3333 N N . PHE B 1 149 ? -3.545 11.414 -10.617 1 79.44 149 PHE B N 1
ATOM 3334 C CA . PHE B 1 149 ? -2.541 12.438 -10.359 1 79.44 149 PHE B CA 1
ATOM 3335 C C . PHE B 1 149 ? -1.157 11.82 -10.219 1 79.44 149 PHE B C 1
ATOM 3337 O O . PHE B 1 149 ? -0.153 12.531 -10.156 1 79.44 149 PHE B O 1
ATOM 3344 N N . LEU B 1 150 ? -1.159 10.508 -10.156 1 84.44 150 LEU B N 1
ATOM 3345 C CA . LEU B 1 150 ? 0.131 9.844 -10 1 84.44 150 LEU B CA 1
ATOM 3346 C C . LEU B 1 150 ? 0.748 9.523 -11.352 1 84.44 150 LEU B C 1
ATOM 3348 O O . LEU B 1 150 ? 1.926 9.164 -11.438 1 84.44 150 LEU B O 1
ATOM 3352 N N . GLU B 1 151 ? -0.032 9.727 -12.352 1 76.5 151 GLU B N 1
ATOM 3353 C CA . GLU B 1 151 ? 0.508 9.531 -13.695 1 76.5 151 GLU B CA 1
ATOM 3354 C C . GLU B 1 151 ? 1.428 10.688 -14.086 1 76.5 151 GLU B C 1
ATOM 3356 O O . GLU B 1 151 ? 1.137 11.844 -13.797 1 76.5 151 GLU B O 1
ATOM 3361 N N . TYR B 1 152 ? 2.541 10.312 -14.656 1 72.06 152 TYR B N 1
ATOM 3362 C CA . TYR B 1 152 ? 3.51 11.336 -15.031 1 72.06 152 TYR B CA 1
ATOM 3363 C C . TYR B 1 152 ? 2.926 12.273 -16.078 1 72.06 152 TYR B C 1
ATOM 3365 O O . TYR B 1 152 ? 2.393 11.828 -17.094 1 72.06 152 TYR B O 1
ATOM 3373 N N . LYS B 1 153 ? 2.945 13.5 -15.68 1 71 153 LYS B N 1
ATOM 3374 C CA . LYS B 1 153 ? 2.588 14.555 -16.625 1 71 153 LYS B CA 1
ATOM 3375 C C . LYS B 1 153 ? 3.807 15.391 -17 1 71 153 LYS B C 1
ATOM 3377 O O . LYS B 1 153 ? 4.445 15.984 -16.125 1 71 153 LYS B O 1
ATOM 3382 N N . LYS B 1 154 ? 4.105 15.438 -18.172 1 76.81 154 LYS B N 1
ATOM 3383 C CA . LYS B 1 154 ? 5.281 16.156 -18.672 1 76.81 154 LYS B CA 1
ATOM 3384 C C . LYS B 1 154 ? 5.133 17.656 -18.5 1 76.81 154 LYS B C 1
ATOM 3386 O O . LYS B 1 154 ? 6.094 18.344 -18.156 1 76.81 154 LYS B O 1
ATOM 3391 N N . GLU B 1 155 ? 4.02 18.188 -18.547 1 85.56 155 GLU B N 1
ATOM 3392 C CA . GLU B 1 155 ? 3.809 19.625 -18.547 1 85.56 155 GLU B CA 1
ATOM 3393 C C . GLU B 1 155 ? 3.137 20.078 -17.25 1 85.56 155 GLU B C 1
ATOM 3395 O O . GLU B 1 155 ? 2.426 19.297 -16.609 1 85.56 155 GLU B O 1
ATOM 3400 N N . TYR B 1 156 ? 3.523 21.391 -16.906 1 89.44 156 TYR B N 1
ATOM 3401 C CA . TYR B 1 156 ? 2.82 22 -15.773 1 89.44 156 TYR B CA 1
ATOM 3402 C C . TYR B 1 156 ? 1.344 22.188 -16.094 1 89.44 156 TYR B C 1
ATOM 3404 O O . TYR B 1 156 ? 0.993 22.609 -17.203 1 89.44 156 TYR B O 1
ATOM 3412 N N . ASN B 1 157 ? 0.539 21.844 -15.141 1 90.06 157 ASN B N 1
ATOM 3413 C CA . ASN B 1 157 ? -0.893 22.109 -15.242 1 90.06 157 ASN B CA 1
ATOM 3414 C C . ASN B 1 157 ? -1.36 23.109 -14.195 1 90.06 157 ASN B C 1
ATOM 3416 O O . ASN B 1 157 ? -0.905 23.078 -13.055 1 90.06 157 ASN B O 1
ATOM 3420 N N . TYR B 1 158 ? -2.162 24.031 -14.719 1 91.94 158 TYR B N 1
ATOM 3421 C CA . TYR B 1 158 ? -2.77 24.953 -13.766 1 91.94 158 TYR B CA 1
ATOM 3422 C C . TYR B 1 158 ? -3.619 24.203 -12.742 1 91.94 158 TYR B C 1
ATOM 3424 O O . TYR B 1 158 ? -4.414 23.344 -13.102 1 91.94 158 TYR B O 1
ATOM 3432 N N . CYS B 1 159 ? -3.449 24.625 -11.477 1 91.56 159 CYS B N 1
ATOM 3433 C CA . CYS B 1 159 ? -4.195 23.969 -10.414 1 91.56 159 CYS B CA 1
ATOM 3434 C C . CYS B 1 159 ? -5.203 24.922 -9.773 1 91.56 159 CYS B C 1
ATOM 3436 O O . CYS B 1 159 ? -6.41 24.703 -9.867 1 91.56 159 CYS B O 1
ATOM 3438 N N . TYR B 1 160 ? -4.707 25.906 -9.203 1 94.62 160 TYR B N 1
ATOM 3439 C CA . TYR B 1 160 ? -5.562 26.859 -8.523 1 94.62 160 TYR B CA 1
ATOM 3440 C C . TYR B 1 160 ? -4.824 28.172 -8.273 1 94.62 160 TYR B C 1
ATOM 3442 O O . TYR B 1 160 ? -3.682 28.344 -8.703 1 94.62 160 TYR B O 1
ATOM 3450 N N . GLU B 1 161 ? -5.555 29.125 -7.684 1 96.69 161 GLU B N 1
ATOM 3451 C CA . GLU B 1 161 ? -4.961 30.406 -7.281 1 96.69 161 GLU B CA 1
ATOM 3452 C C . GLU B 1 161 ? -5.422 30.812 -5.887 1 96.69 161 GLU B C 1
ATOM 3454 O O . GLU B 1 161 ? -6.414 30.281 -5.375 1 96.69 161 GLU B O 1
ATOM 3459 N N . PHE B 1 162 ? -4.617 31.625 -5.262 1 96.19 162 PHE B N 1
ATOM 3460 C CA . PHE B 1 162 ? -4.945 32.156 -3.939 1 96.19 162 PHE B CA 1
ATOM 3461 C C . PHE B 1 162 ? -4.305 33.531 -3.723 1 96.19 162 PHE B C 1
ATOM 3463 O O . PHE B 1 162 ? -3.578 34 -4.586 1 96.19 162 PHE B O 1
ATOM 3470 N N . GLN B 1 163 ? -4.703 34.125 -2.604 1 96.19 163 GLN B N 1
ATOM 3471 C CA . GLN B 1 163 ? -4.219 35.469 -2.33 1 96.19 163 GLN B CA 1
ATOM 3472 C C . GLN B 1 163 ? -3.039 35.438 -1.361 1 96.19 163 GLN B C 1
ATOM 3474 O O . GLN B 1 163 ? -3.131 34.875 -0.278 1 96.19 163 GLN B O 1
ATOM 3479 N N . TYR B 1 164 ? -1.888 35.969 -1.685 1 96 164 TYR B N 1
ATOM 3480 C CA . TYR B 1 164 ? -0.677 36.219 -0.912 1 96 164 TYR B CA 1
ATOM 3481 C C . TYR B 1 164 ? 0.131 37.375 -1.516 1 96 164 TYR B C 1
ATOM 3483 O O . TYR B 1 164 ? 0.863 37.188 -2.488 1 96 164 TYR B O 1
ATOM 3491 N N . LYS B 1 165 ? 0.058 38.562 -0.915 1 95.44 165 LYS B N 1
ATOM 3492 C CA . LYS B 1 165 ? 0.65 39.781 -1.466 1 95.44 165 LYS B CA 1
ATOM 3493 C C . LYS B 1 165 ? 0.267 39.969 -2.932 1 95.44 165 LYS B C 1
ATOM 3495 O O . LYS B 1 165 ? 1.126 40.219 -3.775 1 95.44 165 LYS B O 1
ATOM 3500 N N . GLY B 1 166 ? -1.003 39.688 -3.148 1 96.69 166 GLY B N 1
ATOM 3501 C CA . GLY B 1 166 ? -1.554 39.656 -4.496 1 96.69 166 GLY B CA 1
ATOM 3502 C C . GLY B 1 166 ? -1.943 38.25 -4.934 1 96.69 166 GLY B C 1
ATOM 3503 O O . GLY B 1 166 ? -1.895 37.312 -4.141 1 96.69 166 GLY B O 1
ATOM 3504 N N . ASN B 1 167 ? -2.391 38.219 -6.172 1 97.25 167 ASN B N 1
ATOM 3505 C CA . ASN B 1 167 ? -2.826 36.938 -6.691 1 97.25 167 ASN B CA 1
ATOM 3506 C C . ASN B 1 167 ? -1.642 36 -6.98 1 97.25 167 ASN B C 1
ATOM 3508 O O . ASN B 1 167 ? -0.646 36.438 -7.562 1 97.25 167 ASN B O 1
ATOM 3512 N N . VAL B 1 168 ? -1.711 34.812 -6.531 1 97.81 168 VAL B N 1
ATOM 3513 C CA . VAL B 1 168 ? -0.696 33.812 -6.801 1 97.81 168 VAL B CA 1
ATOM 3514 C C . VAL B 1 168 ? -1.32 32.625 -7.562 1 97.81 168 VAL B C 1
ATOM 3516 O O . VAL B 1 168 ? -2.33 32.062 -7.133 1 97.81 168 VAL B O 1
ATOM 3519 N N . LYS B 1 169 ? -0.727 32.281 -8.703 1 98.06 169 LYS B N 1
ATOM 3520 C CA . LYS B 1 169 ? -1.162 31.109 -9.461 1 98.06 169 LYS B CA 1
ATOM 3521 C C . LYS B 1 169 ? -0.243 29.906 -9.219 1 98.06 169 LYS B C 1
ATOM 3523 O O . LYS B 1 169 ? 0.979 30.062 -9.18 1 98.06 169 LYS B O 1
ATOM 3528 N N . VAL B 1 170 ? -0.847 28.797 -9.023 1 96.88 170 VAL B N 1
ATOM 3529 C CA . VAL B 1 170 ? -0.07 27.594 -8.742 1 96.88 170 VAL B CA 1
ATOM 3530 C C . VAL B 1 170 ? -0.203 26.609 -9.898 1 96.88 170 VAL B C 1
ATOM 3532 O O . VAL B 1 170 ? -1.314 26.281 -10.328 1 96.88 170 VAL B O 1
ATOM 3535 N N . TYR B 1 171 ? 0.914 26.188 -10.438 1 95.69 171 TYR B N 1
ATOM 3536 C CA . TYR B 1 171 ? 1.026 25.125 -11.422 1 95.69 171 TYR B CA 1
ATOM 3537 C C . TYR B 1 171 ? 1.753 23.922 -10.844 1 95.69 171 TYR B C 1
ATOM 3539 O O . TYR B 1 171 ? 2.604 24.062 -9.969 1 95.69 171 TYR B O 1
ATOM 3547 N N . GLU B 1 172 ? 1.351 22.781 -11.312 1 93.12 172 GLU B N 1
ATOM 3548 C CA . GLU B 1 172 ? 1.973 21.578 -10.75 1 93.12 172 GLU B CA 1
ATOM 3549 C C . GLU B 1 172 ? 2.219 20.531 -11.828 1 93.12 172 GLU B C 1
ATOM 3551 O O . GLU B 1 172 ? 1.476 20.453 -12.812 1 93.12 172 GLU B O 1
ATOM 3556 N N . ARG B 1 173 ? 3.312 19.844 -11.695 1 92.56 173 ARG B N 1
ATOM 3557 C CA . ARG B 1 173 ? 3.568 18.578 -12.391 1 92.56 173 ARG B CA 1
ATOM 3558 C C . ARG B 1 173 ? 4.078 17.516 -11.422 1 92.56 173 ARG B C 1
ATOM 3560 O O . ARG B 1 173 ? 4.805 17.828 -10.477 1 92.56 173 ARG B O 1
ATOM 3567 N N . ASN B 1 174 ? 3.631 16.312 -11.688 1 91.12 174 ASN B N 1
ATOM 3568 C CA . ASN B 1 174 ? 3.945 15.234 -10.75 1 91.12 174 ASN B CA 1
ATOM 3569 C C . ASN B 1 174 ? 4.773 14.133 -11.414 1 91.12 174 ASN B C 1
ATOM 3571 O O . ASN B 1 174 ? 4.609 13.859 -12.602 1 91.12 174 ASN B O 1
ATOM 3575 N N . LYS B 1 175 ? 5.66 13.664 -10.719 1 91.75 175 LYS B N 1
ATOM 3576 C CA . LYS B 1 175 ? 6.426 12.469 -11.078 1 91.75 175 LYS B CA 1
ATOM 3577 C C . LYS B 1 175 ? 6.398 11.438 -9.953 1 91.75 175 LYS B C 1
ATOM 3579 O O . LYS B 1 175 ? 7.043 11.625 -8.914 1 91.75 175 LYS B O 1
ATOM 3584 N N . TYR B 1 176 ? 5.699 10.391 -10.227 1 93 176 TYR B N 1
ATOM 3585 C CA . TYR B 1 176 ? 5.516 9.352 -9.219 1 93 176 TYR B CA 1
ATOM 3586 C C . TYR B 1 176 ? 6.508 8.219 -9.422 1 93 176 TYR B C 1
ATOM 3588 O O . TYR B 1 176 ? 6.664 7.711 -10.539 1 93 176 TYR B O 1
ATOM 3596 N N . ASN B 1 177 ? 7.289 7.91 -8.375 1 93.88 177 ASN B N 1
ATOM 3597 C CA . ASN B 1 177 ? 8.148 6.734 -8.359 1 93.88 177 ASN B CA 1
ATOM 3598 C C . ASN B 1 177 ? 7.461 5.539 -7.699 1 93.88 177 ASN B C 1
ATOM 3600 O O . ASN B 1 177 ? 7.262 5.527 -6.484 1 93.88 177 ASN B O 1
ATOM 3604 N N . GLN B 1 178 ? 7.129 4.527 -8.469 1 92.06 178 GLN B N 1
ATOM 3605 C CA . GLN B 1 178 ? 6.348 3.396 -7.984 1 92.06 178 GLN B CA 1
ATOM 3606 C C . GLN B 1 178 ? 7.152 2.559 -6.992 1 92.06 178 GLN B C 1
ATOM 3608 O O . GLN B 1 178 ? 6.59 1.979 -6.062 1 92.06 178 GLN B O 1
ATOM 3613 N N . ASN B 1 179 ? 8.438 2.471 -7.199 1 93.5 179 ASN B N 1
ATOM 3614 C CA . ASN B 1 179 ? 9.281 1.684 -6.312 1 93.5 179 ASN B CA 1
ATOM 3615 C C . ASN B 1 179 ? 9.273 2.232 -4.891 1 93.5 179 ASN B C 1
ATOM 3617 O O . ASN B 1 179 ? 9.062 1.485 -3.932 1 93.5 179 ASN B O 1
ATOM 3621 N N . THR B 1 180 ? 9.414 3.535 -4.789 1 95.62 180 THR B N 1
ATOM 3622 C CA . THR B 1 180 ? 9.516 4.16 -3.473 1 95.62 180 THR B CA 1
ATOM 3623 C C . THR B 1 180 ? 8.148 4.652 -3.008 1 95.62 180 THR B C 1
ATOM 3625 O O . THR B 1 180 ? 7.969 4.992 -1.835 1 95.62 180 THR B O 1
ATOM 3628 N N . GLN B 1 181 ? 7.125 4.699 -3.947 1 96.69 181 GLN B N 1
ATOM 3629 C CA . GLN B 1 181 ? 5.797 5.266 -3.725 1 96.69 181 GLN B CA 1
ATOM 3630 C C . GLN B 1 181 ? 5.891 6.719 -3.271 1 96.69 181 GLN B C 1
ATOM 3632 O O . GLN B 1 181 ? 5.156 7.145 -2.375 1 96.69 181 GLN B O 1
ATOM 3637 N N . ILE B 1 182 ? 6.871 7.422 -3.816 1 96.38 182 ILE B N 1
ATOM 3638 C CA . ILE B 1 182 ? 7.027 8.852 -3.557 1 96.38 182 ILE B CA 1
ATOM 3639 C C . ILE B 1 182 ? 6.66 9.648 -4.809 1 96.38 182 ILE B C 1
ATOM 3641 O O . ILE B 1 182 ? 7.164 9.367 -5.898 1 96.38 182 ILE B O 1
ATOM 3645 N N . ASN B 1 183 ? 5.695 10.5 -4.656 1 95.06 183 ASN B N 1
ATOM 3646 C CA . ASN B 1 183 ? 5.352 11.461 -5.707 1 95.06 183 ASN B CA 1
ATOM 3647 C C . ASN B 1 183 ? 6.137 12.758 -5.559 1 95.06 183 ASN B C 1
ATOM 3649 O O . ASN B 1 183 ? 6.148 13.359 -4.484 1 95.06 183 ASN B O 1
ATOM 3653 N N . TYR B 1 184 ? 6.852 13.086 -6.559 1 94.25 184 TYR B N 1
ATOM 3654 C CA . TYR B 1 184 ? 7.551 14.367 -6.566 1 94.25 184 TYR B CA 1
ATOM 3655 C C . TYR B 1 184 ? 6.684 15.461 -7.184 1 94.25 184 TYR B C 1
ATOM 3657 O O . TYR B 1 184 ? 6.527 15.516 -8.406 1 94.25 184 TYR B O 1
ATOM 3665 N N . GLU B 1 185 ? 6.16 16.266 -6.301 1 92.75 185 GLU B N 1
ATOM 3666 C CA . GLU B 1 185 ? 5.316 17.391 -6.727 1 92.75 185 GLU B CA 1
ATOM 3667 C C . GLU B 1 185 ? 6.156 18.594 -7.129 1 92.75 185 GLU B C 1
ATOM 3669 O O . GLU B 1 185 ? 6.703 19.297 -6.273 1 92.75 185 GLU B O 1
ATOM 3674 N N . ASP B 1 186 ? 6.234 18.766 -8.398 1 93.38 186 ASP B N 1
ATOM 3675 C CA . ASP B 1 186 ? 6.918 19.938 -8.938 1 93.38 186 ASP B CA 1
ATOM 3676 C C . ASP B 1 186 ? 5.961 21.125 -9.055 1 93.38 186 ASP B C 1
ATOM 3678 O O . ASP B 1 186 ? 5.137 21.172 -9.977 1 93.38 186 ASP B O 1
ATOM 3682 N N . ARG B 1 187 ? 6.098 22.094 -8.172 1 94.5 187 ARG B N 1
ATOM 3683 C CA . ARG B 1 187 ? 5.168 23.219 -8.094 1 94.5 187 ARG B CA 1
ATOM 3684 C C . ARG B 1 187 ? 5.832 24.5 -8.562 1 94.5 187 ARG B C 1
ATOM 3686 O O . ARG B 1 187 ? 7.004 24.75 -8.273 1 94.5 187 ARG B O 1
ATOM 3693 N N . LYS B 1 188 ? 5.129 25.188 -9.305 1 95.94 188 LYS B N 1
ATOM 3694 C CA . LYS B 1 188 ? 5.516 26.531 -9.758 1 95.94 188 LYS B CA 1
ATOM 3695 C C . LYS B 1 188 ? 4.5 27.578 -9.312 1 95.94 188 LYS B C 1
ATOM 3697 O O . LYS B 1 188 ? 3.311 27.453 -9.609 1 95.94 188 LYS B O 1
ATOM 3702 N N . TYR B 1 189 ? 4.984 28.562 -8.578 1 96.94 189 TYR B N 1
ATOM 3703 C CA . TYR B 1 189 ? 4.168 29.688 -8.148 1 96.94 189 TYR B CA 1
ATOM 3704 C C . TYR B 1 189 ? 4.465 30.938 -8.984 1 96.94 189 TYR B C 1
ATOM 3706 O O . TYR B 1 189 ? 5.625 31.328 -9.133 1 96.94 189 TYR B O 1
ATOM 3714 N N . ILE B 1 190 ? 3.443 31.469 -9.531 1 97.88 190 ILE B N 1
ATOM 3715 C CA . ILE B 1 190 ? 3.58 32.719 -10.266 1 97.88 190 ILE B CA 1
ATOM 3716 C C . ILE B 1 190 ? 2.887 33.844 -9.508 1 97.88 190 ILE B C 1
ATOM 3718 O O . ILE B 1 190 ? 1.66 33.844 -9.375 1 97.88 190 ILE B O 1
ATOM 3722 N N . PHE B 1 191 ? 3.701 34.781 -9.094 1 97.56 191 PHE B N 1
ATOM 3723 C CA . PHE B 1 191 ? 3.188 35.906 -8.289 1 97.56 191 PHE B CA 1
ATOM 3724 C C . PHE B 1 191 ? 2.645 37 -9.18 1 97.56 191 PHE B C 1
ATOM 3726 O O . PHE B 1 191 ? 2.959 37.062 -10.367 1 97.56 191 PHE B O 1
ATOM 3733 N N . GLU B 1 192 ? 1.84 37.906 -8.562 1 97 192 GLU B N 1
ATOM 3734 C CA . GLU B 1 192 ? 1.212 39 -9.297 1 97 192 GLU B CA 1
ATOM 3735 C C . GLU B 1 192 ? 2.258 39.906 -9.945 1 97 192 GLU B C 1
ATOM 3737 O O . GLU B 1 192 ? 2.037 40.438 -11.031 1 97 192 GLU B O 1
ATOM 3742 N N . ASN B 1 193 ? 3.406 40.094 -9.328 1 96.31 193 ASN B N 1
ATOM 3743 C CA . ASN B 1 193 ? 4.453 40.969 -9.828 1 96.31 193 ASN B CA 1
ATOM 3744 C C . ASN B 1 193 ? 5.301 40.281 -10.898 1 96.31 193 ASN B C 1
ATOM 3746 O O . ASN B 1 193 ? 6.289 40.844 -11.375 1 96.31 193 ASN B O 1
ATOM 3750 N N . GLY B 1 194 ? 5.059 39 -11.188 1 95.44 194 GLY B N 1
ATOM 3751 C CA . GLY B 1 194 ? 5.758 38.312 -12.25 1 95.44 194 GLY B CA 1
ATOM 3752 C C . GLY B 1 194 ? 6.852 37.375 -11.734 1 95.44 194 GLY B C 1
ATOM 3753 O O . GLY B 1 194 ? 7.348 36.531 -12.469 1 95.44 194 GLY B O 1
ATOM 3754 N N . GLN B 1 195 ? 7.156 37.562 -10.469 1 96.62 195 GLN B N 1
ATOM 3755 C CA . GLN B 1 195 ? 8.164 36.688 -9.891 1 96.62 195 GLN B CA 1
ATOM 3756 C C . GLN B 1 195 ? 7.668 35.219 -9.828 1 96.62 195 GLN B C 1
ATOM 3758 O O . GLN B 1 195 ? 6.461 35 -9.742 1 96.62 195 GLN B O 1
ATOM 3763 N N . GLU B 1 196 ? 8.633 34.312 -9.914 1 96.31 196 GLU B N 1
ATOM 3764 C CA . GLU B 1 196 ? 8.305 32.875 -9.859 1 96.31 196 GLU B CA 1
ATOM 3765 C C . GLU B 1 196 ? 9.062 32.188 -8.734 1 96.31 196 GLU B C 1
ATOM 3767 O O . GLU B 1 196 ? 10.172 32.594 -8.383 1 96.31 196 GLU B O 1
ATOM 3772 N N . LEU B 1 197 ? 8.398 31.266 -8.109 1 95.44 197 LEU B N 1
ATOM 3773 C CA . LEU B 1 197 ? 9.016 30.359 -7.152 1 95.44 197 LEU B CA 1
ATOM 3774 C C . LEU B 1 197 ? 8.758 28.906 -7.531 1 95.44 197 LEU B C 1
ATOM 3776 O O . LEU B 1 197 ? 7.617 28.531 -7.824 1 95.44 197 LEU B O 1
ATOM 3780 N N . LYS B 1 198 ? 9.82 28.156 -7.633 1 94.69 198 LYS B N 1
ATOM 3781 C CA . LYS B 1 198 ? 9.695 26.734 -7.93 1 94.69 198 LYS B CA 1
ATOM 3782 C C . LYS B 1 198 ? 10.188 25.891 -6.762 1 94.69 198 LYS B C 1
ATOM 3784 O O . LYS B 1 198 ? 11.188 26.219 -6.121 1 94.69 198 LYS B O 1
ATOM 3789 N N . GLN B 1 199 ? 9.469 24.844 -6.512 1 94.62 199 GLN B N 1
ATOM 3790 C CA . GLN B 1 199 ? 9.906 23.891 -5.492 1 94.62 199 GLN B CA 1
ATOM 3791 C C . GLN B 1 199 ? 9.391 22.484 -5.789 1 94.62 199 GLN B C 1
ATOM 3793 O O . GLN B 1 199 ? 8.305 22.328 -6.355 1 94.62 199 GLN B O 1
ATOM 3798 N N . ILE B 1 200 ? 10.203 21.484 -5.535 1 93.88 200 ILE B N 1
ATOM 3799 C CA . ILE B 1 200 ? 9.836 20.078 -5.66 1 93.88 200 ILE B CA 1
ATOM 3800 C C . ILE B 1 200 ? 9.625 19.484 -4.273 1 93.88 200 ILE B C 1
ATOM 3802 O O . ILE B 1 200 ? 10.523 19.531 -3.43 1 93.88 200 ILE B O 1
ATOM 3806 N N . ILE B 1 201 ? 8.469 18.953 -4.039 1 93.94 201 ILE B N 1
ATOM 3807 C CA . ILE B 1 201 ? 8.117 18.406 -2.736 1 93.94 201 ILE B CA 1
ATOM 3808 C C . ILE B 1 201 ? 7.922 16.891 -2.848 1 93.94 201 ILE B C 1
ATOM 3810 O O . ILE B 1 201 ? 6.953 16.422 -3.449 1 93.94 201 ILE B O 1
ATOM 3814 N N . PRO B 1 202 ? 8.828 16.109 -2.309 1 95.69 202 PRO B N 1
ATOM 3815 C CA . PRO B 1 202 ? 8.562 14.672 -2.221 1 95.69 202 PRO B CA 1
ATOM 3816 C C . PRO B 1 202 ? 7.426 14.344 -1.259 1 95.69 202 PRO B C 1
ATOM 3818 O O . PRO B 1 202 ? 7.367 14.883 -0.154 1 95.69 202 PRO B O 1
ATOM 3821 N N . PHE B 1 203 ? 6.543 13.547 -1.692 1 96.19 203 PHE B N 1
ATOM 3822 C CA . PHE B 1 203 ? 5.352 13.188 -0.93 1 96.19 203 PHE B CA 1
ATOM 3823 C C . PHE B 1 203 ? 5.086 11.695 -1.01 1 96.19 203 PHE B C 1
ATOM 3825 O O . PHE B 1 203 ? 4.793 11.164 -2.086 1 96.19 203 PHE B O 1
ATOM 3832 N N . ARG B 1 204 ? 5.215 10.992 0.133 1 97.69 204 ARG B N 1
ATOM 3833 C CA . ARG B 1 204 ? 4.988 9.555 0.204 1 97.69 204 ARG B CA 1
ATOM 3834 C C . ARG B 1 204 ? 3.508 9.227 0.061 1 97.69 204 ARG B C 1
ATOM 3836 O O . ARG B 1 204 ? 2.666 9.828 0.731 1 97.69 204 ARG B O 1
ATOM 3843 N N . ILE B 1 205 ? 3.205 8.266 -0.806 1 96.94 205 ILE B N 1
ATOM 3844 C CA . ILE B 1 205 ? 1.825 7.863 -1.062 1 96.94 205 ILE B CA 1
ATOM 3845 C C . ILE B 1 205 ? 1.5 6.598 -0.274 1 96.94 205 ILE B C 1
ATOM 3847 O O . ILE B 1 205 ? 2.062 5.531 -0.54 1 96.94 205 ILE B O 1
ATOM 3851 N N . TYR B 1 206 ? 0.623 6.73 0.699 1 97.69 206 TYR B N 1
ATOM 3852 C CA . TYR B 1 206 ? 0.067 5.59 1.418 1 97.69 206 TYR B CA 1
ATOM 3853 C C . TYR B 1 206 ? -1.317 5.234 0.891 1 97.69 206 TYR B C 1
ATOM 3855 O O . TYR B 1 206 ? -2.268 6.004 1.057 1 97.69 206 TYR B O 1
ATOM 3863 N N . PHE B 1 207 ? -1.438 4.094 0.302 1 96.69 207 PHE B N 1
ATOM 3864 C CA . PHE B 1 207 ? -2.756 3.629 -0.117 1 96.69 207 PHE B CA 1
ATOM 3865 C C . PHE B 1 207 ? -3.539 3.08 1.07 1 96.69 207 PHE B C 1
ATOM 3867 O O . PHE B 1 207 ? -2.955 2.746 2.104 1 96.69 207 PHE B O 1
ATOM 3874 N N . PRO B 1 208 ? -4.84 2.99 0.971 1 97.12 208 PRO B N 1
ATOM 3875 C CA . PRO B 1 208 ? -5.699 2.756 2.133 1 97.12 208 PRO B CA 1
ATOM 3876 C C . PRO B 1 208 ? -5.348 1.473 2.881 1 97.12 208 PRO B C 1
ATOM 3878 O O . PRO B 1 208 ? -5.211 1.486 4.105 1 97.12 208 PRO B O 1
ATOM 3881 N N . GLN B 1 209 ? -5.117 0.39 2.195 1 97.69 209 GLN B N 1
ATOM 3882 C CA . GLN B 1 209 ? -4.883 -0.869 2.895 1 97.69 209 GLN B CA 1
ATOM 3883 C C . GLN B 1 209 ? -3.484 -0.905 3.506 1 97.69 209 GLN B C 1
ATOM 3885 O O . GLN B 1 209 ? -3.277 -1.512 4.559 1 97.69 209 GLN B O 1
ATOM 3890 N N . GLU B 1 210 ? -2.559 -0.232 2.83 1 97.81 210 GLU B N 1
ATOM 3891 C CA . GLU B 1 210 ? -1.232 -0.1 3.424 1 97.81 210 GLU B CA 1
ATOM 3892 C C . GLU B 1 210 ? -1.296 0.646 4.754 1 97.81 210 GLU B C 1
ATOM 3894 O O . GLU B 1 210 ? -0.738 0.192 5.754 1 97.81 210 GLU B O 1
ATOM 3899 N N . LEU B 1 211 ? -1.946 1.792 4.676 1 98.19 211 LEU B N 1
ATOM 3900 C CA . LEU B 1 211 ? -2.006 2.639 5.863 1 98.19 211 LEU B CA 1
ATOM 3901 C C . LEU B 1 211 ? -2.752 1.938 6.992 1 98.19 211 LEU B C 1
ATOM 3903 O O . LEU B 1 211 ? -2.299 1.944 8.141 1 98.19 211 LEU B O 1
ATOM 3907 N N . ASP B 1 212 ? -3.893 1.251 6.684 1 98 212 ASP B N 1
ATOM 3908 C CA . ASP B 1 212 ? -4.625 0.474 7.68 1 98 212 ASP B CA 1
ATOM 3909 C C . ASP B 1 212 ? -3.723 -0.576 8.328 1 98 212 ASP B C 1
ATOM 3911 O O . ASP B 1 212 ? -3.686 -0.699 9.555 1 98 212 ASP B O 1
ATOM 3915 N N . ALA B 1 213 ? -3.027 -1.265 7.516 1 97.69 213 ALA B N 1
ATOM 3916 C CA . ALA B 1 213 ? -2.178 -2.348 8 1 97.69 213 ALA B CA 1
ATOM 3917 C C . ALA B 1 213 ? -1.063 -1.812 8.898 1 97.69 213 ALA B C 1
ATOM 3919 O O . ALA B 1 213 ? -0.807 -2.355 9.977 1 97.69 213 ALA B O 1
ATOM 3920 N N . LEU B 1 214 ? -0.379 -0.735 8.438 1 97.88 214 LEU B N 1
ATOM 3921 C CA . LEU B 1 214 ? 0.722 -0.164 9.211 1 97.88 214 LEU B CA 1
ATOM 3922 C C . LEU B 1 214 ? 0.242 0.311 10.578 1 97.88 214 LEU B C 1
ATOM 3924 O O . LEU B 1 214 ? 0.911 0.082 11.586 1 97.88 214 LEU B O 1
ATOM 3928 N N . LEU B 1 215 ? -0.934 0.957 10.633 1 98.12 215 LEU B N 1
ATOM 3929 C CA . LEU B 1 215 ? -1.485 1.453 11.883 1 98.12 215 LEU B CA 1
ATOM 3930 C C . LEU B 1 215 ? -1.838 0.3 12.82 1 98.12 215 LEU B C 1
ATOM 3932 O O . LEU B 1 215 ? -1.47 0.313 13.992 1 98.12 215 LEU B O 1
ATOM 3936 N N . GLU B 1 216 ? -2.492 -0.741 12.281 1 96.94 216 GLU B N 1
ATOM 3937 C CA . GLU B 1 216 ? -2.924 -1.867 13.109 1 96.94 216 GLU B CA 1
ATOM 3938 C C . GLU B 1 216 ? -1.731 -2.686 13.594 1 96.94 216 GLU B C 1
ATOM 3940 O O . GLU B 1 216 ? -1.735 -3.191 14.719 1 96.94 216 GLU B O 1
ATOM 3945 N N . LEU B 1 217 ? -0.767 -2.773 12.789 1 94.44 217 LEU B N 1
ATOM 3946 C CA . LEU B 1 217 ? 0.427 -3.525 13.156 1 94.44 217 LEU B CA 1
ATOM 3947 C C . LEU B 1 217 ? 1.215 -2.795 14.242 1 94.44 217 LEU B C 1
ATOM 3949 O O . LEU B 1 217 ? 2.057 -3.395 14.914 1 94.44 217 LEU B O 1
ATOM 3953 N N . GLN B 1 218 ? 0.997 -1.492 14.375 1 95.81 218 GLN B N 1
ATOM 3954 C CA . GLN B 1 218 ? 1.558 -0.731 15.484 1 95.81 218 GLN B CA 1
ATOM 3955 C C . GLN B 1 218 ? 0.67 -0.829 16.719 1 95.81 218 GLN B C 1
ATOM 3957 O O . GLN B 1 218 ? 0.807 -0.035 17.656 1 95.81 218 GLN B O 1
ATOM 3962 N N . LYS B 1 219 ? -0.277 -1.753 16.688 1 96 219 LYS B N 1
ATOM 3963 C CA . LYS B 1 219 ? -1.177 -2 17.812 1 96 219 LYS B CA 1
ATOM 3964 C C . LYS B 1 219 ? -2.047 -0.779 18.094 1 96 219 LYS B C 1
ATOM 3966 O O . LYS B 1 219 ? -2.215 -0.386 19.25 1 96 219 LYS B O 1
ATOM 3971 N N . LEU B 1 220 ? -2.467 -0.117 17.094 1 98.06 220 LEU B N 1
ATOM 3972 C CA . LEU B 1 220 ? -3.465 0.943 17.172 1 98.06 220 LEU B CA 1
ATOM 3973 C C . LEU B 1 220 ? -4.805 0.472 16.609 1 98.06 220 LEU B C 1
ATOM 3975 O O . LEU B 1 220 ? -4.848 -0.174 15.555 1 98.06 220 LEU B O 1
ATOM 3979 N N . HIS B 1 221 ? -5.766 0.714 17.359 1 98.06 221 HIS B N 1
ATOM 3980 C CA . HIS B 1 221 ? -7.117 0.379 16.938 1 98.06 221 HIS B CA 1
ATOM 3981 C C . HIS B 1 221 ? -7.742 1.521 16.141 1 98.06 221 HIS B C 1
ATOM 3983 O O . HIS B 1 221 ? -7.688 2.678 16.562 1 98.06 221 HIS B O 1
ATOM 3989 N N . ILE B 1 222 ? -8.305 1.21 15.016 1 98.25 222 ILE B N 1
ATOM 3990 C CA . ILE B 1 222 ? -9.016 2.201 14.211 1 98.25 222 ILE B CA 1
ATOM 3991 C C . ILE B 1 222 ? -10.453 2.332 14.695 1 98.25 222 ILE B C 1
ATOM 3993 O O . ILE B 1 222 ? -11.32 1.543 14.312 1 98.25 222 ILE B O 1
ATOM 3997 N N . ASP B 1 223 ? -10.648 3.318 15.5 1 98.25 223 ASP B N 1
ATOM 3998 C CA . ASP B 1 223 ? -12 3.568 16 1 98.25 223 ASP B CA 1
ATOM 3999 C C . ASP B 1 223 ? -12.922 4.039 14.875 1 98.25 223 ASP B C 1
ATOM 4001 O O . ASP B 1 223 ? -14.055 3.574 14.766 1 98.25 223 ASP B O 1
ATOM 4005 N N . TYR B 1 224 ? -12.445 5.008 14.094 1 98 224 TYR B N 1
ATOM 4006 C CA . TYR B 1 224 ? -13.18 5.566 12.969 1 98 224 TYR B CA 1
ATOM 4007 C C . TYR B 1 224 ? -12.242 5.863 11.797 1 98 224 TYR B C 1
ATOM 4009 O O . TYR B 1 224 ? -11.078 6.211 12.008 1 98 224 TYR B O 1
ATOM 4017 N N . LYS B 1 225 ? -12.734 5.688 10.664 1 98 225 LYS B N 1
ATOM 4018 C CA . LYS B 1 225 ? -12.109 6.113 9.422 1 98 225 LYS B CA 1
ATOM 4019 C C . LYS B 1 225 ? -13.086 6.906 8.555 1 98 225 LYS B C 1
ATOM 4021 O O . LYS B 1 225 ? -14.047 6.348 8.023 1 98 225 LYS B O 1
ATOM 4026 N N . TYR B 1 226 ? -12.805 8.188 8.414 1 97.38 226 TYR B N 1
ATOM 4027 C CA . TYR B 1 226 ? -13.688 9.07 7.672 1 97.38 226 TYR B CA 1
ATOM 4028 C C . TYR B 1 226 ? -13.125 9.375 6.289 1 97.38 226 TYR B C 1
ATOM 4030 O O . TYR B 1 226 ? -11.914 9.289 6.07 1 97.38 226 TYR B O 1
ATOM 4038 N N . GLY B 1 227 ? -14.055 9.789 5.391 1 96.69 227 GLY B N 1
ATOM 4039 C CA . GLY B 1 227 ? -13.656 10 4.008 1 96.69 227 GLY B CA 1
ATOM 4040 C C . GLY B 1 227 ? -13.508 11.461 3.648 1 96.69 227 GLY B C 1
ATOM 4041 O O . GLY B 1 227 ? -13.008 11.797 2.57 1 96.69 227 GLY B O 1
ATOM 4042 N N . ASP B 1 228 ? -13.992 12.312 4.52 1 94.94 228 ASP B N 1
ATOM 4043 C CA . ASP B 1 228 ? -13.891 13.758 4.34 1 94.94 228 ASP B CA 1
ATOM 4044 C C . ASP B 1 228 ? -14.062 14.492 5.668 1 94.94 228 ASP B C 1
ATOM 4046 O O . ASP B 1 228 ? -14.227 13.859 6.715 1 94.94 228 ASP B O 1
ATOM 4050 N N . TYR B 1 229 ? -14.016 15.773 5.625 1 95.5 229 TYR B N 1
ATOM 4051 C CA . TYR B 1 229 ? -14.047 16.578 6.836 1 95.5 229 TYR B CA 1
ATOM 4052 C C . TYR B 1 229 ? -15.461 16.656 7.406 1 95.5 229 TYR B C 1
ATOM 4054 O O . TYR B 1 229 ? -15.664 17.156 8.516 1 95.5 229 TYR B O 1
ATOM 4062 N N . SER B 1 230 ? -16.469 16.109 6.738 1 92.38 230 SER B N 1
ATOM 4063 C CA . SER B 1 230 ? -17.859 16.172 7.199 1 92.38 230 SER B CA 1
ATOM 4064 C C . SER B 1 230 ? -18.188 14.984 8.102 1 92.38 230 SER B C 1
ATOM 4066 O O . SER B 1 230 ? -19.266 14.945 8.719 1 92.38 230 SER B O 1
ATOM 4068 N N . GLY B 1 231 ? -17.328 14.062 8.125 1 89.5 231 GLY B N 1
ATOM 4069 C CA . GLY B 1 231 ? -17.5 12.953 9.047 1 89.5 231 GLY B CA 1
ATOM 4070 C C . GLY B 1 231 ? -18.141 11.734 8.406 1 89.5 231 GLY B C 1
ATOM 4071 O O . GLY B 1 231 ? -18.516 10.789 9.102 1 89.5 231 GLY B O 1
ATOM 4072 N N . GLY B 1 232 ? -18.25 11.688 7.152 1 92.38 232 GLY B N 1
ATOM 4073 C CA . GLY B 1 232 ? -18.766 10.5 6.48 1 92.38 232 GLY B CA 1
ATOM 4074 C C . GLY B 1 232 ? -17.781 9.352 6.449 1 92.38 232 GLY B C 1
ATOM 4075 O O . GLY B 1 232 ? -16.562 9.578 6.352 1 92.38 232 GLY B O 1
ATOM 4076 N N . ASN B 1 233 ? -18.312 8.141 6.543 1 94.38 233 ASN B N 1
ATOM 4077 C CA . ASN B 1 233 ? -17.453 6.957 6.531 1 94.38 233 ASN B CA 1
ATOM 4078 C C . ASN B 1 233 ? -16.609 6.887 5.258 1 94.38 233 ASN B C 1
ATOM 4080 O O . ASN B 1 233 ? -17.062 7.305 4.191 1 94.38 233 ASN B O 1
ATOM 4084 N N . PHE B 1 234 ? -15.461 6.352 5.355 1 95.81 234 PHE B N 1
ATOM 4085 C CA . PHE B 1 234 ? -14.531 6.203 4.238 1 95.81 234 PHE B CA 1
ATOM 4086 C C . PHE B 1 234 ? -15.086 5.238 3.197 1 95.81 234 PHE B C 1
ATOM 4088 O O . PHE B 1 234 ? -15.609 4.176 3.541 1 95.81 234 PHE B O 1
ATOM 4095 N N . LYS B 1 235 ? -15.062 5.648 1.976 1 92.12 235 LYS B N 1
ATOM 4096 C CA . LYS B 1 235 ? -15.406 4.852 0.804 1 92.12 235 LYS B CA 1
ATOM 4097 C C . LYS B 1 235 ? -14.359 5.004 -0.294 1 92.12 235 LYS B C 1
ATOM 4099 O O . LYS B 1 235 ? -13.438 5.816 -0.175 1 92.12 235 LYS B O 1
ATOM 4104 N N . ASP B 1 236 ? -14.453 4.285 -1.312 1 87.56 236 ASP B N 1
ATOM 4105 C CA . ASP B 1 236 ? -13.453 4.195 -2.367 1 87.56 236 ASP B CA 1
ATOM 4106 C C . ASP B 1 236 ? -13.273 5.539 -3.072 1 87.56 236 ASP B C 1
ATOM 4108 O O . ASP B 1 236 ? -12.172 5.891 -3.488 1 87.56 236 ASP B O 1
ATOM 4112 N N . TYR B 1 237 ? -14.289 6.387 -3.072 1 87.62 237 TYR B N 1
ATOM 4113 C CA . TYR B 1 237 ? -14.258 7.617 -3.855 1 87.62 237 TYR B CA 1
ATOM 4114 C C . TYR B 1 237 ? -13.898 8.812 -2.98 1 87.62 237 TYR B C 1
ATOM 4116 O O . TYR B 1 237 ? -13.781 9.938 -3.471 1 87.62 237 TYR B O 1
ATOM 4124 N N . CYS B 1 238 ? -13.758 8.516 -1.733 1 92.5 238 CYS B N 1
ATOM 4125 C CA . CYS B 1 238 ? -13.5 9.609 -0.802 1 92.5 238 CYS B CA 1
ATOM 4126 C C . CYS B 1 238 ? -12.125 10.227 -1.046 1 92.5 238 CYS B C 1
ATOM 4128 O O . CYS B 1 238 ? -11.227 9.555 -1.562 1 92.5 238 CYS B O 1
ATOM 4130 N N . VAL B 1 239 ? -11.945 11.461 -0.629 1 92.88 239 VAL B N 1
ATOM 4131 C CA . VAL B 1 239 ? -10.727 12.188 -0.989 1 92.88 239 VAL B CA 1
ATOM 4132 C C . VAL B 1 239 ? -9.758 12.18 0.189 1 92.88 239 VAL B C 1
ATOM 4134 O O . VAL B 1 239 ? -8.578 12.523 0.033 1 92.88 239 VAL B O 1
ATOM 4137 N N . LYS B 1 240 ? -10.281 11.766 1.342 1 96.5 240 LYS B N 1
ATOM 4138 C CA . LYS B 1 240 ? -9.438 11.766 2.535 1 96.5 240 LYS B CA 1
ATOM 4139 C C . LYS B 1 240 ? -9.422 10.391 3.193 1 96.5 240 LYS B C 1
ATOM 4141 O O . LYS B 1 240 ? -10.297 9.562 2.938 1 96.5 240 LYS B O 1
ATOM 4146 N N . GLN B 1 241 ? -8.383 10.125 3.875 1 97.69 241 GLN B N 1
ATOM 4147 C CA . GLN B 1 241 ? -8.289 9.109 4.922 1 97.69 241 GLN B CA 1
ATOM 4148 C C . GLN B 1 241 ? -8.102 9.758 6.293 1 97.69 241 GLN B C 1
ATOM 4150 O O . GLN B 1 241 ? -6.988 10.133 6.656 1 97.69 241 GLN B O 1
ATOM 4155 N N . LEU B 1 242 ? -9.203 9.93 7.012 1 98.31 242 LEU B N 1
ATOM 4156 C CA . LEU B 1 242 ? -9.148 10.516 8.344 1 98.31 242 LEU B CA 1
ATOM 4157 C C . LEU B 1 242 ? -9.336 9.445 9.422 1 98.31 242 LEU B C 1
ATOM 4159 O O . LEU B 1 242 ? -10.32 8.711 9.398 1 98.31 242 LEU B O 1
ATOM 4163 N N . TYR B 1 243 ? -8.406 9.391 10.344 1 98.5 243 TYR B N 1
ATOM 4164 C CA . TYR B 1 243 ? -8.438 8.312 11.328 1 98.5 243 TYR B CA 1
ATOM 4165 C C . TYR B 1 243 ? -8.633 8.875 12.734 1 98.5 243 TYR B C 1
ATOM 4167 O O . TYR B 1 243 ? -8.078 9.922 13.078 1 98.5 243 TYR B O 1
ATOM 4175 N N . VAL B 1 244 ? -9.406 8.211 13.492 1 98.75 244 VAL B N 1
ATOM 4176 C CA . VAL B 1 244 ? -9.383 8.273 14.953 1 98.75 244 VAL B CA 1
ATOM 4177 C C . VAL B 1 244 ? -8.867 6.957 15.516 1 98.75 244 VAL B C 1
ATOM 4179 O O . VAL B 1 244 ? -9.461 5.898 15.281 1 98.75 244 VAL B O 1
ATOM 4182 N N . LEU B 1 245 ? -7.77 7.078 16.203 1 98.75 245 LEU B N 1
ATOM 4183 C CA . LEU B 1 245 ? -7.105 5.871 16.672 1 98.75 245 LEU B CA 1
ATOM 4184 C C . LEU B 1 245 ? -7.016 5.859 18.203 1 98.75 245 LEU B C 1
ATOM 4186 O O . LEU B 1 245 ? -6.938 6.914 18.828 1 98.75 245 LEU B O 1
ATOM 4190 N N . SER B 1 246 ? -6.988 4.676 18.75 1 98.19 246 SER B N 1
ATOM 4191 C CA . SER B 1 246 ? -6.715 4.449 20.156 1 98.19 246 SER B CA 1
ATOM 4192 C C . SER B 1 246 ? -5.707 3.322 20.359 1 98.19 246 SER B C 1
ATOM 4194 O O . SER B 1 246 ? -5.574 2.447 19.5 1 98.19 246 SER B O 1
ATOM 4196 N N . PRO B 1 247 ? -4.969 3.432 21.453 1 94.75 247 PRO B N 1
ATOM 4197 C CA . PRO B 1 247 ? -4.07 2.309 21.734 1 94.75 247 PRO B CA 1
ATOM 4198 C C . PRO B 1 247 ? -4.82 1.014 22.031 1 94.75 247 PRO B C 1
ATOM 4200 O O . PRO B 1 247 ? -5.895 1.045 22.641 1 94.75 247 PRO B O 1
ATOM 4203 N N . ASN B 1 248 ? -4.289 -0.191 21.469 1 86.06 248 ASN B N 1
ATOM 4204 C CA . ASN B 1 248 ? -4.867 -1.493 21.781 1 86.06 248 ASN B CA 1
ATOM 4205 C C . ASN B 1 248 ? -4.547 -1.914 23.203 1 86.06 248 ASN B C 1
ATOM 4207 O O . ASN B 1 248 ? -3.516 -1.527 23.766 1 86.06 248 ASN B O 1
#